Protein 3DJL (pdb70)

Radius of gyration: 23.76 Å; Cα contacts (8 Å, |Δi|>4): 951; chains: 1; bounding box: 80×42×72 Å

InterPro domains:
  IPR006089 Acyl-CoA dehydrogenase, conserved site [PS00072] (183-195)
  IPR006089 Acyl-CoA dehydrogenase, conserved site [PS00073] (398-417)
  IPR006091 Acyl-CoA dehydrogenase/oxidase, middle domain [PF02770] (182-275)
  IPR009075 Acyl-CoA dehydrogenase/oxidase, C-terminal [PF00441] (285-438)
  IPR009100 Acyl-CoA dehydrogenase/oxidase, N-terminal and middle domain superfamily [SSF56645] (60-282)
  IPR034184 Putative acyl-CoA dehydrogenase AidB [cd01154] (21-441)
  IPR036250 Acyl-CoA dehydrogenase-like, C-terminal [SSF47203] (291-442)
  IPR041504 Adaptive response protein AidB, N-terminal [PF18158] (10-167)
  IPR052904 Acyl-CoA dehydrogenase-like protein [PTHR42707] (3-518)

Structure (mmCIF, N/CA/C/O backbone):
data_3DJL
#
_entry.id   3DJL
#
_cell.length_a   84.989
_cell.length_b   101.875
_cell.length_c   137.566
_cell.angle_alpha   90.00
_cell.angle_beta   90.00
_cell.angle_gamma   90.00
#
_symmetry.space_group_name_H-M   'I 2 2 2'
#
loop_
_entity.id
_entity.type
_entity.pdbx_description
1 polymer 'Protein aidB'
2 non-polymer 'CALCIUM ION'
3 non-polymer 'FLAVIN-ADENINE DINUCLEOTIDE'
4 water water
#
loop_
_atom_site.group_PDB
_atom_site.id
_atom_site.type_symbol
_atom_site.label_atom_id
_atom_site.label_alt_id
_atom_site.label_comp_id
_atom_site.label_asym_id
_atom_site.label_entity_id
_atom_site.label_seq_id
_atom_site.pdbx_PDB_ins_code
_atom_site.Cartn_x
_atom_site.Cartn_y
_atom_site.Cartn_z
_atom_site.occupancy
_atom_site.B_iso_or_equiv
_atom_site.auth_seq_id
_atom_site.auth_comp_id
_atom_site.auth_asym_id
_atom_site.auth_atom_id
_atom_site.pdbx_PDB_model_num
ATOM 1 N N . TRP A 1 3 ? -120.161 -3.263 -1.916 1.00 22.03 3 TRP A N 1
ATOM 2 C CA . TRP A 1 3 ? -118.835 -2.737 -1.529 1.00 21.84 3 TRP A CA 1
ATOM 3 C C . TRP A 1 3 ? -117.946 -2.409 -2.750 1.00 21.55 3 TRP A C 1
ATOM 4 O O . TRP A 1 3 ? -116.924 -1.765 -2.593 1.00 23.54 3 TRP A O 1
ATOM 15 N N . GLN A 1 4 ? -118.331 -2.847 -3.942 1.00 20.55 4 GLN A N 1
ATOM 16 C CA . GLN A 1 4 ? -117.485 -2.653 -5.121 1.00 18.97 4 GLN A CA 1
ATOM 17 C C . GLN A 1 4 ? -117.938 -1.452 -5.953 1.00 18.56 4 GLN A C 1
ATOM 18 O O . GLN A 1 4 ? -119.113 -1.148 -5.986 1.00 19.05 4 GLN A O 1
ATOM 20 N N . THR A 1 5 ? -117.013 -0.826 -6.682 1.00 15.80 5 THR A N 1
ATOM 21 C CA . THR A 1 5 ? -117.379 0.307 -7.598 1.00 15.02 5 THR A CA 1
ATOM 22 C C . THR A 1 5 ? -117.461 -0.131 -9.073 1.00 14.88 5 THR A C 1
ATOM 23 O O . THR A 1 5 ? -117.962 0.606 -9.941 1.00 16.23 5 THR A O 1
ATOM 27 N N . HIS A 1 6 ? -116.981 -1.340 -9.350 1.00 13.59 6 HIS A N 1
ATOM 28 C CA . HIS A 1 6 ? -116.840 -1.829 -10.708 1.00 14.37 6 HIS A CA 1
ATOM 29 C C . HIS A 1 6 ? -116.570 -3.338 -10.685 1.00 16.25 6 HIS A C 1
ATOM 30 O O . HIS A 1 6 ? -116.206 -3.909 -9.642 1.00 16.53 6 HIS A O 1
ATOM 37 N N . THR A 1 7 ? -116.722 -3.962 -11.854 1.00 16.57 7 THR A N 1
ATOM 38 C CA . THR A 1 7 ? -116.314 -5.330 -12.105 1.00 17.22 7 THR A CA 1
ATOM 39 C C . THR A 1 7 ? -115.075 -5.323 -12.982 1.00 16.57 7 THR A C 1
ATOM 40 O O . THR A 1 7 ? -114.968 -4.508 -13.913 1.00 16.81 7 THR A O 1
ATOM 44 N N . VAL A 1 8 ? -114.141 -6.214 -12.698 1.00 15.43 8 VAL A N 1
ATOM 45 C CA . VAL A 1 8 ? -112.921 -6.308 -13.524 1.00 14.23 8 VAL A CA 1
ATOM 46 C C . VAL A 1 8 ? -113.194 -7.298 -14.662 1.00 14.31 8 VAL A C 1
ATOM 47 O O . VAL A 1 8 ? -113.667 -8.411 -14.431 1.00 14.44 8 VAL A O 1
ATOM 51 N N . PHE A 1 9 ? -112.930 -6.896 -15.909 1.00 13.19 9 PHE A N 1
ATOM 52 C CA . PHE A 1 9 ? -113.123 -7.787 -17.041 1.00 13.49 9 PHE A CA 1
ATOM 53 C C . PHE A 1 9 ? -112.182 -7.421 -18.178 1.00 13.51 9 PHE A C 1
ATOM 54 O O . PHE A 1 9 ? -111.562 -6.353 -18.146 1.00 13.38 9 PHE A O 1
ATOM 62 N N . ASN A 1 10 ? -112.030 -8.364 -19.117 1.00 13.72 10 ASN A N 1
ATOM 63 C CA . ASN A 1 10 ? -111.164 -8.192 -20.302 1.00 15.13 10 ASN A CA 1
ATOM 64 C C . ASN A 1 10 ? -109.707 -8.000 -19.875 1.00 15.49 10 ASN A C 1
ATOM 65 O O . ASN A 1 10 ? -108.942 -7.319 -20.538 1.00 15.28 10 ASN A O 1
ATOM 70 N N . GLN A 1 11 ? -109.322 -8.647 -18.767 1.00 15.95 11 GLN A N 1
ATOM 71 C CA . GLN A 1 11 ? -107.927 -8.646 -18.330 1.00 16.72 11 GLN A CA 1
ATOM 72 C C . GLN A 1 11 ? -107.351 -10.042 -18.575 1.00 18.22 11 GLN A C 1
ATOM 73 O O . GLN A 1 11 ? -107.747 -10.999 -17.935 1.00 18.79 11 GLN A O 1
ATOM 79 N N . PRO A 1 12 ? -106.434 -10.158 -19.531 1.00 17.92 12 PRO A N 1
ATOM 80 C CA . PRO A 1 12 ? -105.876 -11.472 -19.812 1.00 19.22 12 PRO A CA 1
ATOM 81 C C . PRO A 1 12 ? -105.222 -12.087 -18.586 1.00 20.28 12 PRO A C 1
ATOM 82 O O . PRO A 1 12 ? -104.626 -11.382 -17.740 1.00 19.42 12 PRO A O 1
ATOM 86 N N . ILE A 1 13 ? -105.263 -13.396 -18.530 1.00 22.29 13 ILE A N 1
ATOM 87 C CA . ILE A 1 13 ? -104.406 -14.061 -17.541 1.00 25.42 13 ILE A CA 1
ATOM 88 C C . ILE A 1 13 ? -102.951 -14.094 -18.054 1.00 25.36 13 ILE A C 1
ATOM 89 O O . ILE A 1 13 ? -102.694 -14.354 -19.216 1.00 24.82 13 ILE A O 1
ATOM 94 N N . PRO A 1 14 ? -101.986 -13.779 -17.187 1.00 26.39 14 PRO A N 1
ATOM 95 C CA . PRO A 1 14 ? -100.603 -13.752 -17.645 1.00 26.21 14 PRO A CA 1
ATOM 96 C C . PRO A 1 14 ? -100.092 -15.178 -18.006 1.00 24.02 14 PRO A C 1
ATOM 97 O O . PRO A 1 14 ? -100.558 -16.155 -17.456 1.00 24.23 14 PRO A O 1
ATOM 101 N N . LEU A 1 15 ? -99.194 -15.265 -18.966 1.00 22.94 15 LEU A N 1
ATOM 102 C CA . LEU A 1 15 ? -98.612 -16.558 -19.373 1.00 22.13 15 LEU A CA 1
ATOM 103 C C . LEU A 1 15 ? -97.775 -17.165 -18.249 1.00 21.66 15 LEU A C 1
ATOM 104 O O . LEU A 1 15 ? -96.745 -16.568 -17.795 1.00 21.38 15 LEU A O 1
ATOM 109 N N . ASN A 1 16 ? -98.186 -18.350 -17.810 1.00 21.90 16 ASN A N 1
ATOM 110 C CA . ASN A 1 16 ? -97.306 -19.185 -16.993 1.00 23.13 16 ASN A CA 1
ATOM 111 C C . ASN A 1 16 ? -97.764 -20.645 -17.028 1.00 22.37 16 ASN A C 1
ATOM 112 O O . ASN A 1 16 ? -98.763 -20.967 -17.661 1.00 21.35 16 ASN A O 1
ATOM 117 N N . ASN A 1 17 ? -96.990 -21.509 -16.377 1.00 21.52 17 ASN A N 1
ATOM 118 C CA . ASN A 1 17 ? -97.197 -22.927 -16.425 1.00 21.57 17 ASN A CA 1
ATOM 119 C C . ASN A 1 17 ? -97.333 -23.432 -17.853 1.00 21.57 17 ASN A C 1
ATOM 120 O O . ASN A 1 17 ? -98.223 -24.213 -18.143 1.00 22.15 17 ASN A O 1
ATOM 125 N N . SER A 1 18 ? -96.455 -22.963 -18.740 1.00 20.29 18 SER A N 1
ATOM 126 C CA . SER A 1 18 ? -96.447 -23.393 -20.129 1.00 20.27 18 SER A CA 1
ATOM 127 C C . SER A 1 18 ? -95.137 -24.115 -20.375 1.00 19.18 18 SER A C 1
ATOM 128 O O . SER A 1 18 ? -94.257 -24.115 -19.510 1.00 18.51 18 SER A O 1
ATOM 131 N N . ASN A 1 19 ? -95.008 -24.708 -21.549 1.00 18.18 19 ASN A N 1
ATOM 132 C CA . ASN A 1 19 ? -93.780 -25.401 -21.914 1.00 16.27 19 ASN A CA 1
ATOM 133 C C . ASN A 1 19 ? -92.933 -24.535 -22.822 1.00 15.84 19 ASN A C 1
ATOM 134 O O . ASN A 1 19 ? -93.299 -24.290 -23.987 1.00 16.37 19 ASN A O 1
ATOM 139 N N . LEU A 1 20 ? -91.769 -24.122 -22.326 1.00 15.35 20 LEU A N 1
ATOM 140 C CA . LEU A 1 20 ? -90.943 -23.129 -23.041 1.00 15.03 20 LEU A CA 1
ATOM 141 C C . LEU A 1 20 ? -90.383 -23.696 -24.341 1.00 15.82 20 LEU A C 1
ATOM 142 O O . LEU A 1 20 ? -90.027 -22.932 -25.247 1.00 16.60 20 LEU A O 1
ATOM 147 N N . TYR A 1 21 ? -90.240 -25.023 -24.381 1.00 15.40 21 TYR A N 1
ATOM 148 C CA . TYR A 1 21 ? -89.704 -25.716 -25.567 1.00 15.12 21 TYR A CA 1
ATOM 149 C C . TYR A 1 21 ? -90.801 -26.053 -26.582 1.00 15.83 21 TYR A C 1
ATOM 150 O O . TYR A 1 21 ? -90.718 -25.707 -27.772 1.00 16.28 21 TYR A O 1
ATOM 159 N N . LEU A 1 22 ? -91.806 -26.778 -26.107 1.00 15.42 22 LEU A N 1
ATOM 160 C CA . LEU A 1 22 ? -92.861 -27.271 -26.972 1.00 16.80 22 LEU A CA 1
ATOM 161 C C . LEU A 1 22 ? -93.682 -26.163 -27.613 1.00 17.64 22 LEU A C 1
ATOM 162 O O . LEU A 1 22 ? -94.359 -26.403 -28.608 1.00 20.60 22 LEU A O 1
ATOM 167 N N . SER A 1 23 ? -93.642 -24.957 -27.044 1.00 17.72 23 SER A N 1
ATOM 168 C CA . SER A 1 23 ? -94.433 -23.863 -27.572 1.00 17.93 23 SER A CA 1
ATOM 169 C C . SER A 1 23 ? -93.701 -23.175 -28.739 1.00 18.32 23 SER A C 1
ATOM 170 O O . SER A 1 23 ? -94.265 -22.299 -29.371 1.00 19.37 23 SER A O 1
ATOM 173 N N . ASP A 1 24 ? -92.467 -23.586 -29.041 1.00 17.04 24 ASP A N 1
ATOM 174 C CA . ASP A 1 24 ? -91.601 -22.840 -30.021 1.00 17.85 24 ASP A CA 1
ATOM 175 C C . ASP A 1 24 ? -91.344 -23.745 -31.236 1.00 17.51 24 ASP A C 1
ATOM 176 O O . ASP A 1 24 ? -90.389 -24.514 -31.238 1.00 16.89 24 ASP A O 1
ATOM 181 N N . GLY A 1 25 ? -92.226 -23.696 -32.242 1.00 17.75 25 GLY A N 1
ATOM 182 C CA . GLY A 1 25 ? -92.104 -24.528 -33.437 1.00 18.76 25 GLY A CA 1
ATOM 183 C C . GLY A 1 25 ? -90.729 -24.442 -34.115 1.00 18.57 25 GLY A C 1
ATOM 184 O O . GLY A 1 25 ? -90.130 -25.467 -34.446 1.00 19.82 25 GLY A O 1
ATOM 185 N N . ALA A 1 26 ? -90.226 -23.230 -34.323 1.00 18.01 26 ALA A N 1
ATOM 186 C CA . ALA A 1 26 ? -88.961 -23.055 -35.032 1.00 17.55 26 ALA A CA 1
ATOM 187 C C . ALA A 1 26 ? -87.812 -23.712 -34.276 1.00 17.80 26 ALA A C 1
ATOM 188 O O . ALA A 1 26 ? -86.930 -24.326 -34.895 1.00 17.46 26 ALA A O 1
ATOM 190 N N . LEU A 1 27 ? -87.822 -23.605 -32.940 1.00 16.55 27 LEU A N 1
ATOM 191 C CA . LEU A 1 27 ? -86.759 -24.207 -32.148 1.00 16.40 27 LEU A CA 1
ATOM 192 C C . LEU A 1 27 ? -86.775 -25.735 -32.219 1.00 16.74 27 LEU A C 1
ATOM 193 O O . LEU A 1 27 ? -85.740 -26.363 -32.441 1.00 15.93 27 LEU A O 1
ATOM 198 N N . CYS A 1 28 ? -87.958 -26.325 -32.020 1.00 17.31 28 CYS A N 1
ATOM 199 C CA . CYS A 1 28 ? -88.096 -27.787 -32.114 1.00 18.47 28 CYS A CA 1
ATOM 200 C C . CYS A 1 28 ? -87.596 -28.285 -33.466 1.00 17.63 28 CYS A C 1
ATOM 201 O O . CYS A 1 28 ? -86.873 -29.279 -33.529 1.00 16.45 28 CYS A O 1
ATOM 204 N N . GLU A 1 29 ? -87.972 -27.591 -34.547 1.00 17.09 29 GLU A N 1
ATOM 205 C CA . GLU A 1 29 ? -87.517 -27.987 -35.895 1.00 16.54 29 GLU A CA 1
ATOM 206 C C . GLU A 1 29 ? -86.019 -27.839 -36.051 1.00 15.68 29 GLU A C 1
ATOM 207 O O . GLU A 1 29 ? -85.382 -28.707 -36.626 1.00 16.89 29 GLU A O 1
ATOM 213 N N . ALA A 1 30 ? -85.463 -26.753 -35.503 1.00 16.54 30 ALA A N 1
ATOM 214 C CA . ALA A 1 30 ? -84.021 -26.486 -35.620 1.00 15.73 30 ALA A CA 1
ATOM 215 C C . ALA A 1 30 ? -83.221 -27.546 -34.866 1.00 15.14 30 ALA A C 1
ATOM 216 O O . ALA A 1 30 ? -82.204 -28.000 -35.339 1.00 14.54 30 ALA A O 1
ATOM 218 N N . VAL A 1 31 ? -83.705 -27.967 -33.705 1.00 14.81 31 VAL A N 1
ATOM 219 C CA . VAL A 1 31 ? -82.974 -28.930 -32.879 1.00 15.32 31 VAL A CA 1
ATOM 220 C C . VAL A 1 31 ? -82.838 -30.233 -33.653 1.00 16.19 31 VAL A C 1
ATOM 221 O O . VAL A 1 31 ? -81.777 -30.824 -33.695 1.00 18.83 31 VAL A O 1
ATOM 225 N N . THR A 1 32 ? -83.926 -30.685 -34.262 1.00 16.89 32 THR A N 1
ATOM 226 C CA . THR A 1 32 ? -83.864 -31.917 -35.029 1.00 17.30 32 THR A CA 1
ATOM 227 C C . THR A 1 32 ? -82.973 -31.758 -36.266 1.00 16.49 32 THR A C 1
ATOM 228 O O . THR A 1 32 ? -82.143 -32.591 -36.543 1.00 16.53 32 THR A O 1
ATOM 232 N N . ARG A 1 33 ? -83.139 -30.652 -36.967 1.00 15.41 33 ARG A N 1
ATOM 233 C CA . ARG A 1 33 ? -82.428 -30.416 -38.203 1.00 16.60 33 ARG A CA 1
ATOM 234 C C . ARG A 1 33 ? -80.938 -30.408 -37.983 1.00 16.69 33 ARG A C 1
ATOM 235 O O . ARG A 1 33 ? -80.180 -30.980 -38.782 1.00 16.93 33 ARG A O 1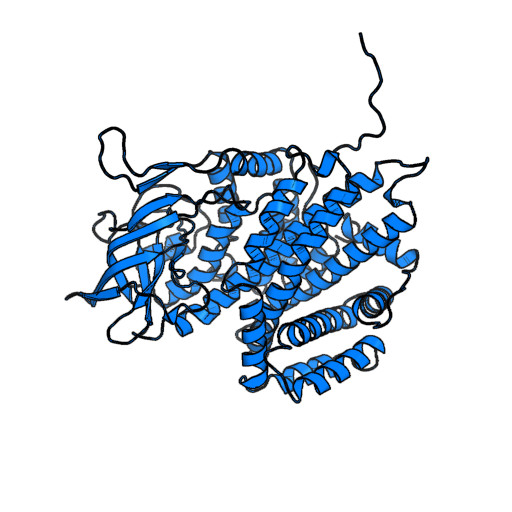
ATOM 243 N N . GLU A 1 34 ? -80.518 -29.822 -36.865 1.00 16.64 34 GLU A N 1
ATOM 244 C CA . GLU A 1 34 ? -79.103 -29.553 -36.688 1.00 17.89 34 GLU A CA 1
ATOM 245 C C . GLU A 1 34 ? -78.367 -30.640 -35.886 1.00 18.00 34 GLU A C 1
ATOM 246 O O . GLU A 1 34 ? -77.227 -30.429 -35.429 1.00 19.86 34 GLU A O 1
ATOM 252 N N . GLY A 1 35 ? -79.010 -31.788 -35.696 1.00 17.77 35 GLY A N 1
ATOM 253 C CA . GLY A 1 35 ? -78.325 -32.935 -35.148 1.00 18.60 35 GLY A CA 1
ATOM 254 C C . GLY A 1 35 ? -78.439 -33.170 -33.655 1.00 17.76 35 GLY A C 1
ATOM 255 O O . GLY A 1 35 ? -77.642 -33.933 -33.111 1.00 18.41 35 GLY A O 1
ATOM 256 N N . ALA A 1 36 ? -79.404 -32.509 -33.002 1.00 15.32 36 ALA A N 1
ATOM 257 C CA . ALA A 1 36 ? -79.621 -32.660 -31.570 1.00 15.32 36 ALA A CA 1
ATOM 258 C C . ALA A 1 36 ? -80.991 -33.242 -31.202 1.00 15.15 36 ALA A C 1
ATOM 259 O O . ALA A 1 36 ? -81.435 -33.119 -30.051 1.00 16.20 36 ALA A O 1
ATOM 261 N N . GLY A 1 37 ? -81.657 -33.896 -32.168 1.00 14.55 37 GLY A N 1
ATOM 262 C CA . GLY A 1 37 ? -82.961 -34.538 -31.903 1.00 15.85 37 GLY A CA 1
ATOM 263 C C . GLY A 1 37 ? -82.971 -35.522 -30.744 1.00 15.92 37 GLY A C 1
ATOM 264 O O . GLY A 1 37 ? -84.016 -35.722 -30.105 1.00 17.21 37 GLY A O 1
ATOM 265 N N . TRP A 1 38 ? -81.812 -36.141 -30.441 1.00 15.35 38 TRP A N 1
ATOM 266 C CA . TRP A 1 38 ? -81.732 -37.075 -29.322 1.00 16.56 38 TRP A CA 1
ATOM 267 C C . TRP A 1 38 ? -82.003 -36.346 -27.995 1.00 17.00 38 TRP A C 1
ATOM 268 O O . TRP A 1 38 ? -82.238 -37.016 -26.970 1.00 18.91 38 TRP A O 1
ATOM 279 N N . ASP A 1 39 ? -81.867 -35.015 -27.990 1.00 14.63 39 ASP A N 1
ATOM 280 C CA . ASP A 1 39 ? -82.102 -34.230 -26.756 1.00 15.50 39 ASP A CA 1
ATOM 281 C C . ASP A 1 39 ? -83.554 -33.744 -26.638 1.00 16.25 39 ASP A C 1
ATOM 282 O O . ASP A 1 39 ? -83.900 -33.075 -25.665 1.00 16.07 39 ASP A O 1
ATOM 287 N N . SER A 1 40 ? -84.417 -34.076 -27.607 1.00 16.73 40 SER A N 1
ATOM 288 C CA . SER A 1 40 ? -85.766 -33.482 -27.593 1.00 17.60 40 SER A CA 1
ATOM 289 C C . SER A 1 40 ? -86.602 -33.853 -26.361 1.00 17.84 40 SER A C 1
ATOM 290 O O . SER A 1 40 ? -87.328 -33.019 -25.864 1.00 18.35 40 SER A O 1
ATOM 294 N N . ASP A 1 41 ? -86.560 -35.099 -25.899 1.00 18.22 41 ASP A N 1
ATOM 295 C CA . ASP A 1 41 ? -87.345 -35.463 -24.694 1.00 18.07 41 ASP A CA 1
ATOM 296 C C . ASP A 1 41 ? -86.896 -34.682 -23.467 1.00 16.75 41 ASP A C 1
ATOM 297 O O . ASP A 1 41 ? -87.738 -34.204 -22.713 1.00 16.42 41 ASP A O 1
ATOM 302 N N . PHE A 1 42 ? -85.578 -34.571 -23.282 1.00 15.70 42 PHE A N 1
ATOM 303 C CA . PHE A 1 42 ? -85.004 -33.809 -22.187 1.00 15.25 42 PHE A CA 1
ATOM 304 C C . PHE A 1 42 ? -85.435 -32.345 -22.313 1.00 15.43 42 PHE A C 1
ATOM 305 O O . PHE A 1 42 ? -85.869 -31.720 -21.333 1.00 15.19 42 PHE A O 1
ATOM 313 N N . LEU A 1 43 ? -85.324 -31.796 -23.522 1.00 15.05 43 LEU A N 1
ATOM 314 C CA . LEU A 1 43 ? -85.713 -30.385 -23.732 1.00 14.45 43 LEU A CA 1
ATOM 315 C C . LEU A 1 43 ? -87.181 -30.106 -23.380 1.00 15.39 43 LEU A C 1
ATOM 316 O O . LEU A 1 43 ? -87.504 -29.083 -22.770 1.00 15.24 43 LEU A O 1
ATOM 321 N N . ALA A 1 44 ? -88.072 -31.022 -23.764 1.00 14.54 44 ALA A N 1
ATOM 322 C CA . ALA A 1 44 ? -89.489 -30.894 -23.408 1.00 15.25 44 ALA A CA 1
ATOM 323 C C . ALA A 1 44 ? -89.651 -30.947 -21.885 1.00 15.82 44 ALA A C 1
ATOM 324 O O . ALA A 1 44 ? -90.503 -30.264 -21.317 1.00 15.82 44 ALA A O 1
ATOM 326 N N . SER A 1 45 ? -88.856 -31.785 -21.225 1.00 16.32 45 SER A N 1
ATOM 327 C CA . SER A 1 45 ? -88.971 -31.937 -19.796 1.00 16.78 45 SER A CA 1
ATOM 328 C C . SER A 1 45 ? -88.552 -30.635 -19.096 1.00 16.70 45 SER A C 1
ATOM 329 O O . SER A 1 45 ? -89.264 -30.133 -18.209 1.00 16.59 45 SER A O 1
ATOM 332 N N . ILE A 1 46 ? -87.384 -30.112 -19.464 1.00 15.78 46 ILE A N 1
ATOM 333 C CA . ILE A 1 46 ? -86.902 -28.910 -18.763 1.00 14.61 46 ILE A CA 1
ATOM 334 C C . ILE A 1 46 ? -87.735 -27.727 -19.238 1.00 15.02 46 ILE A C 1
ATOM 335 O O . ILE A 1 46 ? -87.901 -26.766 -18.488 1.00 15.69 46 ILE A O 1
ATOM 340 N N . GLY A 1 47 ? -88.300 -27.818 -20.449 1.00 14.52 47 GLY A N 1
ATOM 341 C CA . GLY A 1 47 ? -89.163 -26.726 -20.932 1.00 14.82 47 GLY A CA 1
ATOM 342 C C . GLY A 1 47 ? -90.384 -26.591 -20.046 1.00 15.49 47 GLY A C 1
ATOM 343 O O . GLY A 1 47 ? -90.848 -25.488 -19.781 1.00 15.83 47 GLY A O 1
ATOM 344 N N . GLN A 1 48 ? -90.891 -27.734 -19.582 1.00 15.22 48 GLN A N 1
ATOM 345 C CA . GLN A 1 48 ? -92.018 -27.722 -18.647 1.00 16.82 48 GLN A CA 1
ATOM 346 C C . GLN A 1 48 ? -91.597 -27.205 -17.293 1.00 16.69 48 GLN A C 1
ATOM 347 O O . GLN A 1 48 ? -92.262 -26.363 -16.720 1.00 16.14 48 GLN A O 1
ATOM 357 N N . GLN A 1 49 ? -90.485 -27.716 -16.777 1.00 16.68 49 GLN A N 1
ATOM 358 C CA . GLN A 1 49 ? -90.009 -27.307 -15.455 1.00 17.16 49 GLN A CA 1
ATOM 359 C C . GLN A 1 49 ? -89.742 -25.822 -15.424 1.00 16.69 49 GLN A C 1
ATOM 360 O O . GLN A 1 49 ? -90.146 -25.139 -14.463 1.00 16.58 49 GLN A O 1
ATOM 366 N N . LEU A 1 50 ? -89.111 -25.291 -16.472 1.00 15.55 50 LEU A N 1
ATOM 367 C CA . LEU A 1 50 ? -88.684 -23.883 -16.442 1.00 15.07 50 LEU A CA 1
ATOM 368 C C . LEU A 1 50 ? -89.857 -22.904 -16.673 1.00 16.03 50 LEU A C 1
ATOM 369 O O . LEU A 1 50 ? -89.776 -21.715 -16.358 1.00 17.42 50 LEU A O 1
ATOM 374 N N . GLY A 1 51 ? -90.912 -23.407 -17.291 1.00 14.07 51 GLY A N 1
ATOM 375 C CA . GLY A 1 51 ? -92.072 -22.567 -17.577 1.00 15.26 51 GLY A CA 1
ATOM 376 C C . GLY A 1 51 ? -93.095 -22.374 -16.442 1.00 16.16 51 GLY A C 1
ATOM 377 O O . GLY A 1 51 ? -94.100 -21.665 -16.644 1.00 16.72 51 GLY A O 1
ATOM 378 N N . THR A 1 52 ? -92.896 -23.036 -15.289 1.00 15.49 52 THR A N 1
ATOM 379 C CA . THR A 1 52 ? -93.866 -22.991 -14.168 1.00 16.60 52 THR A CA 1
ATOM 380 C C . THR A 1 52 ? -93.869 -21.635 -13.466 1.00 17.27 52 THR A C 1
ATOM 381 O O . THR A 1 52 ? -92.856 -20.927 -13.471 1.00 16.81 52 THR A O 1
ATOM 385 N N . ALA A 1 53 ? -94.989 -21.280 -12.837 1.00 17.91 53 ALA A N 1
ATOM 386 C CA . ALA A 1 53 ? -95.012 -20.058 -12.005 1.00 17.88 53 ALA A CA 1
ATOM 387 C C . ALA A 1 53 ? -93.884 -20.022 -10.983 1.00 18.50 53 ALA A C 1
ATOM 388 O O . ALA A 1 53 ? -93.328 -18.954 -10.727 1.00 19.61 53 ALA A O 1
ATOM 390 N N . GLU A 1 54 ? -93.564 -21.173 -10.377 1.00 19.10 54 GLU A N 1
ATOM 391 C CA . GLU A 1 54 ? -92.497 -21.225 -9.372 1.00 19.85 54 GLU A CA 1
ATOM 392 C C . GLU A 1 54 ? -91.135 -20.865 -9.965 1.00 18.65 54 GLU A C 1
ATOM 393 O O . GLU A 1 54 ? -90.361 -20.110 -9.346 1.00 18.38 54 GLU A O 1
ATOM 399 N N . SER A 1 55 ? -90.833 -21.422 -11.141 1.00 17.44 55 SER A N 1
ATOM 400 C CA . SER A 1 55 ? -89.588 -21.112 -11.834 1.00 17.72 55 SER A CA 1
ATOM 401 C C . SER A 1 55 ? -89.495 -19.618 -12.182 1.00 17.02 55 SER A C 1
ATOM 402 O O . SER A 1 55 ? -88.457 -18.958 -11.976 1.00 18.47 55 SER A O 1
ATOM 405 N N . LEU A 1 56 ? -90.573 -19.065 -12.697 1.00 16.61 56 LEU A N 1
ATOM 406 C CA . LEU A 1 56 ? -90.583 -17.666 -13.081 1.00 16.46 56 LEU A CA 1
ATOM 407 C C . LEU A 1 56 ? -90.406 -16.771 -11.858 1.00 16.83 56 LEU A C 1
ATOM 408 O O . LEU A 1 56 ? -89.752 -15.749 -11.935 1.00 15.85 56 LEU A O 1
ATOM 413 N N . GLU A 1 57 ? -91.012 -17.163 -10.729 1.00 15.67 57 GLU A N 1
ATOM 414 C CA . GLU A 1 57 ? -90.783 -16.473 -9.457 1.00 16.20 57 GLU A CA 1
ATOM 415 C C . GLU A 1 57 ? -89.329 -16.482 -8.987 1.00 15.23 57 GLU A C 1
ATOM 416 O O . GLU A 1 57 ? -88.859 -15.485 -8.412 1.00 16.07 57 GLU A O 1
ATOM 422 N N . LEU A 1 58 ? -88.599 -17.575 -9.188 1.00 14.88 58 LEU A N 1
ATOM 423 C CA . LEU A 1 58 ? -87.150 -17.537 -8.841 1.00 15.68 58 LEU A CA 1
ATOM 424 C C . LEU A 1 58 ? -86.440 -16.418 -9.636 1.00 15.19 58 LEU A C 1
ATOM 425 O O . LEU A 1 58 ? -85.580 -15.686 -9.084 1.00 16.23 58 LEU A O 1
ATOM 430 N N . GLY A 1 59 ? -86.794 -16.287 -10.924 1.00 15.60 59 GLY A N 1
ATOM 431 C CA . GLY A 1 59 ? -86.188 -15.239 -11.766 1.00 15.66 59 GLY A CA 1
ATOM 432 C C . GLY A 1 59 ? -86.503 -13.857 -11.193 1.00 16.22 59 GLY A C 1
ATOM 433 O O . GLY A 1 59 ? -85.622 -12.995 -11.088 1.00 18.25 59 GLY A O 1
ATOM 434 N N . ARG A 1 60 ? -87.755 -13.616 -10.862 1.00 14.66 60 ARG A N 1
ATOM 435 C CA . ARG A 1 60 ? -88.163 -12.339 -10.271 1.00 15.11 60 ARG A CA 1
ATOM 436 C C . ARG A 1 60 ? -87.394 -12.093 -8.985 1.00 14.39 60 ARG A C 1
ATOM 437 O O . ARG A 1 60 ? -86.781 -11.032 -8.830 1.00 15.20 60 ARG A O 1
ATOM 445 N N . LEU A 1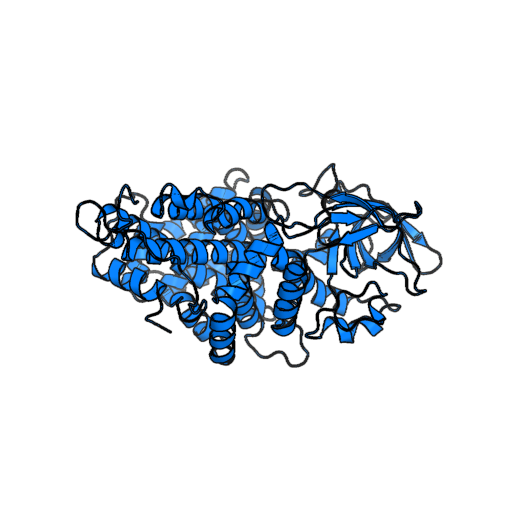 61 ? -87.443 -13.058 -8.067 1.00 13.95 61 LEU A N 1
ATOM 446 C CA . LEU A 1 61 ? -86.788 -12.863 -6.733 1.00 14.27 61 LEU A CA 1
ATOM 447 C C . LEU A 1 61 ? -85.293 -12.573 -6.863 1.00 14.32 61 LEU A C 1
ATOM 448 O O . LEU A 1 61 ? -84.751 -11.752 -6.132 1.00 14.02 61 LEU A O 1
ATOM 453 N N . ALA A 1 62 ? -84.604 -13.277 -7.775 1.00 13.46 62 ALA A N 1
ATOM 454 C CA . ALA A 1 62 ? -83.169 -13.081 -7.885 1.00 14.02 62 ALA A CA 1
ATOM 455 C C . ALA A 1 62 ? -82.838 -11.665 -8.380 1.00 14.60 62 ALA A C 1
ATOM 456 O O . ALA A 1 62 ? -81.773 -11.127 -8.114 1.00 15.27 62 ALA A O 1
ATOM 458 N N . ASN A 1 63 ? -83.759 -11.050 -9.099 1.00 14.19 63 ASN A N 1
ATOM 459 C CA . ASN A 1 63 ? -83.493 -9.699 -9.623 1.00 14.53 63 ASN A CA 1
ATOM 460 C C . ASN A 1 63 ? -83.935 -8.596 -8.678 1.00 15.15 63 ASN A C 1
ATOM 461 O O . ASN A 1 63 ? -83.253 -7.594 -8.555 1.00 14.90 63 ASN A O 1
ATOM 466 N N . VAL A 1 64 ? -85.052 -8.799 -7.977 1.00 13.92 64 VAL A N 1
ATOM 467 C CA . VAL A 1 64 ? -85.526 -7.740 -7.065 1.00 15.85 64 VAL A CA 1
ATOM 468 C C . VAL A 1 64 ? -84.805 -7.733 -5.701 1.00 16.10 64 VAL A C 1
ATOM 469 O O . VAL A 1 64 ? -84.933 -6.772 -4.931 1.00 16.71 64 VAL A O 1
ATOM 473 N N . ASN A 1 65 ? -84.081 -8.817 -5.429 1.00 15.18 65 ASN A N 1
ATOM 474 C CA . ASN A 1 65 ? -83.186 -8.944 -4.276 1.00 16.01 65 ASN A CA 1
ATOM 475 C C . ASN A 1 65 ? -81.750 -9.141 -4.747 1.00 16.40 65 ASN A C 1
ATOM 476 O O . ASN A 1 65 ? -81.232 -10.238 -4.701 1.00 16.69 65 ASN A O 1
ATOM 481 N N . PRO A 1 66 ? -81.137 -8.088 -5.273 1.00 16.11 66 PRO A N 1
ATOM 482 C CA . PRO A 1 66 ? -79.839 -8.263 -5.906 1.00 16.13 66 PRO A CA 1
ATOM 483 C C . PRO A 1 66 ? -78.748 -8.541 -4.879 1.00 14.57 66 PRO A C 1
ATOM 484 O O . PRO A 1 66 ? -78.925 -8.279 -3.691 1.00 14.98 66 PRO A O 1
ATOM 488 N N . PRO A 1 67 ? -77.592 -8.992 -5.352 1.00 14.36 67 PRO A N 1
ATOM 489 C CA . PRO A 1 67 ? -76.561 -9.387 -4.409 1.00 13.72 67 PRO A CA 1
ATOM 490 C C . PRO A 1 67 ? -76.002 -8.197 -3.609 1.00 13.83 67 PRO A C 1
ATOM 491 O O . PRO A 1 67 ? -76.114 -7.037 -4.031 1.00 14.61 67 PRO A O 1
ATOM 495 N N . GLU A 1 68 ? -75.353 -8.516 -2.491 1.00 14.71 68 GLU A N 1
ATOM 496 C CA . GLU A 1 68 ? -74.801 -7.536 -1.579 1.00 15.21 68 GLU A CA 1
ATOM 497 C C . GLU A 1 68 ? -73.339 -7.824 -1.427 1.00 15.48 68 GLU A C 1
ATOM 498 O O . GLU A 1 68 ? -72.950 -8.953 -1.138 1.00 14.71 68 GLU A O 1
ATOM 504 N N . LEU A 1 69 ? -72.522 -6.804 -1.649 1.00 14.79 69 LEU A N 1
ATOM 505 C CA . LEU A 1 69 ? -71.088 -6.948 -1.475 1.00 15.58 69 LEU A CA 1
ATOM 506 C C . LEU A 1 69 ? -70.731 -6.865 0.013 1.00 15.68 69 LEU A C 1
ATOM 507 O O . LEU A 1 69 ? -71.096 -5.898 0.690 1.00 17.04 69 LEU A O 1
ATOM 512 N N . LEU A 1 70 ? -70.020 -7.871 0.491 1.00 14.50 70 LEU A N 1
ATOM 513 C CA . LEU A 1 70 ? -69.448 -7.930 1.825 1.00 15.25 70 LEU A CA 1
ATOM 514 C C . LEU A 1 70 ? -67.932 -7.731 1.791 1.00 15.20 70 LEU A C 1
ATOM 515 O O . LEU A 1 70 ? -67.172 -8.689 1.689 1.00 14.95 70 LEU A O 1
ATOM 520 N N . ARG A 1 71 ? -67.490 -6.480 1.877 1.00 14.65 71 ARG A N 1
ATOM 521 C CA . ARG A 1 71 ? -66.063 -6.222 1.830 1.00 14.38 71 ARG A CA 1
ATOM 522 C C . ARG A 1 71 ? -65.366 -6.603 3.130 1.00 14.08 71 ARG A C 1
ATOM 523 O O . ARG A 1 71 ? -64.280 -7.130 3.075 1.00 15.36 71 ARG A O 1
ATOM 531 N N . TYR A 1 72 ? -66.023 -6.349 4.274 1.00 13.32 72 TYR A N 1
ATOM 532 C CA . TYR A 1 72 ? -65.499 -6.633 5.621 1.00 13.20 72 TYR A CA 1
ATOM 533 C C . TYR A 1 72 ? -66.528 -7.426 6.422 1.00 13.04 72 TYR A C 1
ATOM 534 O O . TYR A 1 72 ? -67.748 -7.356 6.155 1.00 13.17 72 TYR A O 1
ATOM 543 N N . ASP A 1 73 ? -66.034 -8.145 7.414 1.00 13.65 73 ASP A N 1
ATOM 544 C CA . ASP A 1 73 ? -66.930 -8.773 8.379 1.00 15.41 73 ASP A CA 1
ATOM 545 C C . ASP A 1 73 ? -67.229 -7.787 9.536 1.00 14.32 73 ASP A C 1
ATOM 546 O O . ASP A 1 73 ? -66.758 -6.634 9.552 1.00 13.67 73 ASP A O 1
ATOM 551 N N . ALA A 1 74 ? -67.971 -8.253 10.527 1.00 14.78 74 ALA A N 1
ATOM 552 C CA . ALA A 1 74 ? -68.446 -7.370 11.577 1.00 14.37 74 ALA A CA 1
ATOM 553 C C . ALA A 1 74 ? -67.304 -7.001 12.526 1.00 15.29 74 ALA A C 1
ATOM 554 O O . ALA A 1 74 ? -67.470 -6.112 13.381 1.00 15.76 74 ALA A O 1
ATOM 556 N N . GLN A 1 75 ? -66.171 -7.725 12.438 1.00 14.14 75 GLN A N 1
ATOM 557 C CA . GLN A 1 75 ? -65.029 -7.461 13.280 1.00 14.23 75 GLN A CA 1
ATOM 558 C C . GLN A 1 75 ? -64.016 -6.553 12.562 1.00 14.87 75 GLN A C 1
ATOM 559 O O . GLN A 1 75 ? -62.931 -6.267 13.100 1.00 16.54 75 GLN A O 1
ATOM 565 N N . GLY A 1 76 ? -64.353 -6.099 11.350 1.00 14.26 76 GLY A N 1
ATOM 566 C CA . GLY A 1 76 ? -63.483 -5.197 10.612 1.00 14.24 76 GLY A CA 1
ATOM 567 C C . GLY A 1 76 ? -62.356 -5.901 9.844 1.00 14.85 76 GLY A C 1
ATOM 568 O O . GLY A 1 76 ? -61.421 -5.236 9.400 1.00 14.04 76 GLY A O 1
ATOM 569 N N . ARG A 1 77 ? -62.414 -7.231 9.695 1.00 13.59 77 ARG A N 1
ATOM 570 C CA . ARG A 1 77 ? -61.460 -7.919 8.847 1.00 15.21 77 ARG A CA 1
ATOM 571 C C . ARG A 1 77 ? -62.004 -8.039 7.414 1.00 15.36 77 ARG A C 1
ATOM 572 O O . ARG A 1 77 ? -63.207 -8.170 7.173 1.00 15.34 77 ARG A O 1
ATOM 580 N N . ARG A 1 78 ? -61.083 -8.041 6.478 1.00 15.50 78 ARG A N 1
ATOM 581 C CA . ARG A 1 78 ? -61.422 -8.146 5.095 1.00 17.50 78 ARG A CA 1
ATOM 582 C C . ARG A 1 78 ? -62.122 -9.482 4.858 1.00 16.69 78 ARG A C 1
ATOM 583 O O . ARG A 1 78 ? -61.667 -10.518 5.341 1.00 18.08 78 ARG A O 1
ATOM 591 N N . LEU A 1 79 ? -63.202 -9.436 4.093 1.00 17.23 79 LEU A N 1
ATOM 592 C CA . LEU A 1 79 ? -63.959 -10.634 3.747 1.00 17.31 79 LEU A CA 1
ATOM 593 C C . LEU A 1 79 ? -64.023 -10.886 2.236 1.00 16.90 79 LEU A C 1
ATOM 594 O O . LEU A 1 79 ? -63.851 -12.030 1.795 1.00 17.32 79 LEU A O 1
ATOM 599 N N . ASP A 1 80 ? -64.246 -9.833 1.448 1.00 16.36 80 ASP A N 1
ATOM 600 C CA . ASP A 1 80 ? -64.302 -9.930 -0.027 1.00 15.87 80 ASP A CA 1
ATOM 601 C C . ASP A 1 80 ? -65.246 -11.050 -0.491 1.00 15.50 80 ASP A C 1
ATOM 602 O O . ASP A 1 80 ? -64.848 -11.971 -1.197 1.00 16.47 80 ASP A O 1
ATOM 607 N N . ASP A 1 81 ? -66.498 -10.981 -0.077 1.00 14.80 81 ASP A N 1
ATOM 608 C CA . ASP A 1 81 ? -67.439 -12.015 -0.503 1.00 14.84 81 ASP A CA 1
ATOM 609 C C . ASP A 1 81 ? -68.742 -11.325 -0.958 1.00 15.24 81 ASP A C 1
ATOM 610 O O . ASP A 1 81 ? -68.897 -10.098 -0.809 1.00 16.99 81 ASP A O 1
ATOM 615 N N . VAL A 1 82 ? -69.633 -12.103 -1.533 1.00 13.98 82 VAL A N 1
ATOM 616 C CA . VAL A 1 82 ? -70.927 -11.579 -2.031 1.00 14.12 82 VAL A CA 1
ATOM 617 C C . VAL A 1 82 ? -72.016 -12.509 -1.525 1.00 14.87 82 VAL A C 1
ATOM 618 O O . VAL A 1 82 ? -71.834 -13.729 -1.485 1.00 15.18 82 VAL A O 1
ATOM 622 N N . ARG A 1 83 ? -73.133 -11.904 -1.119 1.00 14.83 83 ARG A N 1
ATOM 623 C CA . ARG A 1 83 ? -74.261 -12.607 -0.539 1.00 15.32 83 ARG A CA 1
ATOM 624 C C . ARG A 1 83 ? -75.423 -12.483 -1.506 1.00 15.16 83 ARG A C 1
ATOM 625 O O . ARG A 1 83 ? -75.747 -11.376 -1.920 1.00 15.16 83 ARG A O 1
ATOM 633 N N . PHE A 1 84 ? -76.045 -13.614 -1.842 1.00 14.36 84 PHE A N 1
ATOM 634 C CA . PHE A 1 84 ? -77.144 -13.670 -2.796 1.00 13.09 84 PHE A CA 1
ATOM 635 C C . PHE A 1 84 ? -78.412 -14.143 -2.101 1.00 13.08 84 PHE A C 1
ATOM 636 O O . PHE A 1 84 ? -78.382 -14.848 -1.073 1.00 13.57 84 PHE A O 1
ATOM 644 N N . HIS A 1 85 ? -79.539 -13.760 -2.671 1.00 13.03 85 HIS A N 1
ATOM 645 C CA . HIS A 1 85 ? -80.824 -14.342 -2.310 1.00 13.90 85 HIS A CA 1
ATOM 646 C C . HIS A 1 85 ? -80.823 -15.841 -2.645 1.00 13.59 85 HIS A C 1
ATOM 647 O O . HIS A 1 85 ? -80.198 -16.255 -3.613 1.00 14.68 85 HIS A O 1
ATOM 654 N N . PRO A 1 86 ? -81.534 -16.669 -1.867 1.00 14.09 86 PRO A N 1
ATOM 655 C CA . PRO A 1 86 ? -81.509 -18.107 -2.136 1.00 14.52 86 PRO A CA 1
ATOM 656 C C . PRO A 1 86 ? -81.987 -18.480 -3.523 1.00 14.17 86 PRO A C 1
ATOM 657 O O . PRO A 1 86 ? -81.552 -19.511 -4.068 1.00 15.55 86 PRO A O 1
ATOM 661 N N . ALA A 1 87 ? -82.859 -17.670 -4.108 1.00 14.00 87 ALA A N 1
ATOM 662 C CA . ALA A 1 87 ? -83.316 -17.955 -5.490 1.00 13.77 87 ALA A CA 1
ATOM 663 C C . ALA A 1 87 ? -82.172 -18.052 -6.509 1.00 13.92 87 ALA A C 1
ATOM 664 O O . ALA A 1 87 ? -82.216 -18.881 -7.421 1.00 14.82 87 ALA A O 1
ATOM 666 N N . TRP A 1 88 ? -81.166 -17.198 -6.342 1.00 13.58 88 TRP A N 1
ATOM 667 C CA . TRP A 1 88 ? -79.971 -17.220 -7.188 1.00 13.80 88 TRP A CA 1
ATOM 668 C C . TRP A 1 88 ? -79.313 -18.601 -7.178 1.00 13.61 88 TRP A C 1
ATOM 669 O O . TRP A 1 88 ? -78.999 -19.163 -8.239 1.00 13.61 88 TRP A O 1
ATOM 680 N N . HIS A 1 89 ? -79.079 -19.146 -5.979 1.00 14.02 89 HIS A N 1
ATOM 681 C CA . HIS A 1 89 ? -78.433 -20.430 -5.856 1.00 14.69 89 HIS A CA 1
ATOM 682 C C . HIS A 1 89 ? -79.276 -21.542 -6.454 1.00 14.50 89 HIS A C 1
ATOM 683 O O . HIS A 1 89 ? -78.744 -22.474 -7.076 1.00 14.99 89 HIS A O 1
ATOM 690 N N . LEU A 1 90 ? -80.595 -21.434 -6.296 1.00 14.40 90 LEU A N 1
ATOM 691 C CA . LEU A 1 90 ? -81.489 -22.426 -6.951 1.00 14.46 90 LEU A CA 1
ATOM 692 C C . LEU A 1 90 ? -81.438 -22.361 -8.476 1.00 13.69 90 LEU A C 1
ATOM 693 O O . LEU A 1 90 ? -81.442 -23.415 -9.146 1.00 14.36 90 LEU A O 1
ATOM 698 N N . LEU A 1 91 ? -81.319 -21.163 -9.024 1.00 12.92 91 LEU A N 1
ATOM 699 C CA . LEU A 1 91 ? -81.165 -21.018 -10.483 1.00 14.31 91 LEU A CA 1
ATOM 700 C C . LEU A 1 91 ? -79.850 -21.668 -10.953 1.00 14.53 91 LEU A C 1
ATOM 701 O O . LEU A 1 91 ? -79.844 -22.410 -11.951 1.00 14.55 91 LEU A O 1
ATOM 706 N N . MET A 1 92 ? -78.756 -21.375 -10.238 1.00 14.59 92 MET A N 1
ATOM 707 C CA . MET A 1 92 ? -77.425 -21.915 -10.556 1.00 14.80 92 MET A CA 1
ATOM 708 C C . MET A 1 92 ? -77.427 -23.449 -10.504 1.00 15.47 92 MET A C 1
ATOM 709 O O . MET A 1 92 ? -76.844 -24.131 -11.388 1.00 14.98 92 MET A O 1
ATOM 714 N N . GLN A 1 93 ? -78.062 -24.009 -9.458 1.00 14.91 93 GLN A N 1
ATOM 715 C CA . GLN A 1 93 ? -78.180 -25.452 -9.314 1.00 15.31 93 GLN A CA 1
ATOM 716 C C . GLN A 1 93 ? -78.818 -26.083 -10.535 1.00 15.16 93 GLN A C 1
ATOM 717 O O . GLN A 1 93 ? -78.305 -27.094 -11.033 1.00 15.56 93 GLN A O 1
ATOM 728 N N . ALA A 1 94 ? -79.921 -25.509 -11.041 1.00 14.83 94 ALA A N 1
ATOM 729 C CA . ALA A 1 94 ? -80.616 -26.142 -12.195 1.00 14.89 94 ALA A CA 1
ATOM 730 C C . ALA A 1 94 ? -79.767 -25.980 -13.474 1.00 15.08 94 ALA A C 1
ATOM 731 O O . ALA A 1 94 ? -79.701 -26.893 -14.310 1.00 14.41 94 ALA A O 1
ATOM 733 N N . LEU A 1 95 ? -79.132 -24.819 -13.633 1.00 13.53 95 LEU A N 1
ATOM 734 C CA . LEU A 1 95 ? -78.270 -24.567 -14.793 1.00 13.41 95 LEU A CA 1
ATOM 735 C C . LEU A 1 95 ? -77.160 -25.627 -14.867 1.00 13.57 95 LEU A C 1
ATOM 736 O O . LEU A 1 95 ? -76.895 -26.195 -15.946 1.00 13.01 95 LEU A O 1
ATOM 741 N N . CYS A 1 96 ? -76.517 -25.871 -13.734 1.00 12.74 96 CYS A N 1
ATOM 742 C CA . CYS A 1 96 ? -75.430 -26.852 -13.704 1.00 13.94 96 CYS A CA 1
ATOM 743 C C . CYS A 1 96 ? -75.939 -28.307 -13.852 1.00 13.39 96 CYS A C 1
ATOM 744 O O . CYS A 1 96 ? -75.288 -29.132 -14.516 1.00 13.14 96 CYS A O 1
ATOM 747 N N . THR A 1 97 ? -77.036 -28.638 -13.177 1.00 14.12 97 THR A N 1
ATOM 748 C CA . THR A 1 97 ? -77.682 -29.968 -13.384 1.00 14.30 97 THR A CA 1
ATOM 749 C C . THR A 1 97 ? -77.960 -30.201 -14.875 1.00 14.23 97 THR A C 1
ATOM 750 O O . THR A 1 97 ? -77.707 -31.286 -15.403 1.00 14.95 97 THR A O 1
ATOM 754 N N . ASN A 1 98 ? -78.418 -29.158 -15.553 1.00 13.78 98 ASN A N 1
ATOM 755 C CA . ASN A 1 98 ? -78.683 -29.282 -16.970 1.00 13.32 98 ASN A CA 1
ATOM 756 C C . ASN A 1 98 ? -77.392 -29.099 -17.839 1.00 13.30 98 ASN A C 1
ATOM 757 O O . ASN A 1 98 ? -77.491 -29.043 -19.058 1.00 13.89 98 ASN A O 1
ATOM 762 N N . ARG A 1 99 ? -76.234 -28.964 -17.193 1.00 12.11 99 ARG A N 1
ATOM 763 C CA . ARG A 1 99 ? -74.950 -28.855 -17.907 1.00 12.76 99 ARG A CA 1
ATOM 764 C C . ARG A 1 99 ? -74.875 -27.725 -18.941 1.00 13.02 99 ARG A C 1
ATOM 765 O O . ARG A 1 99 ? -74.179 -27.831 -19.950 1.00 13.91 99 ARG A O 1
ATOM 773 N N . VAL A 1 100 ? -75.559 -26.617 -18.650 1.00 12.94 100 VAL A N 1
ATOM 774 C CA . VAL A 1 100 ? -75.500 -25.490 -19.582 1.00 14.03 100 VAL A CA 1
ATOM 775 C C . VAL A 1 100 ? -74.088 -24.913 -19.566 1.00 13.03 100 VAL A C 1
ATOM 776 O O . VAL A 1 100 ? -73.662 -24.234 -20.513 1.00 13.87 100 VAL A O 1
ATOM 780 N N . HIS A 1 101 ? -73.334 -25.236 -18.514 1.00 13.20 101 HIS A N 1
ATOM 781 C CA . HIS A 1 101 ? -71.974 -24.770 -18.436 1.00 12.93 101 HIS A CA 1
ATOM 782 C C . HIS A 1 101 ? -70.942 -25.687 -19.084 1.00 13.80 101 HIS A C 1
ATOM 783 O O . HIS A 1 101 ? -69.801 -25.256 -19.263 1.00 14.11 101 HIS A O 1
ATOM 790 N N . ASN A 1 102 ? -71.270 -26.936 -19.392 1.00 13.67 102 ASN A N 1
ATOM 791 C CA . ASN A 1 102 ? -70.246 -27.830 -19.906 1.00 13.86 102 ASN A CA 1
ATOM 792 C C . ASN A 1 102 ? -70.678 -29.031 -20.750 1.00 14.95 102 ASN A C 1
ATOM 793 O O . ASN A 1 102 ? -69.871 -29.938 -20.966 1.00 14.76 102 ASN A O 1
ATOM 798 N N . LEU A 1 103 ? -71.930 -29.078 -21.226 1.00 13.91 103 LEU A N 1
ATOM 799 C CA . LEU A 1 103 ? -72.388 -30.282 -21.881 1.00 14.28 103 LEU A CA 1
ATOM 800 C C . LEU A 1 103 ? -71.451 -30.694 -23.031 1.00 15.03 103 LEU A C 1
ATOM 801 O O . LEU A 1 103 ? -71.126 -31.865 -23.188 1.00 15.27 103 LEU A O 1
ATOM 806 N N . ALA A 1 104 ? -71.042 -29.716 -23.828 1.00 14.53 104 ALA A N 1
ATOM 807 C CA . ALA A 1 104 ? -70.217 -29.990 -24.999 1.00 14.81 104 ALA A CA 1
ATOM 808 C C . ALA A 1 104 ? -68.845 -30.530 -24.655 1.00 14.87 104 ALA A C 1
ATOM 809 O O . ALA A 1 104 ? -68.198 -31.127 -25.523 1.00 15.44 104 ALA A O 1
ATOM 811 N N . TRP A 1 105 ? -68.406 -30.326 -23.414 1.00 13.90 105 TRP A N 1
ATOM 812 C CA . TRP A 1 105 ? -67.031 -30.643 -23.013 1.00 14.74 105 TRP A CA 1
ATOM 813 C C . TRP A 1 105 ? -66.905 -31.964 -22.280 1.00 14.73 105 TRP A C 1
ATOM 814 O O . TRP A 1 105 ? -65.814 -32.365 -21.949 1.00 14.48 105 TRP A O 1
ATOM 825 N N . GLU A 1 106 ? -68.018 -32.688 -22.060 1.00 15.70 106 GLU A N 1
ATOM 826 C CA . GLU A 1 106 ? -67.930 -33.953 -21.372 1.00 16.80 106 GLU A CA 1
ATOM 827 C C . GLU A 1 106 ? -67.112 -34.971 -22.190 1.00 17.67 106 GLU A C 1
ATOM 828 O O . GLU A 1 106 ? -67.110 -34.931 -23.409 1.00 16.96 106 GLU A O 1
ATOM 834 N N . GLU A 1 107 ? -66.441 -35.878 -21.498 1.00 18.62 107 GLU A N 1
ATOM 835 C CA . GLU A 1 107 ? -65.815 -37.002 -22.170 1.00 21.11 107 GLU A CA 1
ATOM 836 C C . GLU A 1 107 ? -66.982 -37.785 -22.793 1.00 21.47 107 GLU A C 1
ATOM 837 O O . GLU A 1 107 ? -68.038 -37.982 -22.157 1.00 24.11 107 GLU A O 1
ATOM 843 N N . ASP A 1 108 ? -66.851 -38.180 -24.032 1.00 22.55 108 ASP A N 1
ATOM 844 C CA . ASP A 1 108 ? -67.969 -38.928 -24.669 1.00 22.37 108 ASP A CA 1
ATOM 845 C C . ASP A 1 108 ? -69.210 -38.048 -24.954 1.00 21.76 108 ASP A C 1
ATOM 846 O O . ASP A 1 108 ? -70.302 -38.565 -25.153 1.00 21.31 108 ASP A O 1
ATOM 848 N N . ALA A 1 109 ? -69.047 -36.726 -24.961 1.00 20.75 109 ALA A N 1
ATOM 849 C CA . ALA A 1 109 ? -70.132 -35.838 -25.455 1.00 19.95 109 ALA A CA 1
ATOM 850 C C . ALA A 1 109 ? -70.569 -36.343 -26.843 1.00 20.50 109 ALA A C 1
ATOM 851 O O . ALA A 1 109 ? -69.730 -36.670 -27.689 1.00 19.09 109 ALA A O 1
ATOM 853 N N . ARG A 1 110 ? -71.861 -36.382 -27.108 1.00 20.72 110 ARG A N 1
ATOM 854 C CA . ARG A 1 110 ? -72.252 -36.905 -28.415 1.00 21.43 110 ARG A CA 1
ATOM 855 C C . ARG A 1 110 ? -72.328 -35.847 -29.505 1.00 20.59 110 ARG A C 1
ATOM 856 O O . ARG A 1 110 ? -72.301 -34.628 -29.238 1.00 19.17 110 ARG A O 1
ATOM 864 N N . SER A 1 111 ? -72.337 -36.312 -30.743 1.00 19.83 111 SER A N 1
ATOM 865 C CA . SER A 1 111 ? -72.500 -35.436 -31.871 1.00 19.94 111 SER A CA 1
ATOM 866 C C . SER A 1 111 ? -73.786 -34.593 -31.663 1.00 18.28 111 SER A C 1
ATOM 867 O O . SER A 1 111 ? -74.828 -35.144 -31.338 1.00 17.64 111 SER A O 1
ATOM 870 N N . GLY A 1 112 ? -73.680 -33.282 -31.846 1.00 17.81 112 GLY A N 1
ATOM 871 C CA . GLY A 1 112 ? -74.816 -32.356 -31.669 1.00 16.68 112 GLY A CA 1
ATOM 872 C C . GLY A 1 112 ? -74.836 -31.722 -30.278 1.00 15.73 112 GLY A C 1
ATOM 873 O O . GLY A 1 112 ? -75.725 -30.916 -29.992 1.00 15.55 112 GLY A O 1
ATOM 874 N N . ALA A 1 113 ? -73.865 -32.061 -29.410 1.00 15.49 113 ALA A N 1
ATOM 875 C CA . ALA A 1 113 ? -73.893 -31.535 -28.032 1.00 15.62 113 ALA A CA 1
ATOM 876 C C . ALA A 1 113 ? -73.881 -30.007 -27.952 1.00 15.43 113 ALA A C 1
ATOM 877 O O . ALA A 1 113 ? -74.529 -29.425 -27.067 1.00 15.81 113 ALA A O 1
ATOM 879 N N . PHE A 1 114 ? -73.173 -29.334 -28.865 1.00 15.68 114 PHE A N 1
ATOM 880 C CA . PHE A 1 114 ? -73.127 -27.859 -28.835 1.00 16.35 114 PHE A CA 1
ATOM 881 C C . PHE A 1 114 ? -74.528 -27.310 -29.160 1.00 14.95 114 PHE A C 1
ATOM 882 O O . PHE A 1 114 ? -74.969 -26.331 -28.603 1.00 16.04 114 PHE A O 1
ATOM 890 N N . VAL A 1 115 ? -75.224 -27.967 -30.078 1.00 14.24 115 VAL A N 1
ATOM 891 C CA . VAL A 1 115 ? -76.590 -27.581 -30.462 1.00 14.22 115 VAL A CA 1
ATOM 892 C C . VAL A 1 115 ? -77.584 -27.868 -29.342 1.00 13.29 115 VAL A C 1
ATOM 893 O O . VAL A 1 115 ? -78.433 -27.007 -29.025 1.00 13.43 115 VAL A O 1
ATOM 897 N N . ALA A 1 116 ? -77.474 -29.039 -28.719 1.00 12.94 116 ALA A N 1
ATOM 898 C CA . ALA A 1 116 ? -78.333 -29.392 -27.597 1.00 11.68 116 ALA A CA 1
ATOM 899 C C . ALA A 1 116 ? -78.103 -28.354 -26.467 1.00 13.09 116 ALA A C 1
ATOM 900 O O . ALA A 1 116 ? -79.068 -27.848 -25.882 1.00 13.61 116 ALA A O 1
ATOM 902 N N . ARG A 1 117 ? -76.832 -28.031 -26.202 1.00 12.73 117 ARG A N 1
ATOM 903 C CA . ARG A 1 117 ? -76.507 -27.079 -25.113 1.00 13.47 117 ARG A CA 1
ATOM 904 C C . ARG A 1 117 ? -77.126 -25.691 -25.413 1.00 13.52 117 ARG A C 1
ATOM 905 O O . ARG A 1 117 ? -77.712 -25.032 -24.517 1.00 14.05 117 ARG A O 1
ATOM 913 N N . ALA A 1 118 ? -77.046 -25.267 -26.663 1.00 14.28 118 ALA A N 1
ATOM 914 C CA . ALA A 1 118 ? -77.655 -23.982 -27.094 1.00 13.42 118 ALA A CA 1
ATOM 915 C C . ALA A 1 118 ? -79.174 -24.002 -26.862 1.00 13.59 118 ALA A C 1
ATOM 916 O O . ALA A 1 118 ? -79.735 -23.010 -26.369 1.00 13.42 118 ALA A O 1
ATOM 918 N N . ALA A 1 119 ? -79.842 -25.118 -27.181 1.00 12.92 119 ALA A N 1
ATOM 919 C CA . ALA A 1 119 ? -81.289 -25.176 -26.938 1.00 13.55 119 ALA A CA 1
ATOM 920 C C . ALA A 1 119 ? -81.569 -25.061 -25.420 1.00 13.49 119 ALA A C 1
ATOM 921 O O . ALA A 1 119 ? -82.458 -24.334 -25.001 1.00 14.57 119 ALA A O 1
ATOM 923 N N . ARG A 1 120 ? -80.821 -25.798 -24.608 1.00 12.62 120 ARG A N 1
ATOM 924 C CA . ARG A 1 120 ? -80.978 -25.730 -23.151 1.00 12.22 120 ARG A CA 1
ATOM 925 C C . ARG A 1 120 ? -80.768 -24.282 -22.630 1.00 12.81 120 ARG A C 1
ATOM 926 O O . ARG A 1 120 ? -81.586 -23.774 -21.857 1.00 14.22 120 ARG A O 1
ATOM 934 N N . PHE A 1 121 ? -79.695 -23.643 -23.080 1.00 12.46 121 PHE A N 1
ATOM 935 C CA . PHE A 1 121 ? -79.380 -22.258 -22.729 1.00 12.91 121 PHE A CA 1
ATOM 936 C C . PHE A 1 121 ? -80.572 -21.364 -23.074 1.00 13.98 121 PHE A C 1
ATOM 937 O O . PHE A 1 121 ? -80.971 -20.518 -22.267 1.00 15.35 121 PHE A O 1
ATOM 945 N N . MET A 1 122 ? -81.125 -21.524 -24.269 1.00 14.50 122 MET A N 1
ATOM 946 C CA . MET A 1 122 ? -82.216 -20.663 -24.719 1.00 16.59 122 MET A CA 1
ATOM 947 C C . MET A 1 122 ? -83.471 -20.811 -23.828 1.00 16.59 122 MET A C 1
ATOM 948 O O . MET A 1 122 ? -84.171 -19.839 -23.609 1.00 17.83 122 MET A O 1
ATOM 953 N N . LEU A 1 123 ? -83.739 -22.002 -23.306 1.00 15.02 123 LEU A N 1
ATOM 954 C CA . LEU A 1 123 ? -84.867 -22.202 -22.392 1.00 14.24 123 LEU A CA 1
ATOM 955 C C . LEU A 1 123 ? -84.626 -21.467 -21.057 1.00 14.36 123 LEU A C 1
ATOM 956 O O . LEU A 1 123 ? -85.480 -20.662 -20.610 1.00 15.77 123 LEU A O 1
ATOM 961 N N . HIS A 1 124 ? -83.487 -21.721 -20.444 1.00 14.06 124 HIS A N 1
ATOM 962 C CA . HIS A 1 124 ? -83.120 -20.987 -19.213 1.00 14.39 124 HIS A CA 1
ATOM 963 C C . HIS A 1 124 ? -83.154 -19.457 -19.371 1.00 14.05 124 HIS A C 1
ATOM 964 O O . HIS A 1 124 ? -83.607 -18.727 -18.481 1.00 15.45 124 HIS A O 1
ATOM 971 N N . ALA A 1 125 ? -82.651 -18.962 -20.489 1.00 14.51 125 ALA A N 1
ATOM 972 C CA . ALA A 1 125 ? -82.503 -17.510 -20.711 1.00 14.38 125 ALA A CA 1
ATOM 973 C C . ALA A 1 125 ? -83.870 -16.816 -20.714 1.00 16.04 125 ALA A C 1
ATOM 974 O O . ALA A 1 125 ? -83.975 -15.616 -20.428 1.00 18.68 125 ALA A O 1
ATOM 976 N N . GLN A 1 126 ? -84.925 -17.544 -21.039 1.00 16.03 126 GLN A N 1
ATOM 977 C CA . GLN A 1 126 ? -86.268 -16.934 -21.003 1.00 17.38 126 GLN A CA 1
ATOM 978 C C . GLN A 1 126 ? -86.768 -16.648 -19.568 1.00 19.22 126 GLN A C 1
ATOM 979 O O . GLN A 1 126 ? -87.637 -15.803 -19.363 1.00 21.34 126 GLN A O 1
ATOM 985 N N . VAL A 1 127 ? -86.264 -17.404 -18.605 1.00 18.58 127 VAL A N 1
ATOM 986 C CA . VAL A 1 127 ? -86.707 -17.327 -17.235 1.00 18.61 127 VAL A CA 1
ATOM 987 C C . VAL A 1 127 ? -85.891 -16.257 -16.510 1.00 18.68 127 VAL A C 1
ATOM 988 O O . VAL A 1 127 ? -86.462 -15.479 -15.755 1.00 17.91 127 VAL A O 1
ATOM 992 N N . GLU A 1 128 ? -84.558 -16.243 -16.694 1.00 17.12 128 GLU A N 1
ATOM 993 C CA . GLU A 1 128 ? -83.734 -15.331 -15.922 1.00 17.51 128 GLU A CA 1
ATOM 994 C C . GLU A 1 128 ? -82.416 -15.179 -16.668 1.00 18.25 128 GLU A C 1
ATOM 995 O O . GLU A 1 128 ? -81.799 -16.207 -17.029 1.00 17.50 128 GLU A O 1
ATOM 1001 N N . ALA A 1 129 ? -81.960 -13.938 -16.803 1.00 17.85 129 ALA A N 1
ATOM 1002 C CA . ALA A 1 129 ? -80.758 -13.633 -17.609 1.00 17.92 129 ALA A CA 1
ATOM 1003 C C . ALA A 1 129 ? -79.465 -13.491 -16.865 1.00 17.35 129 ALA A C 1
ATOM 1004 O O . ALA A 1 129 ? -78.412 -13.897 -17.394 1.00 17.02 129 ALA A O 1
ATOM 1006 N N . GLY A 1 130 ? -79.487 -12.884 -15.668 1.00 16.43 130 GLY A N 1
ATOM 1007 C CA . GLY A 1 130 ? -78.230 -12.666 -14.940 1.00 16.46 130 GLY A CA 1
ATOM 1008 C C . GLY A 1 130 ? -77.480 -13.959 -14.641 1.00 17.07 130 GLY A C 1
ATOM 1009 O O . GLY A 1 130 ? -76.231 -13.992 -14.671 1.00 17.52 130 GLY A O 1
ATOM 1010 N N . SER A 1 131 ? -78.231 -15.040 -14.356 1.00 15.62 131 SER A N 1
ATOM 1011 C CA . SER A 1 131 ? -77.589 -16.316 -14.008 1.00 16.18 131 SER A CA 1
ATOM 1012 C C . SER A 1 131 ? -76.901 -16.962 -15.225 1.00 15.91 131 SER A C 1
ATOM 1013 O O . SER A 1 131 ? -76.083 -17.875 -15.055 1.00 16.99 131 SER A O 1
ATOM 1016 N N . LEU A 1 132 ? -77.195 -16.469 -16.430 1.00 15.08 132 LEU A N 1
ATOM 1017 C CA . LEU A 1 132 ? -76.470 -16.973 -17.608 1.00 15.47 132 LEU A CA 1
ATOM 1018 C C . LEU A 1 132 ? -75.032 -16.443 -17.687 1.00 15.04 132 LEU A C 1
ATOM 1019 O O . LEU A 1 132 ? -74.213 -17.072 -18.337 1.00 15.55 132 LEU A O 1
ATOM 1028 N N . CYS A 1 133 ? -74.715 -15.350 -16.994 1.00 14.53 133 CYS A N 1
ATOM 1029 C CA . CYS A 1 133 ? -73.355 -14.779 -17.097 1.00 15.17 133 CYS A CA 1
ATOM 1030 C C . CYS A 1 133 ? -72.268 -15.783 -16.599 1.00 14.28 133 CYS A C 1
ATOM 1031 O O . CYS A 1 133 ? -71.355 -16.122 -17.346 1.00 16.21 133 CYS A O 1
ATOM 1034 N N . PRO A 1 134 ? -72.372 -16.294 -15.371 1.00 13.90 134 PRO A N 1
ATOM 1035 C CA . PRO A 1 134 ? -71.342 -17.265 -14.955 1.00 13.70 134 PRO A CA 1
ATOM 1036 C C . PRO A 1 134 ? -71.344 -18.512 -15.840 1.00 13.49 134 PRO A C 1
ATOM 1037 O O . PRO A 1 134 ? -70.309 -19.118 -16.059 1.00 13.82 134 PRO A O 1
ATOM 1041 N N . ILE A 1 135 ? -72.541 -18.911 -16.294 1.00 13.16 135 ILE A N 1
ATOM 1042 C CA . ILE A 1 135 ? -72.671 -20.084 -17.155 1.00 14.17 135 ILE A CA 1
ATOM 1043 C C . ILE A 1 135 ? -71.942 -19.886 -18.508 1.00 13.98 135 ILE A C 1
ATOM 1044 O O . ILE A 1 135 ? -71.256 -20.779 -18.991 1.00 14.54 135 ILE A O 1
ATOM 1049 N N . THR A 1 136 ? -72.168 -18.749 -19.133 1.00 13.33 136 THR A N 1
ATOM 1050 C CA . THR A 1 136 ? -71.544 -18.381 -20.388 1.00 14.51 136 THR A CA 1
ATOM 1051 C C . THR A 1 136 ? -70.007 -18.333 -20.257 1.00 13.86 136 THR A C 1
ATOM 1052 O O . THR A 1 136 ? -69.290 -18.873 -21.058 1.00 15.42 136 THR A O 1
ATOM 1056 N N . MET A 1 137 ? -69.524 -17.658 -19.235 1.00 13.94 137 MET A N 1
ATOM 1057 C CA . MET A 1 137 ? -68.075 -17.539 -19.068 1.00 12.87 137 MET A CA 1
ATOM 1058 C C . MET A 1 137 ? -67.460 -18.916 -18.762 1.00 13.82 137 MET A C 1
ATOM 1059 O O . MET A 1 137 ? -66.400 -19.229 -19.261 1.00 14.31 137 MET A O 1
ATOM 1064 N N . THR A 1 138 ? -68.154 -19.733 -17.967 1.00 12.65 138 THR A N 1
ATOM 1065 C CA . THR A 1 138 ? -67.605 -21.034 -17.599 1.00 12.84 138 THR A CA 1
ATOM 1066 C C . THR A 1 138 ? -67.604 -21.941 -18.835 1.00 12.87 138 THR A C 1
ATOM 1067 O O . THR A 1 138 ? -66.640 -22.624 -19.088 1.00 14.15 138 THR A O 1
ATOM 1071 N N . PHE A 1 139 ? -68.684 -21.906 -19.608 1.00 13.46 139 PHE A N 1
ATOM 1072 C CA . PHE A 1 139 ? -68.759 -22.747 -20.832 1.00 13.73 139 PHE A CA 1
ATOM 1073 C C . PHE A 1 139 ? -67.647 -22.362 -21.815 1.00 14.56 139 PHE A C 1
ATOM 1074 O O . PHE A 1 139 ? -67.007 -23.229 -22.368 1.00 14.83 139 PHE A O 1
ATOM 1082 N N . ALA A 1 140 ? -67.439 -21.068 -22.008 1.00 15.10 140 ALA A N 1
ATOM 1083 C CA . ALA A 1 140 ? -66.413 -20.577 -22.919 1.00 16.04 140 ALA A CA 1
ATOM 1084 C C . ALA A 1 140 ? -64.984 -20.810 -22.433 1.00 17.18 140 ALA A C 1
ATOM 1085 O O . ALA A 1 140 ? -64.110 -21.123 -23.241 1.00 18.82 140 ALA A O 1
ATOM 1087 N N . ALA A 1 141 ? -64.739 -20.706 -21.127 1.00 16.30 141 ALA A N 1
ATOM 1088 C CA . ALA A 1 141 ? -63.389 -20.800 -20.607 1.00 16.72 141 ALA A CA 1
ATOM 1089 C C . ALA A 1 141 ? -62.945 -22.230 -20.410 1.00 16.69 141 ALA A C 1
ATOM 1090 O O . ALA A 1 141 ? -61.756 -22.511 -20.396 1.00 17.49 141 ALA A O 1
ATOM 1092 N N . THR A 1 142 ? -63.899 -23.141 -20.233 1.00 17.03 142 THR A N 1
ATOM 1093 C CA . THR A 1 142 ? -63.557 -24.509 -19.845 1.00 16.69 142 THR A CA 1
ATOM 1094 C C . THR A 1 142 ? -62.620 -25.253 -20.807 1.00 18.07 142 THR A C 1
ATOM 1095 O O . THR A 1 142 ? -61.648 -25.868 -20.347 1.00 17.33 142 THR A O 1
ATOM 1099 N N . PRO A 1 143 ? -62.905 -25.215 -22.125 1.00 18.89 143 PRO A N 1
ATOM 1100 C CA . PRO A 1 143 ? -61.992 -25.960 -23.016 1.00 19.82 143 PRO A CA 1
ATOM 1101 C C . PRO A 1 143 ? -60.600 -25.363 -22.942 1.00 19.61 143 PRO A C 1
ATOM 1102 O O . PRO A 1 143 ? -59.613 -26.128 -22.937 1.00 20.27 143 PRO A O 1
ATOM 1106 N N . LEU A 1 144 ? -60.496 -24.030 -22.860 1.00 19.55 144 LEU A N 1
ATOM 1107 C CA . LEU A 1 144 ? -59.170 -23.405 -22.774 1.00 20.02 144 LEU A CA 1
ATOM 1108 C C . LEU A 1 144 ? -58.445 -23.816 -21.473 1.00 19.96 144 LEU A C 1
ATOM 1109 O O . LEU A 1 144 ? -57.248 -24.106 -21.462 1.00 19.31 144 LEU A O 1
ATOM 1114 N N . LEU A 1 145 ? -59.181 -23.823 -20.366 1.00 19.99 145 LEU A N 1
ATOM 1115 C CA . LEU A 1 145 ? -58.585 -24.167 -19.087 1.00 20.19 145 LEU A CA 1
ATOM 1116 C C . LEU A 1 145 ? -58.159 -25.623 -19.077 1.00 20.03 145 LEU A C 1
ATOM 1117 O O . LEU A 1 145 ? -57.104 -25.938 -18.586 1.00 21.08 145 LEU A O 1
ATOM 1122 N N . LEU A 1 146 ? -58.972 -26.515 -19.630 1.00 19.28 146 LEU A N 1
ATOM 1123 C CA . LEU A 1 146 ? -58.569 -27.894 -19.716 1.00 19.79 146 LEU A CA 1
ATOM 1124 C C . LEU A 1 146 ? -57.352 -28.088 -20.621 1.00 19.25 146 LEU A C 1
ATOM 1125 O O . LEU A 1 146 ? -56.598 -29.028 -20.425 1.00 19.94 146 LEU A O 1
ATOM 1130 N N . GLN A 1 147 ? -57.179 -27.199 -21.594 1.00 18.13 147 GLN A N 1
ATOM 1131 C CA . GLN A 1 147 ? -56.066 -27.329 -22.527 1.00 19.35 147 GLN A CA 1
ATOM 1132 C C . GLN A 1 147 ? -54.748 -26.869 -21.868 1.00 18.20 147 GLN A C 1
ATOM 1133 O O . GLN A 1 147 ? -53.662 -27.372 -22.171 1.00 15.97 147 GLN A O 1
ATOM 1139 N N . MET A 1 148 ? -54.872 -25.885 -20.979 1.00 17.59 148 MET A N 1
ATOM 1140 C CA . MET A 1 148 ? -53.705 -25.189 -20.448 1.00 19.12 148 MET A CA 1
ATOM 1141 C C . MET A 1 148 ? -53.553 -25.279 -18.967 1.00 18.05 148 MET A C 1
ATOM 1142 O O . MET A 1 148 ? -52.722 -24.593 -18.427 1.00 19.32 148 MET A O 1
ATOM 1147 N N . LEU A 1 149 ? -54.354 -26.116 -18.321 1.00 18.18 149 LEU A N 1
ATOM 1148 C CA . LEU A 1 149 ? -54.501 -26.130 -16.862 1.00 17.58 149 LEU A CA 1
ATOM 1149 C C . LEU A 1 149 ? -53.143 -26.176 -16.161 1.00 16.98 149 LEU A C 1
ATOM 1150 O O . LEU A 1 149 ? -52.354 -27.085 -16.372 1.00 16.79 149 LEU A O 1
ATOM 1155 N N . PRO A 1 150 ? -52.851 -25.183 -15.330 1.00 17.64 150 PRO A N 1
ATOM 1156 C CA . PRO A 1 150 ? -51.518 -25.183 -14.743 1.00 16.49 150 PRO A CA 1
ATOM 1157 C C . PRO A 1 150 ? -51.384 -26.321 -13.726 1.00 16.36 150 PRO A C 1
ATOM 1158 O O . PRO A 1 150 ? -52.346 -26.711 -13.082 1.00 16.78 150 PRO A O 1
ATOM 1162 N N . ALA A 1 151 ? -50.182 -26.828 -13.587 1.00 17.67 151 ALA A N 1
ATOM 1163 C CA . ALA A 1 151 ? -49.922 -28.031 -12.774 1.00 19.09 151 ALA A CA 1
ATOM 1164 C C . ALA A 1 151 ? -50.474 -28.058 -11.352 1.00 19.34 151 ALA A C 1
ATOM 1165 O O . ALA A 1 151 ? -51.025 -29.085 -10.924 1.00 19.47 151 ALA A O 1
ATOM 1167 N N . PRO A 1 152 ? -50.358 -26.929 -10.596 1.00 19.07 152 PRO A N 1
ATOM 1168 C CA . PRO A 1 152 ? -50.901 -27.011 -9.222 1.00 18.58 152 PRO A CA 1
ATOM 1169 C C . PRO A 1 152 ? -52.429 -27.230 -9.148 1.00 18.22 152 PRO A C 1
ATOM 1170 O O . PRO A 1 152 ? -52.955 -27.426 -8.064 1.00 19.02 152 PRO A O 1
ATOM 1174 N N . PHE A 1 153 ? -53.123 -27.177 -10.291 1.00 16.76 153 PHE A N 1
ATOM 1175 C CA . PHE A 1 153 ? -54.586 -27.200 -10.347 1.00 15.79 153 PHE A CA 1
ATOM 1176 C C . PHE A 1 153 ? -55.090 -28.401 -11.137 1.00 16.58 153 PHE A C 1
ATOM 1177 O O . PHE A 1 153 ? -56.231 -28.424 -11.606 1.00 15.62 153 PHE A O 1
ATOM 1185 N N . GLN A 1 154 ? -54.228 -29.396 -11.292 1.00 17.56 154 GLN A N 1
ATOM 1186 C CA . GLN A 1 154 ? -54.617 -30.644 -11.957 1.00 19.73 154 GLN A CA 1
ATOM 1187 C C . GLN A 1 154 ? -55.905 -31.235 -11.374 1.00 19.30 154 GLN A C 1
ATOM 1188 O O . GLN A 1 154 ? -56.695 -31.785 -12.125 1.00 20.40 154 GLN A O 1
ATOM 1194 N N . ASP A 1 155 ? -56.129 -31.105 -10.063 1.00 19.09 155 ASP A N 1
ATOM 1195 C CA . ASP A 1 155 ? -57.347 -31.673 -9.450 1.00 20.02 155 ASP A CA 1
ATOM 1196 C C . ASP A 1 155 ? -58.624 -30.847 -9.760 1.00 18.98 155 ASP A C 1
ATOM 1197 O O . ASP A 1 155 ? -59.719 -31.164 -9.274 1.00 20.50 155 ASP A O 1
ATOM 1202 N N . TRP A 1 156 ? -58.506 -29.824 -10.598 1.00 16.57 156 TRP A N 1
ATOM 1203 C CA . TRP A 1 156 ? -59.726 -29.132 -11.043 1.00 16.29 156 TRP A CA 1
ATOM 1204 C C . TRP A 1 156 ? -60.463 -29.829 -12.183 1.00 16.42 156 TRP A C 1
ATOM 1205 O O . TRP A 1 156 ? -61.561 -29.436 -12.527 1.00 17.64 156 TRP A O 1
ATOM 1216 N N . THR A 1 157 ? -59.846 -30.815 -12.839 1.00 18.51 157 THR A N 1
ATOM 1217 C CA . THR A 1 157 ? -60.468 -31.385 -14.018 1.00 19.44 157 THR A CA 1
ATOM 1218 C C . THR A 1 157 ? -61.802 -32.059 -13.657 1.00 19.35 157 THR A C 1
ATOM 1219 O O . THR A 1 157 ? -62.829 -31.827 -14.306 1.00 20.06 157 THR A O 1
ATOM 1223 N N . THR A 1 158 ? -61.827 -32.851 -12.597 1.00 18.53 158 THR A N 1
ATOM 1224 C CA . THR A 1 158 ? -63.095 -33.484 -12.230 1.00 18.27 158 THR A CA 1
ATOM 1225 C C . THR A 1 158 ? -64.258 -32.510 -11.947 1.00 18.14 158 THR A C 1
ATOM 1226 O O . THR A 1 158 ? -65.297 -32.614 -12.614 1.00 18.18 158 THR A O 1
ATOM 1230 N N . PRO A 1 159 ? -64.087 -31.543 -11.021 1.00 17.56 159 PRO A N 1
ATOM 1231 C CA . PRO A 1 159 ? -65.187 -30.576 -10.826 1.00 16.89 159 PRO A CA 1
ATOM 1232 C C . PRO A 1 159 ? -65.504 -29.736 -12.059 1.00 16.27 159 PRO A C 1
ATOM 1233 O O . PRO A 1 159 ? -66.667 -29.399 -12.242 1.00 16.98 159 PRO A O 1
ATOM 1237 N N . LEU A 1 160 ? -64.527 -29.423 -12.920 1.00 16.17 160 LEU A N 1
ATOM 1238 C CA . LEU A 1 160 ? -64.877 -28.686 -14.173 1.00 16.80 160 LEU A CA 1
ATOM 1239 C C . LEU A 1 160 ? -65.849 -29.463 -15.069 1.00 17.57 160 LEU A C 1
ATOM 1240 O O . LEU A 1 160 ? -66.575 -28.864 -15.896 1.00 18.25 160 LEU A O 1
ATOM 1245 N N . LEU A 1 161 ? -65.890 -30.766 -14.888 1.00 16.37 161 LEU A N 1
ATOM 1246 C CA . LEU A 1 161 ? -66.704 -31.617 -15.748 1.00 16.89 161 LEU A CA 1
ATOM 1247 C C . LEU A 1 161 ? -67.983 -32.146 -15.054 1.00 16.06 161 LEU A C 1
ATOM 1248 O O . LEU A 1 161 ? -68.700 -32.996 -15.600 1.00 17.04 161 LEU A O 1
ATOM 1253 N N . SER A 1 162 ? -68.293 -31.606 -13.888 1.00 15.69 162 SER A N 1
ATOM 1254 C CA . SER A 1 162 ? -69.432 -32.120 -13.116 1.00 16.08 162 SER A CA 1
ATOM 1255 C C . SER A 1 162 ? -70.766 -31.457 -13.488 1.00 15.57 162 SER A C 1
ATOM 1256 O O . SER A 1 162 ? -70.815 -30.481 -14.231 1.00 15.60 162 SER A O 1
ATOM 1259 N N . ASP A 1 163 ? -71.829 -31.966 -12.889 1.00 15.62 163 ASP A N 1
ATOM 1260 C CA . ASP A 1 163 ? -73.137 -31.353 -13.075 1.00 16.11 163 ASP A CA 1
ATOM 1261 C C . ASP A 1 163 ? -73.585 -30.711 -11.755 1.00 15.94 163 ASP A C 1
ATOM 1262 O O . ASP A 1 163 ? -74.786 -30.552 -11.531 1.00 15.80 163 ASP A O 1
ATOM 1267 N N . ARG A 1 164 ? -72.615 -30.339 -10.911 1.00 15.43 164 ARG A N 1
ATOM 1268 C CA . ARG A 1 164 ? -72.878 -29.929 -9.520 1.00 16.74 164 ARG A CA 1
ATOM 1269 C C . ARG A 1 164 ? -72.443 -28.505 -9.236 1.00 17.37 164 ARG A C 1
ATOM 1270 O O . ARG A 1 164 ? -71.264 -28.211 -9.211 1.00 20.07 164 ARG A O 1
ATOM 1274 N N . TYR A 1 165 ? -73.402 -27.615 -9.048 1.00 15.28 165 TYR A N 1
ATOM 1275 C CA . TYR A 1 165 ? -73.097 -26.295 -8.571 1.00 15.25 165 TYR A CA 1
ATOM 1276 C C . TYR A 1 165 ? -72.672 -26.398 -7.119 1.00 15.02 165 TYR A C 1
ATOM 1277 O O . TYR A 1 165 ? -73.297 -27.121 -6.326 1.00 16.15 165 TYR A O 1
ATOM 1286 N N . ASP A 1 166 ? -71.635 -25.657 -6.763 1.00 14.97 166 ASP A N 1
ATOM 1287 C CA . ASP A 1 166 ? -71.111 -25.712 -5.393 1.00 15.88 166 ASP A CA 1
ATOM 1288 C C . ASP A 1 166 ? -70.795 -24.300 -4.934 1.00 16.21 166 ASP A C 1
ATOM 1289 O O . ASP A 1 166 ? -69.864 -23.669 -5.433 1.00 16.29 166 ASP A O 1
ATOM 1294 N N . SER A 1 167 ? -71.611 -23.781 -4.005 1.00 17.80 167 SER A N 1
ATOM 1295 C CA . SER A 1 167 ? -71.441 -22.376 -3.544 1.00 19.71 167 SER A CA 1
ATOM 1296 C C . SER A 1 167 ? -70.485 -22.253 -2.376 1.00 19.83 167 SER A C 1
ATOM 1297 O O . SER A 1 167 ? -70.357 -21.170 -1.817 1.00 20.92 167 SER A O 1
ATOM 1300 N N . HIS A 1 168 ? -69.796 -23.337 -2.003 1.00 20.74 168 HIS A N 1
ATOM 1301 C CA . HIS A 1 168 ? -68.877 -23.271 -0.841 1.00 20.91 168 HIS A CA 1
ATOM 1302 C C . HIS A 1 168 ? -67.684 -22.342 -1.083 1.00 20.74 168 HIS A C 1
ATOM 1303 O O . HIS A 1 168 ? -67.090 -22.319 -2.161 1.00 20.21 168 HIS A O 1
ATOM 1310 N N . LEU A 1 169 ? -67.345 -21.586 -0.045 1.00 20.48 169 LEU A N 1
ATOM 1311 C CA . LEU A 1 169 ? -66.165 -20.725 -0.054 1.00 21.63 169 LEU A CA 1
ATOM 1312 C C . LEU A 1 169 ? -64.934 -21.595 0.285 1.00 21.38 169 LEU A C 1
ATOM 1313 O O . LEU A 1 169 ? -64.461 -21.623 1.426 1.00 21.49 169 LEU A O 1
ATOM 1318 N N . LEU A 1 170 ? -64.432 -22.326 -0.714 1.00 19.28 170 LEU A N 1
ATOM 1319 C CA . LEU A 1 170 ? -63.312 -23.264 -0.558 1.00 19.71 170 LEU A CA 1
ATOM 1320 C C . LEU A 1 170 ? -62.449 -23.179 -1.808 1.00 18.80 170 LEU A C 1
ATOM 1321 O O . LEU A 1 170 ? -62.973 -22.767 -2.845 1.00 18.73 170 LEU A O 1
ATOM 1326 N N . PRO A 1 171 ? -61.169 -23.588 -1.722 1.00 19.21 171 PRO A N 1
ATOM 1327 C CA . PRO A 1 171 ? -60.347 -23.753 -2.929 1.00 19.39 171 PRO A CA 1
ATOM 1328 C C . PRO A 1 171 ? -61.021 -24.704 -3.918 1.00 19.94 171 PRO A C 1
ATOM 1329 O O . PRO A 1 171 ? -61.684 -25.661 -3.510 1.00 19.13 171 PRO A O 1
ATOM 1333 N N . GLY A 1 172 ? -60.912 -24.395 -5.205 1.00 20.67 172 GLY A N 1
ATOM 1334 C CA . GLY A 1 172 ? -61.641 -25.143 -6.240 1.00 21.17 172 GLY A CA 1
ATOM 1335 C C . GLY A 1 172 ? -61.416 -26.639 -6.205 1.00 21.60 172 GLY A C 1
ATOM 1336 O O . GLY A 1 172 ? -62.330 -27.441 -6.445 1.00 21.17 172 GLY A O 1
ATOM 1337 N N . GLY A 1 173 ? -60.193 -27.040 -5.892 1.00 22.57 173 GLY A N 1
ATOM 1338 C CA . GLY A 1 173 ? -59.871 -28.454 -5.843 1.00 22.76 173 GLY A CA 1
ATOM 1339 C C . GLY A 1 173 ? -60.647 -29.223 -4.793 1.00 22.50 173 GLY A C 1
ATOM 1340 O O . GLY A 1 173 ? -60.786 -30.431 -4.885 1.00 24.77 173 GLY A O 1
ATOM 1341 N N . GLN A 1 174 ? -61.182 -28.527 -3.798 1.00 21.75 174 GLN A N 1
ATOM 1342 C CA . GLN A 1 174 ? -62.035 -29.177 -2.807 1.00 20.78 174 GLN A CA 1
ATOM 1343 C C . GLN A 1 174 ? -63.522 -29.138 -3.150 1.00 19.92 174 GLN A C 1
ATOM 1344 O O . GLN A 1 174 ? -64.344 -29.588 -2.349 1.00 20.74 174 GLN A O 1
ATOM 1350 N N . LYS A 1 175 ? -63.896 -28.556 -4.295 1.00 17.31 175 LYS A N 1
ATOM 1351 C CA . LYS A 1 175 ? -65.300 -28.321 -4.573 1.00 16.43 175 LYS A CA 1
ATOM 1352 C C . LYS A 1 175 ? -65.877 -29.362 -5.526 1.00 15.97 175 LYS A C 1
ATOM 1353 O O . LYS A 1 175 ? -65.129 -30.062 -6.199 1.00 14.70 175 LYS A O 1
ATOM 1359 N N . ARG A 1 176 ? -67.202 -29.457 -5.588 1.00 15.45 176 ARG A N 1
ATOM 1360 C CA . ARG A 1 176 ? -67.835 -30.433 -6.476 1.00 16.17 176 ARG A CA 1
ATOM 1361 C C . ARG A 1 176 ? -68.099 -29.912 -7.907 1.00 15.55 176 ARG A C 1
ATOM 1362 O O . ARG A 1 176 ? -68.406 -30.694 -8.809 1.00 15.58 176 ARG A O 1
ATOM 1366 N N . GLY A 1 177 ? -67.995 -28.598 -8.108 1.00 15.01 177 GLY A N 1
ATOM 1367 C CA . GLY A 1 177 ? -68.186 -27.977 -9.436 1.00 13.94 177 GLY A CA 1
ATOM 1368 C C . GLY A 1 177 ? -67.641 -26.557 -9.363 1.00 14.38 177 GLY A C 1
ATOM 1369 O O . GLY A 1 177 ? -67.398 -26.045 -8.261 1.00 14.45 177 GLY A O 1
ATOM 1370 N N . LEU A 1 178 ? -67.386 -25.918 -10.514 1.00 14.54 178 LEU A N 1
ATOM 1371 C CA . LEU A 1 178 ? -66.582 -24.667 -10.490 1.00 12.97 178 LEU A CA 1
ATOM 1372 C C . LEU A 1 178 ? -67.194 -23.665 -11.462 1.00 14.88 178 LEU A C 1
ATOM 1373 O O . LEU A 1 178 ? -67.901 -24.064 -12.389 1.00 15.74 178 LEU A O 1
ATOM 1378 N N . LEU A 1 179 ? -66.941 -22.386 -11.232 1.00 13.82 179 LEU A N 1
ATOM 1379 C CA . LEU A 1 179 ? -67.310 -21.334 -12.186 1.00 13.48 179 LEU A CA 1
ATOM 1380 C C . LEU A 1 179 ? -66.051 -20.543 -12.463 1.00 13.68 179 LEU A C 1
ATOM 1381 O O . LEU A 1 179 ? -65.226 -20.337 -11.557 1.00 14.09 179 LEU A O 1
ATOM 1386 N N . ILE A 1 180 ? -65.908 -20.117 -13.717 1.00 13.45 180 ILE A N 1
ATOM 1387 C CA . ILE A 1 180 ? -64.763 -19.379 -14.177 1.00 12.65 180 ILE A CA 1
ATOM 1388 C C . ILE A 1 180 ? -65.231 -18.043 -14.812 1.00 13.20 180 ILE A C 1
ATOM 1389 O O . ILE A 1 180 ? -66.172 -18.042 -15.610 1.00 14.59 180 ILE A O 1
ATOM 1394 N N . GLY A 1 181 ? -64.568 -16.925 -14.451 1.00 13.98 181 GLY A N 1
ATOM 1395 C CA . GLY A 1 181 ? -64.867 -15.613 -15.011 1.00 14.35 181 GLY A CA 1
ATOM 1396 C C . GLY A 1 181 ? -63.741 -15.054 -15.888 1.00 15.07 181 GLY A C 1
ATOM 1397 O O . GLY A 1 181 ? -62.760 -15.743 -16.159 1.00 14.82 181 GLY A O 1
ATOM 1398 N N . MET A 1 182 ? -63.894 -13.801 -16.324 1.00 15.18 182 MET A N 1
ATOM 1399 C CA . MET A 1 182 ? -62.991 -13.171 -17.286 1.00 17.44 182 MET A CA 1
ATOM 1400 C C . MET A 1 182 ? -62.755 -11.728 -16.857 1.00 17.51 182 MET A C 1
ATOM 1401 O O . MET A 1 182 ? -63.723 -10.964 -16.705 1.00 18.27 182 MET A O 1
ATOM 1406 N N . GLY A 1 183 ? -61.491 -11.365 -16.633 1.00 16.78 183 GLY A N 1
ATOM 1407 C CA . GLY A 1 183 ? -61.145 -9.982 -16.238 1.00 16.86 183 GLY A CA 1
ATOM 1408 C C . GLY A 1 183 ? -60.289 -9.343 -17.335 1.00 16.82 183 GLY A C 1
ATOM 1409 O O . GLY A 1 183 ? -59.086 -9.557 -17.399 1.00 17.96 183 GLY A O 1
ATOM 1410 N N . MET A 1 184 ? -60.939 -8.578 -18.198 1.00 16.73 184 MET A N 1
ATOM 1411 C CA . MET A 1 184 ? -60.266 -7.868 -19.274 1.00 17.27 184 MET A CA 1
ATOM 1412 C C . MET A 1 184 ? -60.346 -6.358 -19.167 1.00 16.16 184 MET A C 1
ATOM 1413 O O . MET A 1 184 ? -59.315 -5.681 -19.219 1.00 16.43 184 MET A O 1
ATOM 1418 N N . THR A 1 185 ? -61.576 -5.851 -19.044 1.00 14.84 185 THR A N 1
ATOM 1419 C CA . THR A 1 185 ? -61.830 -4.414 -19.101 1.00 14.99 185 THR A CA 1
ATOM 1420 C C . THR A 1 185 ? -61.170 -3.632 -17.950 1.00 13.30 185 THR A C 1
ATOM 1421 O O . THR A 1 185 ? -61.249 -4.051 -16.801 1.00 14.59 185 THR A O 1
ATOM 1425 N N . GLU A 1 186 ? -60.515 -2.525 -18.291 1.00 12.89 186 GLU A N 1
ATOM 1426 C CA . GLU A 1 186 ? -59.964 -1.585 -17.339 1.00 13.72 186 GLU A CA 1
ATOM 1427 C C . GLU A 1 186 ? -60.602 -0.223 -17.552 1.00 13.93 186 GLU A C 1
ATOM 1428 O O . GLU A 1 186 ? -61.323 -0.013 -18.520 1.00 14.36 186 GLU A O 1
ATOM 1434 N N . LYS A 1 187 ? -60.385 0.700 -16.611 1.00 12.70 187 LYS A N 1
ATOM 1435 C CA . LYS A 1 187 ? -61.075 1.966 -16.675 1.00 12.91 187 LYS A CA 1
ATOM 1436 C C . LYS A 1 187 ? -60.762 2.699 -17.992 1.00 13.87 187 LYS A C 1
ATOM 1437 O O . LYS A 1 187 ? -61.627 3.422 -18.520 1.00 14.15 187 LYS A O 1
ATOM 1443 N N . GLN A 1 188 ? -59.531 2.526 -18.484 1.00 14.04 188 GLN A N 1
ATOM 1444 C CA . GLN A 1 188 ? -59.083 3.223 -19.722 1.00 14.46 188 GLN A CA 1
ATOM 1445 C C . GLN A 1 188 ? -59.566 2.505 -20.999 1.00 13.90 188 GLN A C 1
ATOM 1446 O O . GLN A 1 188 ? -59.406 3.065 -22.068 1.00 15.60 188 GLN A O 1
ATOM 1452 N N . GLY A 1 189 ? -60.118 1.298 -20.881 1.00 14.45 189 GLY A N 1
ATOM 1453 C CA . GLY A 1 189 ? -60.639 0.597 -22.076 1.00 15.92 189 GLY A CA 1
ATOM 1454 C C . GLY A 1 189 ? -61.002 -0.843 -21.912 1.00 16.03 189 GLY A C 1
ATOM 1455 O O . GLY A 1 189 ? -60.309 -1.602 -21.226 1.00 16.47 189 GLY A O 1
ATOM 1456 N N . GLY A 1 190 ? -62.156 -1.206 -22.504 1.00 16.82 190 GLY A N 1
ATOM 1457 C CA . GLY A 1 190 ? -62.574 -2.587 -22.631 1.00 17.29 190 GLY A CA 1
ATOM 1458 C C . GLY A 1 190 ? -62.449 -3.074 -24.079 1.00 18.81 190 GLY A C 1
ATOM 1459 O O . GLY A 1 190 ? -62.076 -4.221 -24.297 1.00 20.22 190 GLY A O 1
ATOM 1460 N N . SER A 1 191 ? -62.755 -2.231 -25.074 1.00 16.89 191 SER A N 1
ATOM 1461 C CA . SER A 1 191 ? -62.567 -2.653 -26.483 1.00 17.98 191 SER A CA 1
ATOM 1462 C C . SER A 1 191 ? -61.107 -2.854 -26.821 1.00 16.79 191 SER A C 1
ATOM 1463 O O . SER A 1 191 ? -60.729 -3.875 -27.426 1.00 17.27 191 SER A O 1
ATOM 1466 N N . ASP A 1 192 ? -60.280 -1.886 -26.426 1.00 16.19 192 ASP A N 1
ATOM 1467 C CA . ASP A 1 192 ? -58.845 -1.878 -26.726 1.00 16.74 192 ASP A CA 1
ATOM 1468 C C . ASP A 1 192 ? -58.078 -2.437 -25.506 1.00 16.64 192 ASP A C 1
ATOM 1469 O O . ASP A 1 192 ? -57.617 -1.689 -24.653 1.00 17.90 192 ASP A O 1
ATOM 1474 N N . VAL A 1 193 ? -57.974 -3.750 -25.407 1.00 16.65 193 VAL A N 1
ATOM 1475 C CA . VAL A 1 193 ? -57.383 -4.323 -24.176 1.00 17.32 193 VAL A CA 1
ATOM 1476 C C . VAL A 1 193 ? -55.843 -4.147 -24.152 1.00 17.61 193 VAL A C 1
ATOM 1477 O O . VAL A 1 193 ? -55.214 -4.252 -23.092 1.00 16.75 193 VAL A O 1
ATOM 1481 N N . MET A 1 194 ? -55.240 -3.829 -25.296 1.00 17.45 194 MET A N 1
ATOM 1482 C CA . MET A 1 194 ? -53.803 -3.531 -25.262 1.00 18.99 194 MET A CA 1
ATOM 1483 C C . MET A 1 194 ? -53.502 -2.324 -24.387 1.00 18.31 194 MET A C 1
ATOM 1484 O O . MET A 1 194 ? -52.379 -2.179 -23.953 1.00 17.53 194 MET A O 1
ATOM 1489 N N . SER A 1 195 ? -54.503 -1.467 -24.136 1.00 16.75 195 SER A N 1
ATOM 1490 C CA . SER A 1 195 ? -54.299 -0.340 -23.248 1.00 16.92 195 SER A CA 1
ATOM 1491 C C . SER A 1 195 ? -54.276 -0.763 -21.754 1.00 16.69 195 SER A C 1
ATOM 1492 O O . SER A 1 195 ? -54.025 0.099 -20.904 1.00 16.35 195 SER A O 1
ATOM 1495 N N . ASN A 1 196 ? -54.521 -2.046 -21.444 1.00 15.94 196 ASN A N 1
ATOM 1496 C CA . ASN A 1 196 ? -54.450 -2.549 -20.059 1.00 15.14 196 ASN A CA 1
ATOM 1497 C C . ASN A 1 196 ? -53.144 -2.105 -19.372 1.00 16.10 196 ASN A C 1
ATOM 1498 O O . ASN A 1 196 ? -52.059 -2.120 -20.001 1.00 15.44 196 ASN A O 1
ATOM 1503 N N . THR A 1 197 ? -53.232 -1.681 -18.104 1.00 15.02 197 THR A N 1
ATOM 1504 C CA . THR A 1 197 ? -52.020 -1.405 -17.311 1.00 15.42 197 THR A CA 1
ATOM 1505 C C . THR A 1 197 ? -51.775 -2.351 -16.142 1.00 15.14 197 THR A C 1
ATOM 1506 O O . THR A 1 197 ? -50.750 -2.241 -15.460 1.00 17.64 197 THR A O 1
ATOM 1510 N N . THR A 1 198 ? -52.664 -3.318 -15.928 1.00 14.81 198 THR A N 1
ATOM 1511 C CA . THR A 1 198 ? -52.409 -4.337 -14.910 1.00 13.79 198 THR A CA 1
ATOM 1512 C C . THR A 1 198 ? -51.124 -5.036 -15.295 1.00 13.43 198 THR A C 1
ATOM 1513 O O . THR A 1 198 ? -50.938 -5.365 -16.493 1.00 14.25 198 THR A O 1
ATOM 1517 N N . ARG A 1 199 ? -50.233 -5.211 -14.302 1.00 14.62 199 ARG A N 1
ATOM 1518 C CA . ARG A 1 199 ? -48.868 -5.647 -14.565 1.00 16.32 199 ARG A CA 1
ATOM 1519 C C . ARG A 1 199 ? -48.604 -6.946 -13.847 1.00 15.70 199 ARG A C 1
ATOM 1520 O O . ARG A 1 199 ? -48.915 -7.054 -12.659 1.00 16.41 199 ARG A O 1
ATOM 1528 N N . ALA A 1 200 ? -47.943 -7.874 -14.539 1.00 14.63 200 ALA A N 1
ATOM 1529 C CA . ALA A 1 200 ? -47.583 -9.177 -13.996 1.00 14.89 200 ALA A CA 1
ATOM 1530 C C . ALA A 1 200 ? -46.053 -9.361 -14.027 1.00 15.10 200 ALA A C 1
ATOM 1531 O O . ALA A 1 200 ? -45.443 -9.158 -15.080 1.00 15.32 200 ALA A O 1
ATOM 1533 N N . GLU A 1 201 ? -45.463 -9.666 -12.869 1.00 16.23 201 GLU A N 1
ATOM 1534 C CA . GLU A 1 201 ? -44.018 -9.926 -12.723 1.00 17.73 201 GLU A CA 1
ATOM 1535 C C . GLU A 1 201 ? -43.764 -11.394 -12.382 1.00 18.37 201 GLU A C 1
ATOM 1536 O O . GLU A 1 201 ? -44.372 -11.943 -11.455 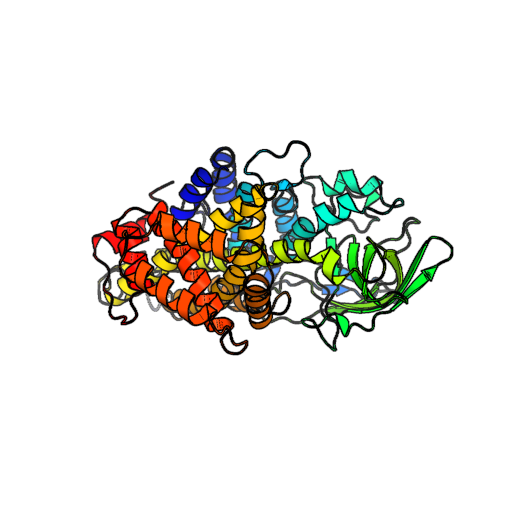1.00 18.58 201 GLU A O 1
ATOM 1538 N N . ARG A 1 202 ? -42.868 -12.016 -13.131 1.00 19.87 202 ARG A N 1
ATOM 1539 C CA . ARG A 1 202 ? -42.559 -13.417 -12.960 1.00 21.00 202 ARG A CA 1
ATOM 1540 C C . ARG A 1 202 ? -41.837 -13.675 -11.630 1.00 20.58 202 ARG A C 1
ATOM 1541 O O . ARG A 1 202 ? -40.906 -12.946 -11.262 1.00 21.16 202 ARG A O 1
ATOM 1546 N N . LEU A 1 203 ? -42.318 -14.677 -10.893 1.00 20.24 203 LEU A N 1
ATOM 1547 C CA . LEU A 1 203 ? -41.686 -15.111 -9.644 1.00 21.42 203 LEU A CA 1
ATOM 1548 C C . LEU A 1 203 ? -40.714 -16.288 -9.867 1.00 22.29 203 LEU A C 1
ATOM 1549 O O . LEU A 1 203 ? -40.748 -16.951 -10.897 1.00 21.31 203 LEU A O 1
ATOM 1554 N N . GLU A 1 204 ? -39.886 -16.555 -8.851 1.00 23.16 204 GLU A N 1
ATOM 1555 C CA . GLU A 1 204 ? -38.896 -17.636 -8.889 1.00 24.26 204 GLU A CA 1
ATOM 1556 C C . GLU A 1 204 ? -39.495 -18.962 -9.324 1.00 24.44 204 GLU A C 1
ATOM 1557 O O . GLU A 1 204 ? -38.921 -19.658 -10.147 1.00 25.54 204 GLU A O 1
ATOM 1559 N N . ASP A 1 205 ? -40.666 -19.289 -8.794 1.00 24.86 205 ASP A N 1
ATOM 1560 C CA . ASP A 1 205 ? -41.347 -20.540 -9.110 1.00 25.81 205 ASP A CA 1
ATOM 1561 C C . ASP A 1 205 ? -42.117 -20.589 -10.445 1.00 25.17 205 ASP A C 1
ATOM 1562 O O . ASP A 1 205 ? -42.770 -21.592 -10.739 1.00 24.78 205 ASP A O 1
ATOM 1567 N N . GLY A 1 206 ? -42.019 -19.542 -11.263 1.00 22.90 206 GLY A N 1
ATOM 1568 C CA . GLY A 1 206 ? -42.687 -19.571 -12.568 1.00 21.91 206 GLY A CA 1
ATOM 1569 C C . GLY A 1 206 ? -44.059 -18.892 -12.546 1.00 20.45 206 GLY A C 1
ATOM 1570 O O . GLY A 1 206 ? -44.516 -18.426 -13.579 1.00 21.41 206 GLY A O 1
ATOM 1571 N N . SER A 1 207 ? -44.697 -18.811 -11.376 1.00 18.10 207 SER A N 1
ATOM 1572 C CA . SER A 1 207 ? -45.955 -18.016 -11.249 1.00 16.87 207 SER A CA 1
ATOM 1573 C C . SER A 1 207 ? -45.662 -16.523 -11.343 1.00 16.82 207 SER A C 1
ATOM 1574 O O . SER A 1 207 ? -44.484 -16.122 -11.387 1.00 16.49 207 SER A O 1
ATOM 1577 N N . TYR A 1 208 ? -46.714 -15.683 -11.384 1.00 15.95 208 TYR A N 1
ATOM 1578 C CA . TYR A 1 208 ? -46.518 -14.234 -11.528 1.00 15.67 208 TYR A CA 1
ATOM 1579 C C . TYR A 1 208 ? -47.307 -13.516 -10.431 1.00 15.84 208 TYR A C 1
ATOM 1580 O O . TYR A 1 208 ? -48.340 -14.030 -9.953 1.00 16.23 208 TYR A O 1
ATOM 1589 N N . ARG A 1 209 ? -46.807 -12.354 -10.048 1.00 14.87 209 ARG A N 1
ATOM 1590 C CA . ARG A 1 209 ? -47.468 -11.450 -9.121 1.00 15.21 209 ARG A CA 1
ATOM 1591 C C . ARG A 1 209 ? -48.117 -10.302 -9.940 1.00 14.17 209 ARG A C 1
ATOM 1592 O O . ARG A 1 209 ? -47.436 -9.669 -10.753 1.00 14.43 209 ARG A O 1
ATOM 1597 N N . LEU A 1 210 ? -49.415 -10.077 -9.750 1.00 13.23 210 LEU A N 1
ATOM 1598 C CA . LEU A 1 210 ? -50.187 -9.047 -10.489 1.00 14.28 210 LEU A CA 1
ATOM 1599 C C . LEU A 1 210 ? -50.542 -7.876 -9.596 1.00 14.17 210 LEU A C 1
ATOM 1600 O O . LEU A 1 210 ? -50.983 -8.066 -8.470 1.00 14.78 210 LEU A O 1
ATOM 1605 N N . VAL A 1 211 ? -50.356 -6.664 -10.124 1.00 14.73 211 VAL A N 1
ATOM 1606 C CA . VAL A 1 211 ? -50.813 -5.427 -9.463 1.00 14.35 211 VAL A CA 1
ATOM 1607 C C . VAL A 1 211 ? -51.581 -4.640 -10.518 1.00 14.79 211 VAL A C 1
ATOM 1608 O O . VAL A 1 211 ? -51.079 -4.444 -11.637 1.00 15.25 211 VAL A O 1
ATOM 1612 N N . GLY A 1 212 ? -52.821 -4.281 -10.210 1.00 13.73 212 GLY A N 1
ATOM 1613 C CA . GLY A 1 212 ? -53.610 -3.475 -11.157 1.00 13.19 212 GLY A CA 1
ATOM 1614 C C . GLY A 1 212 ? -55.075 -3.506 -10.774 1.00 12.61 212 GLY A C 1
ATOM 1615 O O . GLY A 1 212 ? -55.416 -3.585 -9.585 1.00 13.32 212 GLY A O 1
ATOM 1616 N N . HIS A 1 213 ? -55.951 -3.432 -11.765 1.00 12.92 213 HIS A N 1
ATOM 1617 C CA . HIS A 1 213 ? -57.410 -3.349 -11.462 1.00 12.23 213 HIS A CA 1
ATOM 1618 C C . HIS A 1 213 ? -58.162 -3.944 -12.630 1.00 13.81 213 HIS A C 1
ATOM 1619 O O . HIS A 1 213 ? -57.610 -4.073 -13.723 1.00 14.08 213 HIS A O 1
ATOM 1626 N N . LYS A 1 214 ? -59.407 -4.313 -12.387 1.00 12.77 214 LYS A N 1
ATOM 1627 C CA . LYS A 1 214 ? -60.324 -4.540 -13.498 1.00 12.82 214 LYS A CA 1
ATOM 1628 C C . LYS A 1 214 ? -61.589 -3.791 -13.165 1.00 13.57 214 LYS A C 1
ATOM 1629 O O . LYS A 1 214 ? -62.092 -3.852 -12.043 1.00 14.70 214 LYS A O 1
ATOM 1635 N N . TRP A 1 215 ? -62.132 -3.130 -14.165 1.00 13.56 215 TRP A N 1
ATOM 1636 C CA . TRP A 1 215 ? -63.225 -2.147 -13.941 1.00 14.21 215 TRP A CA 1
ATOM 1637 C C . TRP A 1 215 ? -64.625 -2.754 -13.954 1.00 14.57 215 TRP A C 1
ATOM 1638 O O . TRP A 1 215 ? -65.559 -2.178 -13.362 1.00 14.70 215 TRP A O 1
ATOM 1649 N N . PHE A 1 216 ? -64.812 -3.830 -14.722 1.00 15.62 216 PHE A N 1
ATOM 1650 C CA . PHE A 1 216 ? -66.067 -4.611 -14.699 1.00 15.49 216 PHE A CA 1
ATOM 1651 C C . PHE A 1 216 ? -65.631 -6.036 -14.562 1.00 17.29 216 PHE A C 1
ATOM 1652 O O . PHE A 1 216 ? -65.022 -6.578 -15.482 1.00 20.50 216 PHE A O 1
ATOM 1660 N N . PHE A 1 217 ? -65.932 -6.660 -13.435 1.00 14.68 217 PHE A N 1
ATOM 1661 C CA . PHE A 1 217 ? -65.348 -7.964 -13.111 1.00 15.25 217 PHE A CA 1
ATOM 1662 C C . PHE A 1 217 ? -66.536 -8.763 -12.589 1.00 14.30 217 PHE A C 1
ATOM 1663 O O . PHE A 1 217 ? -66.865 -8.755 -11.415 1.00 15.17 217 PHE A O 1
ATOM 1671 N N . SER A 1 218 ? -67.246 -9.401 -13.522 1.00 14.14 218 SER A N 1
ATOM 1672 C CA . SER A 1 218 ? -68.465 -10.100 -13.143 1.00 13.52 218 SER A CA 1
ATOM 1673 C C . SER A 1 218 ? -68.155 -11.388 -12.441 1.00 14.07 218 SER A C 1
ATOM 1674 O O . SER A 1 218 ? -67.104 -11.997 -12.671 1.00 14.02 218 SER A O 1
ATOM 1677 N N . VAL A 1 219 ? -69.135 -11.842 -11.661 1.00 13.21 219 VAL A N 1
ATOM 1678 C CA . VAL A 1 219 ? -69.019 -13.107 -10.935 1.00 12.99 219 VAL A CA 1
ATOM 1679 C C . VAL A 1 219 ? -67.727 -13.144 -10.131 1.00 12.10 219 VAL A C 1
ATOM 1680 O O . VAL A 1 219 ? -66.895 -14.017 -10.289 1.00 13.51 219 VAL A O 1
ATOM 1684 N N . PRO A 1 220 ? -67.576 -12.200 -9.200 1.00 13.20 220 PRO A N 1
ATOM 1685 C CA . PRO A 1 220 ? -66.390 -12.223 -8.345 1.00 14.07 220 PRO A CA 1
ATOM 1686 C C . PRO A 1 220 ? -66.244 -13.476 -7.515 1.00 14.28 220 PRO A C 1
ATOM 1687 O O . PRO A 1 220 ? -65.126 -13.797 -7.110 1.00 17.09 220 PRO A O 1
ATOM 1691 N N . GLN A 1 221 ? -67.347 -14.185 -7.275 1.00 14.26 221 GLN A N 1
ATOM 1692 C CA . GLN A 1 221 ? -67.365 -15.411 -6.533 1.00 14.86 221 GLN A CA 1
ATOM 1693 C C . GLN A 1 221 ? -66.877 -16.632 -7.348 1.00 15.74 221 GLN A C 1
ATOM 1694 O O . GLN A 1 221 ? -66.833 -17.744 -6.820 1.00 15.83 221 GLN A O 1
ATOM 1700 N N . SER A 1 222 ? -66.502 -16.431 -8.612 1.00 14.36 222 SER A N 1
ATOM 1701 C CA . SER A 1 222 ? -65.954 -17.524 -9.431 1.00 14.03 222 SER A CA 1
ATOM 1702 C C . SER A 1 222 ? -64.746 -18.126 -8.742 1.00 13.93 222 SER A C 1
ATOM 1703 O O . SER A 1 222 ? -63.999 -17.423 -8.022 1.00 14.21 222 SER A O 1
ATOM 1706 N N . ASP A 1 223 ? -64.506 -19.387 -9.015 1.00 13.27 223 ASP A N 1
ATOM 1707 C CA . ASP A 1 223 ? -63.349 -20.038 -8.434 1.00 13.40 223 ASP A CA 1
ATOM 1708 C C . ASP A 1 223 ? -62.023 -19.592 -9.068 1.00 13.05 223 ASP A C 1
ATOM 1709 O O . ASP A 1 223 ? -60.977 -19.687 -8.426 1.00 14.01 223 ASP A O 1
ATOM 1714 N N . ALA A 1 224 ? -62.077 -19.081 -10.295 1.00 12.17 224 ALA A N 1
ATOM 1715 C CA . ALA A 1 224 ? -60.918 -18.374 -10.910 1.00 11.67 224 ALA A CA 1
ATOM 1716 C C . ALA A 1 224 ? -61.452 -17.446 -11.948 1.00 13.17 224 ALA A C 1
ATOM 1717 O O . ALA A 1 224 ? -62.602 -17.586 -12.385 1.00 14.25 224 ALA A O 1
ATOM 1719 N N . HIS A 1 225 ? -60.598 -16.506 -12.350 1.00 13.10 225 HIS A N 1
ATOM 1720 C CA . HIS A 1 225 ? -60.858 -15.655 -13.489 1.00 13.79 225 HIS A CA 1
ATOM 1721 C C . HIS A 1 225 ? -59.631 -15.779 -14.389 1.00 14.00 225 HIS A C 1
ATOM 1722 O O . HIS A 1 225 ? -58.505 -15.907 -13.906 1.00 13.35 225 HIS A O 1
ATOM 1729 N N . LEU A 1 226 ? -59.881 -15.730 -15.685 1.00 13.79 226 LEU A N 1
ATOM 1730 C CA . LEU A 1 226 ? -58.823 -15.543 -16.681 1.00 14.23 226 LEU A CA 1
ATOM 1731 C C . LEU A 1 226 ? -58.674 -14.020 -16.849 1.00 14.73 226 LEU A C 1
ATOM 1732 O O . LEU A 1 226 ? -59.641 -13.334 -17.141 1.00 16.64 226 LEU A O 1
ATOM 1737 N N . VAL A 1 227 ? -57.487 -13.501 -16.656 1.00 14.76 227 VAL A N 1
ATOM 1738 C CA . VAL A 1 227 ? -57.247 -12.082 -16.475 1.00 14.90 227 VAL A CA 1
ATOM 1739 C C . VAL A 1 227 ? -56.106 -11.658 -17.404 1.00 15.65 227 VAL A C 1
ATOM 1740 O O . VAL A 1 227 ? -55.034 -12.295 -17.459 1.00 16.05 227 VAL A O 1
ATOM 1744 N N . LEU A 1 228 ? -56.349 -10.618 -18.182 1.00 14.80 228 LEU A N 1
ATOM 1745 C CA . LEU A 1 228 ? -55.303 -10.029 -19.015 1.00 14.58 228 LEU A CA 1
ATOM 1746 C C . LEU A 1 228 ? -54.391 -9.096 -18.215 1.00 14.31 228 LEU A C 1
ATOM 1747 O O . LEU A 1 228 ? -54.845 -8.240 -17.438 1.00 15.13 228 LEU A O 1
ATOM 1752 N N . ALA A 1 229 ? -53.081 -9.264 -18.399 1.00 14.00 229 ALA A N 1
ATOM 1753 C CA . ALA A 1 229 ? -52.106 -8.363 -17.750 1.00 13.45 229 ALA A CA 1
ATOM 1754 C C . ALA A 1 229 ? -50.861 -8.198 -18.605 1.00 15.34 229 ALA A C 1
ATOM 1755 O O . ALA A 1 229 ? -50.523 -9.085 -19.386 1.00 15.13 229 ALA A O 1
ATOM 1757 N N . GLN A 1 230 ? -50.184 -7.067 -18.458 1.00 14.31 230 GLN A N 1
ATOM 1758 C CA . GLN A 1 230 ? -48.960 -6.802 -19.224 1.00 15.93 230 GLN A CA 1
ATOM 1759 C C . GLN A 1 230 ? -47.764 -7.511 -18.585 1.00 16.25 230 GLN A C 1
ATOM 1760 O O . GLN A 1 230 ? -47.590 -7.486 -17.356 1.00 15.69 230 GLN A O 1
ATOM 1766 N N . THR A 1 231 ? -46.907 -8.074 -19.433 1.00 17.33 231 THR A N 1
ATOM 1767 C CA . THR A 1 231 ? -45.596 -8.606 -18.991 1.00 17.37 231 THR A CA 1
ATOM 1768 C C . THR A 1 231 ? -44.499 -8.013 -19.867 1.00 18.86 231 THR A C 1
ATOM 1769 O O . THR A 1 231 ? -44.786 -7.386 -20.907 1.00 18.94 231 THR A O 1
ATOM 1773 N N . ALA A 1 232 ? -43.258 -8.257 -19.464 1.00 20.64 232 ALA A N 1
ATOM 1774 C CA . ALA A 1 232 ? -42.095 -7.897 -20.292 1.00 22.95 232 ALA A CA 1
ATOM 1775 C C . ALA A 1 232 ? -42.315 -8.315 -21.747 1.00 23.26 232 ALA A C 1
ATOM 1776 O O . ALA A 1 232 ? -41.925 -7.608 -22.666 1.00 24.33 232 ALA A O 1
ATOM 1778 N N . GLY A 1 233 ? -42.948 -9.469 -21.958 1.00 22.54 233 GLY A N 1
ATOM 1779 C CA . GLY A 1 233 ? -43.154 -9.988 -23.294 1.00 21.89 233 GLY A CA 1
ATOM 1780 C C . GLY A 1 233 ? -44.455 -9.625 -23.992 1.00 21.79 233 GLY A C 1
ATOM 1781 O O . GLY A 1 233 ? -44.753 -10.186 -25.067 1.00 23.53 233 GLY A O 1
ATOM 1782 N N . GLY A 1 234 ? -45.249 -8.725 -23.399 1.00 20.79 234 GLY A N 1
ATOM 1783 C CA . GLY A 1 234 ? -46.481 -8.216 -24.025 1.00 19.07 234 GLY A CA 1
ATOM 1784 C C . GLY A 1 234 ? -47.716 -8.596 -23.199 1.00 19.25 234 GLY A C 1
ATOM 1785 O O . GLY A 1 234 ? -47.579 -9.139 -22.095 1.00 20.34 234 GLY A O 1
ATOM 1786 N N . LEU A 1 235 ? -48.898 -8.336 -23.742 1.00 17.02 235 LEU A N 1
ATOM 1787 C CA . LEU A 1 235 ? -50.157 -8.619 -23.038 1.00 17.82 235 LEU A CA 1
ATOM 1788 C C . LEU A 1 235 ? -50.421 -10.128 -23.001 1.00 16.46 235 LEU A C 1
ATOM 1789 O O . LEU A 1 235 ? -50.401 -10.804 -24.051 1.00 16.82 235 LEU A O 1
ATOM 1794 N N . SER A 1 236 ? -50.700 -10.630 -21.805 1.00 16.22 236 SER A N 1
ATOM 1795 C CA . SER A 1 236 ? -50.755 -12.067 -21.572 1.00 14.63 236 SER A CA 1
ATOM 1796 C C . SER A 1 236 ? -51.974 -12.445 -20.732 1.00 15.21 236 SER A C 1
ATOM 1797 O O . SER A 1 236 ? -52.559 -11.603 -20.063 1.00 14.31 236 SER A O 1
ATOM 1800 N N . CYS A 1 237 ? -52.350 -13.711 -20.851 1.00 13.76 237 CYS A N 1
ATOM 1801 C CA . CYS A 1 237 ? -53.519 -14.242 -20.150 1.00 15.22 237 CYS A CA 1
ATOM 1802 C C . CYS A 1 237 ? -53.094 -15.026 -18.922 1.00 14.60 237 CYS A C 1
ATOM 1803 O O . CYS A 1 237 ? -52.229 -15.897 -19.025 1.00 14.66 237 CYS A O 1
ATOM 1806 N N . PHE A 1 238 ? -53.700 -14.732 -17.762 1.00 13.62 238 PHE A N 1
ATOM 1807 C CA . PHE A 1 238 ? -53.386 -15.458 -16.517 1.00 13.92 238 PHE A CA 1
ATOM 1808 C C . PHE A 1 238 ? -54.569 -16.172 -15.915 1.00 13.71 238 PHE A C 1
ATOM 1809 O O . PHE A 1 238 ? -55.651 -15.629 -15.864 1.00 14.84 238 PHE A O 1
ATOM 1817 N N . PHE A 1 239 ? -54.338 -17.373 -15.425 1.00 13.06 239 PHE A N 1
ATOM 1818 C CA . PHE A 1 239 ? -55.274 -18.053 -14.507 1.00 12.94 239 PHE A CA 1
ATOM 1819 C C . PHE A 1 239 ? -55.091 -17.469 -13.097 1.00 12.88 239 PHE A C 1
ATOM 1820 O O . PHE A 1 239 ? -54.005 -17.625 -12.495 1.00 13.25 239 PHE A O 1
ATOM 1828 N N . VAL A 1 240 ? -56.138 -16.816 -12.585 1.00 11.72 240 VAL A N 1
ATOM 1829 C CA . VAL A 1 240 ? -56.055 -16.148 -11.272 1.00 13.24 240 VAL A CA 1
ATOM 1830 C C . VAL A 1 240 ? -57.127 -16.814 -10.373 1.00 12.95 240 VAL A C 1
ATOM 1831 O O . VAL A 1 240 ? -58.317 -16.453 -10.446 1.00 13.03 240 VAL A O 1
ATOM 1835 N N . PRO A 1 241 ? -56.695 -17.749 -9.516 1.00 12.67 241 PRO A N 1
ATOM 1836 C CA . PRO A 1 241 ? -57.685 -18.494 -8.740 1.00 13.02 241 PRO A CA 1
ATOM 1837 C C . PRO A 1 241 ? -58.104 -17.687 -7.503 1.00 13.12 241 PRO A C 1
ATOM 1838 O O . PRO A 1 241 ? -57.319 -16.865 -6.991 1.00 13.64 241 PRO A O 1
ATOM 1842 N N . ARG A 1 242 ? -59.286 -17.980 -6.992 1.00 14.01 242 ARG A N 1
ATOM 1843 C CA . ARG A 1 242 ? -59.784 -17.259 -5.823 1.00 14.91 242 ARG A CA 1
ATOM 1844 C C . ARG A 1 242 ? -58.962 -17.609 -4.590 1.00 15.23 242 ARG A C 1
ATOM 1845 O O . ARG A 1 242 ? -58.706 -16.724 -3.724 1.00 14.51 242 ARG A O 1
ATOM 1853 N N . PHE A 1 243 ? -58.535 -18.869 -4.529 1.00 14.63 243 PHE A N 1
ATOM 1854 C CA . PHE A 1 243 ? -57.690 -19.367 -3.417 1.00 16.02 243 PHE A CA 1
ATOM 1855 C C . PHE A 1 243 ? -56.402 -19.888 -4.008 1.00 17.17 243 PHE A C 1
ATOM 1856 O O . PHE A 1 243 ? -56.424 -20.496 -5.089 1.00 16.29 243 PHE A O 1
ATOM 1864 N N . LEU A 1 244 ? -55.276 -19.620 -3.339 1.00 17.01 244 LEU A N 1
ATOM 1865 C CA . LEU A 1 244 ? -53.987 -20.196 -3.754 1.00 18.55 244 LEU A CA 1
ATOM 1866 C C . LEU A 1 244 ? -53.902 -21.706 -3.450 1.00 19.41 244 LEU A C 1
ATOM 1867 O O . LEU A 1 244 ? -54.690 -22.225 -2.656 1.00 19.20 244 LEU A O 1
ATOM 1872 N N . PRO A 1 245 ? -52.940 -22.407 -4.089 1.00 20.45 245 PRO A N 1
ATOM 1873 C CA . PRO A 1 245 ? -52.728 -23.849 -3.861 1.00 22.09 245 PRO A CA 1
ATOM 1874 C C . PRO A 1 245 ? -52.606 -24.169 -2.351 1.00 23.76 245 PRO A C 1
ATOM 1875 O O . PRO A 1 245 ? -53.179 -25.167 -1.891 1.00 24.41 245 PRO A O 1
ATOM 1879 N N . ASP A 1 246 ? -51.954 -23.297 -1.582 1.00 24.01 246 ASP A N 1
ATOM 1880 C CA . ASP A 1 246 ? -51.821 -23.515 -0.124 1.00 24.61 246 ASP A CA 1
ATOM 1881 C C . ASP A 1 246 ? -53.088 -23.265 0.720 1.00 24.48 246 ASP A C 1
ATOM 1882 O O . ASP A 1 246 ? -53.054 -23.410 1.938 1.00 25.01 246 ASP A O 1
ATOM 1887 N N . GLY A 1 247 ? -54.174 -22.824 0.083 1.00 22.69 247 GLY A N 1
ATOM 1888 C CA . GLY A 1 247 ? -55.410 -22.548 0.787 1.00 20.78 247 GLY A CA 1
ATOM 1889 C C . GLY A 1 247 ? -55.663 -21.113 1.223 1.00 20.01 247 GLY A C 1
ATOM 1890 O O . GLY A 1 247 ? -56.732 -20.814 1.648 1.00 20.14 247 GLY A O 1
ATOM 1891 N N . GLN A 1 248 ? -54.686 -20.218 1.091 1.00 19.72 248 GLN A N 1
ATOM 1892 C CA . GLN A 1 248 ? -54.893 -18.811 1.426 1.00 20.40 248 GLN A CA 1
ATOM 1893 C C . GLN A 1 248 ? -55.779 -18.140 0.365 1.00 19.36 248 GLN A C 1
ATOM 1894 O O . GLN A 1 248 ? -55.708 -18.483 -0.809 1.00 19.81 248 GLN A O 1
ATOM 1897 N N . ARG A 1 249 ? -56.570 -17.163 0.757 1.00 17.93 249 ARG A N 1
ATOM 1898 C CA . ARG A 1 249 ? -57.249 -16.338 -0.245 1.00 17.58 249 ARG A CA 1
ATOM 1899 C C . ARG A 1 249 ? -56.227 -15.545 -1.089 1.00 17.25 249 ARG A C 1
ATOM 1900 O O . ARG A 1 249 ? -55.281 -14.965 -0.562 1.00 16.91 249 ARG A O 1
ATOM 1908 N N . ASN A 1 250 ? -56.430 -15.522 -2.403 1.00 15.56 250 ASN A N 1
ATOM 1909 C CA . ASN A 1 250 ? -55.642 -14.681 -3.276 1.00 15.34 250 ASN A CA 1
ATOM 1910 C C . ASN A 1 250 ? -55.995 -13.210 -3.057 1.00 16.51 250 ASN A C 1
ATOM 1911 O O . ASN A 1 250 ? -57.066 -12.888 -2.544 1.00 19.17 250 ASN A O 1
ATOM 1916 N N . ALA A 1 251 ? -55.081 -12.329 -3.421 1.00 17.31 251 ALA A N 1
ATOM 1917 C CA . ALA A 1 251 ? -55.167 -10.898 -3.100 1.00 16.73 251 ALA A CA 1
ATOM 1918 C C . ALA A 1 251 ? -55.964 -10.120 -4.173 1.00 16.76 251 ALA A C 1
ATOM 1919 O O . ALA A 1 251 ? -55.443 -9.199 -4.833 1.00 17.53 251 ALA A O 1
ATOM 1921 N N . ILE A 1 252 ? -57.240 -10.472 -4.303 1.00 16.58 252 ILE A N 1
ATOM 1922 C CA . ILE A 1 252 ? -58.202 -9.764 -5.166 1.00 17.29 252 ILE A CA 1
ATOM 1923 C C . ILE A 1 252 ? -59.154 -8.998 -4.241 1.00 17.33 252 ILE A C 1
ATOM 1924 O O . ILE A 1 252 ? -59.871 -9.607 -3.416 1.00 17.45 252 ILE A O 1
ATOM 1929 N N . ARG A 1 253 ? -59.103 -7.674 -4.311 1.00 15.54 253 ARG A N 1
ATOM 1930 C CA . ARG A 1 253 ? -59.903 -6.825 -3.439 1.00 15.19 253 ARG A CA 1
ATOM 1931 C C . ARG A 1 253 ? -61.130 -6.374 -4.188 1.00 14.65 253 ARG A C 1
ATOM 1932 O O . ARG A 1 253 ? -61.030 -5.757 -5.257 1.00 15.20 253 ARG A O 1
ATOM 1940 N N . LEU A 1 254 ? -62.293 -6.711 -3.649 1.00 13.99 254 LEU A N 1
ATOM 1941 C CA . LEU A 1 254 ? -63.540 -6.283 -4.237 1.00 15.19 254 LEU A CA 1
ATOM 1942 C C . LEU A 1 254 ? -63.838 -4.903 -3.674 1.00 16.67 254 LEU A C 1
ATOM 1943 O O . LEU A 1 254 ? -64.005 -4.743 -2.464 1.00 18.19 254 LEU A O 1
ATOM 1948 N N . GLU A 1 255 ? -63.890 -3.910 -4.548 1.00 15.70 255 GLU A N 1
ATOM 1949 C CA . GLU A 1 255 ? -64.058 -2.513 -4.097 1.00 16.54 255 GLU A CA 1
ATOM 1950 C C . GLU A 1 255 ? -65.493 -1.965 -4.185 1.00 16.35 255 GLU A C 1
ATOM 1951 O O . GLU A 1 255 ? -65.923 -1.213 -3.298 1.00 15.72 255 GLU A O 1
ATOM 1957 N N . ARG A 1 256 ? -66.220 -2.304 -5.250 1.00 15.86 256 ARG A N 1
ATOM 1958 C CA . ARG A 1 256 ? -67.552 -1.726 -5.407 1.00 16.89 256 ARG A CA 1
ATOM 1959 C C . ARG A 1 256 ? -68.382 -2.619 -6.325 1.00 16.38 256 ARG A C 1
ATOM 1960 O O . ARG A 1 256 ? -67.856 -3.166 -7.288 1.00 18.98 256 ARG A O 1
ATOM 1968 N N . LEU A 1 257 ? -69.661 -2.766 -6.022 1.00 16.85 257 LEU A N 1
ATOM 1969 C CA . LEU A 1 257 ? -70.550 -3.539 -6.877 1.00 14.92 257 LEU A CA 1
ATOM 1970 C C . LEU A 1 257 ? -71.246 -2.559 -7.845 1.00 14.77 257 LEU A C 1
ATOM 1971 O O . LEU A 1 257 ? -71.749 -1.537 -7.398 1.00 15.23 257 LEU A O 1
ATOM 1976 N N . LYS A 1 258 ? -71.340 -2.886 -9.123 1.00 14.26 258 LYS A N 1
ATOM 1977 C CA . LYS A 1 258 ? -72.016 -1.989 -10.072 1.00 14.97 258 LYS A CA 1
ATOM 1978 C C . LYS A 1 258 ? -73.514 -1.935 -9.735 1.00 14.84 258 LYS A C 1
ATOM 1979 O O . LYS A 1 258 ? -74.109 -2.971 -9.342 1.00 14.32 258 LYS A O 1
ATOM 1985 N N . ASP A 1 259 ? -74.109 -0.745 -9.883 1.00 16.38 259 ASP A N 1
ATOM 1986 C CA . ASP A 1 259 ? -75.567 -0.534 -9.694 1.00 15.77 259 ASP A CA 1
ATOM 1987 C C . ASP A 1 259 ? -76.124 -0.423 -11.098 1.00 16.33 259 ASP A C 1
ATOM 1988 O O . ASP A 1 259 ? -75.978 0.619 -11.747 1.00 16.52 259 ASP A O 1
ATOM 1993 N N . LYS A 1 260 ? -76.698 -1.516 -11.602 1.00 14.92 260 LYS A N 1
ATOM 1994 C CA . LYS A 1 260 ? -76.924 -1.608 -13.045 1.00 14.40 260 LYS A CA 1
ATOM 1995 C C . LYS A 1 260 ? -78.373 -1.377 -13.480 1.00 14.05 260 LYS A C 1
ATOM 1996 O O . LYS A 1 260 ? -79.327 -1.619 -12.715 1.00 14.08 260 LYS A O 1
ATOM 2002 N N . LEU A 1 261 ? -78.538 -0.979 -14.735 1.00 13.75 261 LEU A N 1
ATOM 2003 C CA . LEU A 1 261 ? -79.838 -0.861 -15.374 1.00 13.24 261 LEU A CA 1
ATOM 2004 C C . LEU A 1 261 ? -80.605 -2.185 -15.342 1.00 13.98 261 LEU A C 1
ATOM 2005 O O . LEU A 1 261 ? -81.757 -2.212 -14.928 1.00 15.03 261 LEU A O 1
ATOM 2010 N N . GLY A 1 262 ? -79.952 -3.240 -15.814 1.00 13.20 262 GLY A N 1
ATOM 2011 C CA . GLY A 1 262 ? -80.486 -4.603 -15.777 1.00 13.43 262 GLY A CA 1
ATOM 2012 C C . GLY A 1 262 ? -79.398 -5.568 -15.351 1.00 12.78 262 GLY A C 1
ATOM 2013 O O . GLY A 1 262 ? -78.387 -5.152 -14.764 1.00 14.41 262 GLY A O 1
ATOM 2014 N N . ASN A 1 263 ? -79.603 -6.853 -15.623 1.00 13.60 263 ASN A N 1
ATOM 2015 C CA . ASN A 1 263 ? -78.596 -7.862 -15.260 1.00 13.83 263 ASN A CA 1
ATOM 2016 C C . ASN A 1 263 ? -78.409 -7.803 -13.722 1.00 13.93 263 ASN A C 1
ATOM 2017 O O . ASN A 1 263 ? -77.396 -8.219 -13.205 1.00 14.77 263 ASN A O 1
ATOM 2022 N N . ARG A 1 264 ? -79.424 -7.349 -12.995 1.00 12.81 264 ARG A N 1
ATOM 2023 C CA . ARG A 1 264 ? -79.250 -7.019 -11.541 1.00 12.53 264 ARG A CA 1
ATOM 2024 C C . ARG A 1 264 ? -79.051 -8.202 -10.620 1.00 13.82 264 ARG A C 1
ATOM 2025 O O . ARG A 1 264 ? -78.491 -8.068 -9.544 1.00 14.65 264 ARG A O 1
ATOM 2033 N N . SER A 1 265 ? -79.479 -9.382 -11.057 1.00 13.34 265 SER A N 1
ATOM 2034 C CA . SER A 1 265 ? -79.273 -10.569 -10.250 1.00 12.96 265 SER A CA 1
ATOM 2035 C C . SER A 1 265 ? -77.791 -10.944 -10.203 1.00 12.99 265 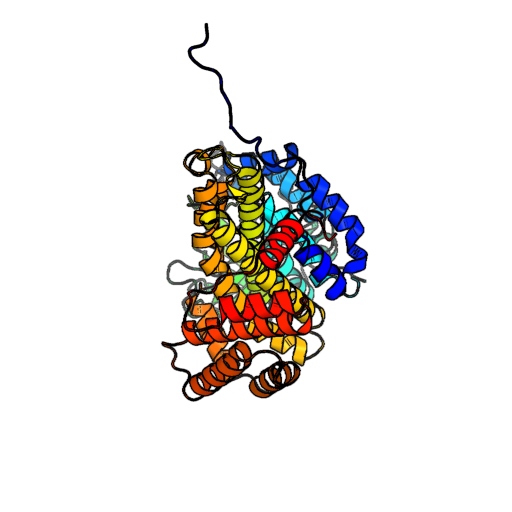SER A C 1
ATOM 2036 O O . SER A 1 265 ? -77.369 -11.650 -9.289 1.00 13.37 265 SER A O 1
ATOM 2039 N N . ASN A 1 266 ? -77.022 -10.498 -11.204 1.00 13.13 266 ASN A N 1
ATOM 2040 C CA . ASN A 1 266 ? -75.629 -10.885 -11.350 1.00 14.24 266 ASN A CA 1
ATOM 2041 C C . ASN A 1 266 ? -74.692 -9.866 -10.703 1.00 15.10 266 ASN A C 1
ATOM 2042 O O . ASN A 1 266 ? -74.838 -8.677 -10.923 1.00 15.42 266 ASN A O 1
ATOM 2047 N N . ALA A 1 267 ? -73.738 -10.320 -9.867 1.00 13.46 267 ALA A N 1
ATOM 2048 C CA . ALA A 1 267 ? -72.803 -9.397 -9.260 1.00 13.77 267 ALA A CA 1
ATOM 2049 C C . ALA A 1 267 ? -71.688 -9.037 -10.242 1.00 13.94 267 ALA A C 1
ATOM 2050 O O . ALA A 1 267 ? -71.022 -9.937 -10.761 1.00 15.31 267 ALA A O 1
ATOM 2052 N N . SER A 1 268 ? -71.492 -7.745 -10.478 1.00 14.86 268 SER A N 1
ATOM 2053 C CA . SER A 1 268 ? -70.357 -7.257 -11.275 1.00 14.25 268 SER A CA 1
ATOM 2054 C C . SER A 1 268 ? -69.605 -6.260 -10.404 1.00 14.53 268 SER A C 1
ATOM 2055 O O . SER A 1 268 ? -70.201 -5.321 -9.863 1.00 14.99 268 SER A O 1
ATOM 2058 N N . CYS A 1 269 ? -68.310 -6.476 -10.256 1.00 14.71 269 CYS A N 1
ATOM 2059 C CA . CYS A 1 269 ? -67.509 -5.701 -9.298 1.00 15.13 269 CYS A CA 1
ATOM 2060 C C . CYS A 1 269 ? -66.429 -4.865 -9.947 1.00 14.85 269 CYS A C 1
ATOM 2061 O O . CYS A 1 269 ? -66.008 -5.170 -11.038 1.00 16.83 269 CYS A O 1
ATOM 2066 N N . GLU A 1 270 ? -65.974 -3.845 -9.230 1.00 12.82 270 GLU A N 1
ATOM 2067 C CA . GLU A 1 270 ? -64.740 -3.166 -9.567 1.00 14.58 270 GLU A CA 1
ATOM 2068 C C . GLU A 1 270 ? -63.706 -3.770 -8.626 1.00 14.19 270 GLU A C 1
ATOM 2069 O O . GLU A 1 270 ? -63.925 -3.764 -7.406 1.00 15.78 270 GLU A O 1
ATOM 2075 N N . VAL A 1 271 ? -62.610 -4.287 -9.159 1.00 13.79 271 VAL A N 1
ATOM 2076 C CA . VAL A 1 271 ? -61.661 -4.993 -8.307 1.00 13.27 271 VAL A CA 1
ATOM 2077 C C . VAL A 1 271 ? -60.226 -4.459 -8.462 1.00 14.42 271 VAL A C 1
ATOM 2078 O O . VAL A 1 271 ? -59.897 -3.802 -9.475 1.00 13.52 271 VAL A O 1
ATOM 2082 N N . GLU A 1 272 ? -59.374 -4.759 -7.479 1.00 14.36 272 GLU A N 1
ATOM 2083 C CA . GLU A 1 272 ? -57.945 -4.375 -7.523 1.00 14.33 272 GLU A CA 1
ATOM 2084 C C . GLU A 1 272 ? -57.131 -5.580 -7.113 1.00 15.87 272 GLU A C 1
ATOM 2085 O O . GLU A 1 272 ? -57.580 -6.403 -6.280 1.00 15.70 272 GLU A O 1
ATOM 2091 N N . PHE A 1 273 ? -55.978 -5.733 -7.770 1.00 14.48 273 PHE A N 1
ATOM 2092 C CA . PHE A 1 273 ? -55.044 -6.828 -7.472 1.00 14.47 273 PHE A CA 1
ATOM 2093 C C . PHE A 1 273 ? -53.885 -6.232 -6.678 1.00 14.93 273 PHE A C 1
ATOM 2094 O O . PHE A 1 273 ? -53.173 -5.307 -7.138 1.00 15.15 273 PHE A O 1
ATOM 2102 N N . GLN A 1 274 ? -53.710 -6.781 -5.478 1.00 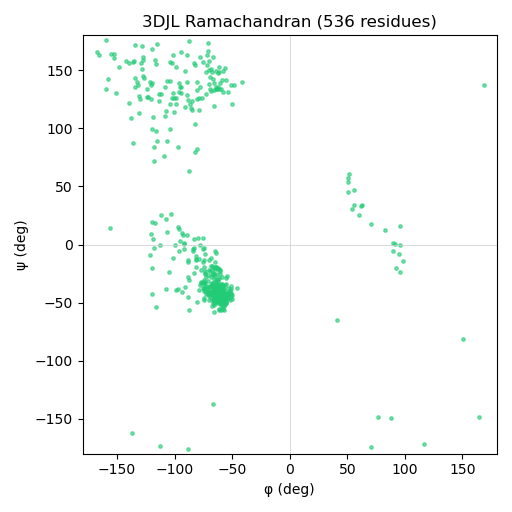15.39 274 GLN A N 1
ATOM 2103 C CA . GLN A 1 274 ? -52.653 -6.378 -4.562 1.00 14.92 274 GLN A CA 1
ATOM 2104 C C . GLN A 1 274 ? -51.601 -7.475 -4.448 1.00 16.08 274 GLN A C 1
ATOM 2105 O O . GLN A 1 274 ? -51.556 -8.181 -3.450 1.00 17.39 274 GLN A O 1
ATOM 2111 N N . ASP A 1 275 ? -50.754 -7.600 -5.466 1.00 15.82 275 ASP A N 1
ATOM 2112 C CA . ASP A 1 275 ? -49.838 -8.747 -5.595 1.00 18.20 275 ASP A CA 1
ATOM 2113 C C . ASP A 1 275 ? -50.605 -10.071 -5.576 1.00 17.03 275 ASP A C 1
ATOM 2114 O O . ASP A 1 275 ? -50.253 -11.022 -4.852 1.00 17.54 275 ASP A O 1
ATOM 2119 N N . ALA A 1 276 ? -51.668 -10.113 -6.361 1.00 15.84 276 ALA A N 1
ATOM 2120 C CA . ALA A 1 276 ? -52.385 -11.386 -6.556 1.00 15.23 276 ALA A CA 1
ATOM 2121 C C . ALA A 1 276 ? -51.452 -12.325 -7.365 1.00 15.92 276 ALA A C 1
ATOM 2122 O O . ALA A 1 276 ? -50.637 -11.837 -8.181 1.00 16.90 276 ALA A O 1
ATOM 2124 N N . ILE A 1 277 ? -51.602 -13.631 -7.148 1.00 14.47 277 ILE A N 1
ATOM 2125 C CA . ILE A 1 277 ? -50.751 -14.619 -7.859 1.00 14.64 277 ILE A CA 1
ATOM 2126 C C . ILE A 1 277 ? -51.553 -15.089 -9.078 1.00 15.15 277 ILE A C 1
ATOM 2127 O O . ILE A 1 277 ? -52.728 -15.476 -8.927 1.00 14.40 277 ILE A O 1
ATOM 2132 N N . GLY A 1 278 ? -50.918 -15.078 -10.255 1.00 13.72 278 GLY A N 1
ATOM 2133 C CA . GLY A 1 278 ? -51.518 -15.699 -11.438 1.00 14.08 278 GLY A CA 1
ATOM 2134 C C . GLY A 1 278 ? -50.564 -16.677 -12.095 1.00 13.97 278 GLY A C 1
ATOM 2135 O O . GLY A 1 278 ? -49.338 -16.627 -11.900 1.00 13.63 278 GLY A O 1
ATOM 2136 N N . TRP A 1 279 ? -51.145 -17.588 -12.868 1.00 13.62 279 TRP A N 1
ATOM 2137 C CA . TRP A 1 279 ? -50.354 -18.589 -13.649 1.00 14.13 279 TRP A CA 1
ATOM 2138 C C . TRP A 1 279 ? -50.537 -18.287 -15.147 1.00 15.03 279 TRP A C 1
ATOM 2139 O O . TRP A 1 279 ? -51.669 -18.278 -15.676 1.00 14.07 279 TRP A O 1
ATOM 2150 N N . LEU A 1 280 ? -49.419 -18.073 -15.829 1.00 15.17 280 LEU A N 1
ATOM 2151 C CA . LEU A 1 280 ? -49.490 -17.653 -17.220 1.00 15.77 280 LEU A CA 1
ATOM 2152 C C . LEU A 1 280 ? -50.112 -18.801 -18.050 1.00 15.10 280 LEU A C 1
ATOM 2153 O O . LEU A 1 280 ? -49.738 -19.949 -17.871 1.00 16.86 280 LEU A O 1
ATOM 2158 N N . LEU A 1 281 ? -51.072 -18.496 -18.903 1.00 16.18 281 LEU A N 1
ATOM 2159 C CA . LEU A 1 281 ? -51.555 -19.504 -19.869 1.00 16.81 281 LEU A CA 1
ATOM 2160 C C . LEU A 1 281 ? -50.909 -19.216 -21.190 1.00 18.00 281 LEU A C 1
ATOM 2161 O O . LEU A 1 281 ? -50.993 -18.105 -21.689 1.00 17.67 281 LEU A O 1
ATOM 2166 N N . GLY A 1 282 ? -50.246 -20.212 -21.780 1.00 18.70 282 GLY A N 1
ATOM 2167 C CA . GLY A 1 282 ? -49.670 -19.963 -23.109 1.00 19.08 282 GLY A CA 1
ATOM 2168 C C . GLY A 1 282 ? -48.427 -19.144 -22.981 1.00 18.51 282 GLY A C 1
ATOM 2169 O O . GLY A 1 282 ? -47.709 -19.237 -21.983 1.00 20.87 282 GLY A O 1
ATOM 2170 N N . LEU A 1 283 ? -48.150 -18.321 -23.992 1.00 19.30 283 LEU A N 1
ATOM 2171 C CA . LEU A 1 283 ? -46.913 -17.573 -24.015 1.00 18.18 283 LEU A CA 1
ATOM 2172 C C . LEU A 1 283 ? -47.135 -16.120 -23.612 1.00 18.21 283 LEU A C 1
ATOM 2173 O O . LEU A 1 283 ? -48.235 -15.562 -23.820 1.00 18.60 283 LEU A O 1
ATOM 2178 N N . GLU A 1 284 ? -46.077 -15.492 -23.124 1.00 17.37 284 GLU A N 1
ATOM 2179 C CA . GLU A 1 284 ? -46.087 -14.058 -22.929 1.00 18.66 284 GLU A CA 1
ATOM 2180 C C . GLU A 1 284 ? -46.389 -13.393 -24.278 1.00 18.45 284 GLU A C 1
ATOM 2181 O O . GLU A 1 284 ? -45.800 -13.739 -25.346 1.00 19.12 284 GLU A O 1
ATOM 2187 N N . GLY A 1 285 ? -47.332 -12.473 -24.233 1.00 18.15 285 GLY A N 1
ATOM 2188 C CA . GLY A 1 285 ? -47.690 -11.657 -25.361 1.00 18.55 285 GLY A CA 1
ATOM 2189 C C . GLY A 1 285 ? -48.771 -12.248 -26.220 1.00 20.37 285 GLY A C 1
ATOM 2190 O O . GLY A 1 285 ? -49.168 -11.617 -27.195 1.00 21.57 285 GLY A O 1
ATOM 2191 N N . GLU A 1 286 ? -49.298 -13.418 -25.870 1.00 20.74 286 GLU A N 1
ATOM 2192 C CA . GLU A 1 286 ? -50.349 -13.987 -26.707 1.00 23.70 286 GLU A CA 1
ATOM 2193 C C . GLU A 1 286 ? -51.729 -13.940 -26.092 1.00 23.37 286 GLU A C 1
ATOM 2194 O O . GLU A 1 286 ? -52.639 -14.679 -26.506 1.00 24.81 286 GLU A O 1
ATOM 2200 N N . GLY A 1 287 ? -51.907 -13.035 -25.136 1.00 22.09 287 GLY A N 1
ATOM 2201 C CA . GLY A 1 287 ? -53.177 -12.953 -24.421 1.00 22.43 287 GLY A CA 1
ATOM 2202 C C . GLY A 1 287 ? -54.358 -12.734 -25.352 1.00 23.07 287 GLY A C 1
ATOM 2203 O O . GLY A 1 287 ? -55.386 -13.433 -25.224 1.00 23.72 287 GLY A O 1
ATOM 2204 N N . ILE A 1 288 ? -54.225 -11.793 -26.292 1.00 22.55 288 ILE A N 1
ATOM 2205 C CA . ILE A 1 288 ? -55.340 -11.491 -27.208 1.00 24.01 288 ILE A CA 1
ATOM 2206 C C . ILE A 1 288 ? -55.679 -12.706 -28.081 1.00 23.93 288 ILE A C 1
ATOM 2207 O O . ILE A 1 288 ? -56.861 -13.091 -28.198 1.00 25.43 288 ILE A O 1
ATOM 2212 N N . ARG A 1 289 ? -54.667 -13.321 -28.673 1.00 25.02 289 ARG A N 1
ATOM 2213 C CA . ARG A 1 289 ? -54.877 -14.485 -29.543 1.00 25.62 289 ARG A CA 1
ATOM 2214 C C . ARG A 1 289 ? -55.466 -15.637 -28.764 1.00 27.47 289 ARG A C 1
ATOM 2215 O O . ARG A 1 289 ? -56.419 -16.301 -29.214 1.00 27.83 289 ARG A O 1
ATOM 2217 N N . LEU A 1 290 ? -54.899 -15.890 -27.591 1.00 28.10 290 LEU A N 1
ATOM 2218 C CA . LEU A 1 290 ? -55.279 -17.058 -26.806 1.00 30.06 290 LEU A CA 1
ATOM 2219 C C . LEU A 1 290 ? -56.780 -17.133 -26.577 1.00 29.75 290 LEU A C 1
ATOM 2220 O O . LEU A 1 290 ? -57.373 -18.209 -26.658 1.00 31.19 290 LEU A O 1
ATOM 2225 N N . ILE A 1 291 ? -57.387 -15.993 -26.307 1.00 29.77 291 ILE A N 1
ATOM 2226 C CA . ILE A 1 291 ? -58.796 -15.936 -25.942 1.00 29.75 291 ILE A CA 1
ATOM 2227 C C . ILE A 1 291 ? -59.785 -15.683 -27.107 1.00 30.63 291 ILE A C 1
ATOM 2228 O O . ILE A 1 291 ? -60.989 -15.398 -26.853 1.00 31.26 291 ILE A O 1
ATOM 2233 N N . LEU A 1 292 ? -59.297 -15.742 -28.356 1.00 30.24 292 LEU A N 1
ATOM 2234 C CA . LEU A 1 292 ? -60.121 -15.412 -29.505 1.00 29.95 292 LEU A CA 1
ATOM 2235 C C . LEU A 1 292 ? -61.293 -16.359 -29.520 1.00 29.28 292 LEU A C 1
ATOM 2236 O O . LEU A 1 292 ? -62.416 -15.910 -29.708 1.00 26.80 292 LEU A O 1
ATOM 2241 N N . LYS A 1 293 ? -61.037 -17.663 -29.335 1.00 28.74 293 LYS A N 1
ATOM 2242 C CA . LYS A 1 293 ? -62.140 -18.641 -29.473 1.00 28.55 293 LYS A CA 1
ATOM 2243 C C . LYS A 1 293 ? -63.053 -18.585 -28.268 1.00 27.32 293 LYS A C 1
ATOM 2244 O O . LYS A 1 293 ? -64.263 -18.821 -28.381 1.00 27.76 293 LYS A O 1
ATOM 2246 N N . MET A 1 294 ? -62.468 -18.281 -27.117 1.00 26.87 294 MET A N 1
ATOM 2247 C CA . MET A 1 294 ? -63.236 -18.039 -25.909 1.00 25.96 294 MET A CA 1
ATOM 2248 C C . MET A 1 294 ? -64.200 -16.919 -26.204 1.00 24.14 294 MET A C 1
ATOM 2249 O O . MET A 1 294 ? -65.377 -17.030 -25.895 1.00 22.54 294 MET A O 1
ATOM 2254 N N . GLY A 1 295 ? -63.700 -15.861 -26.850 1.00 22.30 295 GLY A N 1
ATOM 2255 C CA . GLY A 1 295 ? -64.537 -14.714 -27.204 1.00 22.31 295 GLY A CA 1
ATOM 2256 C C . GLY A 1 295 ? -65.627 -15.094 -28.155 1.00 21.99 295 GLY A C 1
ATOM 2257 O O . GLY A 1 295 ? -66.741 -14.603 -28.056 1.00 23.55 295 GLY A O 1
ATOM 2258 N N . GLY A 1 296 ? -65.309 -15.982 -29.086 1.00 21.42 296 GLY A N 1
ATOM 2259 C CA . GLY A 1 296 ? -66.281 -16.446 -30.055 1.00 20.67 296 GLY A CA 1
ATOM 2260 C C . GLY A 1 296 ? -67.449 -17.099 -29.364 1.00 20.31 296 GLY A C 1
ATOM 2261 O O . GLY A 1 296 ? -68.607 -16.805 -29.691 1.00 20.81 296 GLY A O 1
ATOM 2262 N N . MET A 1 297 ? -67.164 -17.967 -28.395 1.00 17.73 297 MET A N 1
ATOM 2263 C CA . MET A 1 297 ? -68.265 -18.616 -27.698 1.00 17.42 297 MET A CA 1
ATOM 2264 C C . MET A 1 297 ? -69.107 -17.651 -26.882 1.00 16.66 297 MET A C 1
ATOM 2265 O O . MET A 1 297 ? -70.326 -17.801 -26.845 1.00 16.63 297 MET A O 1
ATOM 2270 N N . THR A 1 298 ? -68.492 -16.664 -26.223 1.00 15.11 298 THR A N 1
ATOM 2271 C CA . THR A 1 298 ? -69.298 -15.722 -25.457 1.00 16.31 298 THR A CA 1
ATOM 2272 C C . THR A 1 298 ? -70.142 -14.853 -26.388 1.00 15.23 298 THR A C 1
ATOM 2273 O O . THR A 1 298 ? -71.267 -14.513 -26.037 1.00 16.78 298 THR A O 1
ATOM 2277 N N . ARG A 1 299 ? -69.610 -14.505 -27.562 1.00 15.27 299 ARG A N 1
ATOM 2278 C CA . ARG A 1 299 ? -70.396 -13.699 -28.516 1.00 14.96 299 ARG A CA 1
ATOM 2279 C C . ARG A 1 299 ? -71.601 -14.510 -28.981 1.00 15.58 299 ARG A C 1
ATOM 2280 O O . ARG A 1 299 ? -72.683 -13.962 -29.147 1.00 14.67 299 ARG A O 1
ATOM 2288 N N . PHE A 1 300 ? -71.393 -15.805 -29.215 1.00 14.90 300 PHE A N 1
ATOM 2289 C CA . PHE A 1 300 ? -72.527 -16.670 -29.604 1.00 14.24 300 PHE A CA 1
ATOM 2290 C C . PHE A 1 300 ? -73.652 -16.612 -28.522 1.00 14.91 300 PHE A C 1
ATOM 2291 O O . PHE A 1 300 ? -74.859 -16.445 -28.833 1.00 13.98 300 PHE A O 1
ATOM 2299 N N . ASP A 1 301 ? -73.248 -16.766 -27.264 1.00 13.92 301 ASP A N 1
ATOM 2300 C CA . ASP A 1 301 ? -74.189 -16.755 -26.151 1.00 15.75 301 ASP A CA 1
ATOM 2301 C C . ASP A 1 301 ? -74.901 -15.405 -26.039 1.00 15.84 301 ASP A C 1
ATOM 2302 O O . ASP A 1 301 ? -76.080 -15.372 -25.646 1.00 16.28 301 ASP A O 1
ATOM 2307 N N . CYS A 1 302 ? -74.197 -14.298 -26.351 1.00 15.22 302 CYS A N 1
ATOM 2308 C CA . CYS A 1 302 ? -74.856 -12.977 -26.361 1.00 16.16 302 CYS A CA 1
ATOM 2309 C C . CYS A 1 302 ? -75.981 -12.983 -27.367 1.00 16.04 302 CYS A C 1
ATOM 2310 O O . CYS A 1 302 ? -77.081 -12.551 -27.051 1.00 16.27 302 CYS A O 1
ATOM 2313 N N . ALA A 1 303 ? -75.699 -13.444 -28.590 1.00 14.23 303 ALA A N 1
ATOM 2314 C CA . ALA A 1 303 ? -76.751 -13.499 -29.640 1.00 14.53 303 ALA A CA 1
ATOM 2315 C C . ALA A 1 303 ? -77.915 -14.421 -29.241 1.00 14.13 303 ALA A C 1
ATOM 2316 O O . ALA A 1 303 ? -79.084 -14.049 -29.313 1.00 15.21 303 ALA A O 1
ATOM 2318 N N . LEU A 1 304 ? -77.581 -15.595 -28.738 1.00 14.50 304 LEU A N 1
ATOM 2319 C CA . LEU A 1 304 ? -78.565 -16.552 -28.306 1.00 14.84 304 LEU A CA 1
ATOM 2320 C C . LEU A 1 304 ? -79.403 -16.015 -27.148 1.00 15.37 304 LEU A C 1
ATOM 2321 O O . LEU A 1 304 ? -80.615 -16.242 -27.143 1.00 14.48 304 LEU A O 1
ATOM 2326 N N . GLY A 1 305 ? -78.757 -15.338 -26.180 1.00 13.45 305 GLY A N 1
ATOM 2327 C CA . GLY A 1 305 ? -79.481 -14.736 -25.047 1.00 13.76 305 GLY A CA 1
ATOM 2328 C C . GLY A 1 305 ? -80.481 -13.673 -25.514 1.00 13.22 305 GLY A C 1
ATOM 2329 O O . GLY A 1 305 ? -81.627 -13.673 -25.089 1.00 13.38 305 GLY A O 1
ATOM 2330 N N . SER A 1 306 ? -80.042 -12.758 -26.371 1.00 12.69 306 SER A N 1
ATOM 2331 C CA . SER A 1 306 ? -80.979 -11.720 -26.841 1.00 12.15 306 SER A CA 1
ATOM 2332 C C . SER A 1 306 ? -82.127 -12.377 -27.620 1.00 12.48 306 SER A C 1
ATOM 2333 O O . SER A 1 306 ? -83.277 -11.991 -27.438 1.00 13.24 306 SER A O 1
ATOM 2336 N N . HIS A 1 307 ? -81.819 -13.371 -28.448 1.00 11.51 307 HIS A N 1
ATOM 2337 C CA . HIS A 1 307 ? -82.870 -14.068 -29.165 1.00 13.41 307 HIS A CA 1
ATOM 2338 C C . HIS A 1 307 ? -83.861 -14.697 -28.177 1.00 12.67 307 HIS A C 1
ATOM 2339 O O . HIS A 1 307 ? -85.069 -14.600 -28.365 1.00 13.43 307 HIS A O 1
ATOM 2346 N N . ALA A 1 308 ? -83.341 -15.367 -27.157 1.00 12.00 308 ALA A N 1
ATOM 2347 C CA . ALA A 1 308 ? -84.211 -16.020 -26.165 1.00 13.11 308 ALA A CA 1
ATOM 2348 C C . ALA A 1 308 ? -85.150 -15.017 -25.477 1.00 13.35 308 ALA A C 1
ATOM 2349 O O . ALA A 1 308 ? -86.361 -15.304 -25.306 1.00 13.44 308 ALA A O 1
ATOM 2351 N N . MET A 1 309 ? -84.595 -13.870 -25.061 1.00 12.17 309 MET A N 1
ATOM 2352 C CA . MET A 1 309 ? -85.408 -12.818 -24.435 1.00 12.92 309 MET A CA 1
ATOM 2353 C C . MET A 1 309 ? -86.468 -12.276 -25.405 1.00 13.06 309 MET A C 1
ATOM 2354 O O . MET A 1 309 ? -87.640 -12.079 -25.000 1.00 13.92 309 MET A O 1
ATOM 2359 N N . MET A 1 310 ? -86.097 -12.095 -26.662 1.00 11.89 310 MET A N 1
ATOM 2360 C CA . MET A 1 310 ? -87.074 -11.714 -27.699 1.00 12.33 310 MET A CA 1
ATOM 2361 C C . MET A 1 310 ? -88.207 -12.787 -27.828 1.00 12.31 310 MET A C 1
ATOM 2362 O O . MET A 1 310 ? -89.383 -12.449 -27.880 1.00 13.37 310 MET A O 1
ATOM 2367 N N . ARG A 1 311 ? -87.811 -14.048 -27.861 1.00 11.99 311 ARG A N 1
ATOM 2368 C CA . ARG A 1 311 ? -88.785 -15.157 -27.864 1.00 13.23 311 ARG A CA 1
ATOM 2369 C C . ARG A 1 311 ? -89.742 -15.091 -26.656 1.00 12.38 311 ARG A C 1
ATOM 2370 O O . ARG A 1 311 ? -90.965 -15.196 -26.833 1.00 13.34 311 ARG A O 1
ATOM 2378 N N . ARG A 1 312 ? -89.216 -14.961 -25.452 1.00 12.87 312 ARG A N 1
ATOM 2379 C CA . ARG A 1 312 ? -90.101 -14.815 -24.262 1.00 13.22 312 ARG A CA 1
ATOM 2380 C C . ARG A 1 312 ? -91.040 -13.609 -24.383 1.00 13.15 312 ARG A C 1
ATOM 2381 O O . ARG A 1 312 ? -92.263 -13.731 -24.150 1.00 14.48 312 ARG A O 1
ATOM 2389 N N . ALA A 1 313 ? -90.489 -12.448 -24.731 1.00 12.45 313 ALA A N 1
ATOM 2390 C CA . ALA A 1 313 ? -91.299 -11.223 -24.892 1.00 12.90 313 ALA A CA 1
ATOM 2391 C C . ALA A 1 313 ? -92.422 -11.456 -25.943 1.00 12.63 313 ALA A C 1
ATOM 2392 O O . ALA A 1 313 ? -93.583 -11.080 -25.748 1.00 14.01 313 ALA A O 1
ATOM 2394 N N . PHE A 1 314 ? -92.081 -12.122 -27.040 1.00 12.87 314 PHE A N 1
ATOM 2395 C CA . PHE A 1 314 ? -93.071 -12.400 -28.089 1.00 13.14 314 PHE A CA 1
ATOM 2396 C C . PHE A 1 314 ? -94.164 -13.346 -27.595 1.00 13.04 314 PHE A C 1
ATOM 2397 O O . PHE A 1 314 ? -95.337 -13.117 -27.829 1.00 13.18 314 PHE A O 1
ATOM 2405 N N . SER A 1 315 ? -93.758 -14.398 -26.898 1.00 13.50 315 SER A N 1
ATOM 2406 C CA . SER A 1 315 ? -94.690 -15.385 -26.351 1.00 13.26 315 SER A CA 1
ATOM 2407 C C . SER A 1 315 ? -95.667 -14.664 -25.390 1.00 13.17 315 SER A C 1
ATOM 2408 O O . SER A 1 315 ? -96.866 -14.931 -25.440 1.00 13.20 315 SER A O 1
ATOM 2413 N N . LEU A 1 316 ? -95.154 -13.789 -24.510 1.00 12.73 316 LEU A N 1
ATOM 2414 C CA . LEU A 1 316 ? -96.033 -13.011 -23.612 1.00 12.55 316 LEU A CA 1
ATOM 2415 C C . LEU A 1 316 ? -97.000 -12.141 -24.406 1.00 13.92 316 LEU A C 1
ATOM 2416 O O . LEU A 1 316 ? -98.178 -12.073 -24.069 1.00 14.22 316 LEU A O 1
ATOM 2421 N N . ALA A 1 317 ? -96.502 -11.470 -25.441 1.00 13.51 317 ALA A N 1
ATOM 2422 C CA . ALA A 1 317 ? -97.323 -10.554 -26.224 1.00 13.68 317 ALA A CA 1
ATOM 2423 C C . ALA A 1 317 ? -98.462 -11.309 -26.942 1.00 14.10 317 ALA A C 1
ATOM 2424 O O . ALA A 1 317 ? -99.614 -10.827 -26.980 1.00 14.69 317 ALA A O 1
ATOM 2426 N N . ILE A 1 318 ? -98.144 -12.458 -27.539 1.00 13.36 318 ILE A N 1
ATOM 2427 C CA . ILE A 1 318 ? -99.173 -13.151 -28.306 1.00 15.19 318 ILE A CA 1
ATOM 2428 C C . ILE A 1 318 ? -100.226 -13.787 -27.390 1.00 14.36 318 ILE A C 1
ATOM 2429 O O . ILE A 1 318 ? -101.413 -13.798 -27.719 1.00 15.59 318 ILE A O 1
ATOM 2434 N N . TYR A 1 319 ? -99.800 -14.287 -26.229 1.00 14.41 319 TYR A N 1
ATOM 2435 C CA . TYR A 1 319 ? -100.756 -14.887 -25.283 1.00 13.92 319 TYR A CA 1
ATOM 2436 C C . TYR A 1 319 ? -101.692 -13.797 -24.799 1.00 14.72 319 TYR A C 1
ATOM 2437 O O . TYR A 1 319 ? -102.910 -14.016 -24.661 1.00 15.41 319 TYR A O 1
ATOM 2446 N N . HIS A 1 320 ? -101.128 -12.608 -24.546 1.00 12.74 320 HIS A N 1
ATOM 2447 C CA . HIS A 1 320 ? -101.955 -11.458 -24.136 1.00 13.24 320 HIS A CA 1
ATOM 2448 C C . HIS A 1 320 ? -102.915 -11.040 -25.271 1.00 13.28 320 HIS A C 1
ATOM 2449 O O . HIS A 1 320 ? -104.133 -10.915 -25.056 1.00 13.58 320 HIS A O 1
ATOM 2456 N N . ALA A 1 321 ? -102.386 -10.856 -26.467 1.00 11.93 321 ALA A N 1
ATOM 2457 C CA . ALA A 1 321 ? -103.201 -10.319 -27.601 1.00 12.35 321 ALA A CA 1
ATOM 2458 C C . ALA A 1 321 ? -104.307 -11.300 -28.050 1.00 13.11 321 ALA A C 1
ATOM 2459 O O . ALA A 1 321 ? -105.384 -10.888 -28.546 1.00 13.96 321 ALA A O 1
ATOM 2461 N N . HIS A 1 322 ? -104.092 -12.576 -27.788 1.00 13.56 322 HIS A N 1
ATOM 2462 C CA . HIS A 1 322 ? -105.111 -13.592 -28.091 1.00 15.19 322 HIS A CA 1
ATOM 2463 C C . HIS A 1 322 ? -106.362 -13.396 -27.183 1.00 15.20 322 HIS A C 1
ATOM 2464 O O . HIS A 1 322 ? -107.501 -13.630 -27.605 1.00 15.63 322 HIS A O 1
ATOM 2471 N N . GLN A 1 323 ? -106.126 -12.967 -25.952 1.00 14.35 323 GLN A N 1
ATOM 2472 C CA . GLN A 1 323 ? -107.165 -12.868 -24.924 1.00 15.06 323 GLN A CA 1
ATOM 2473 C C . GLN A 1 323 ? -107.795 -11.480 -24.866 1.00 15.02 323 GLN A C 1
ATOM 2474 O O . GLN A 1 323 ? -108.998 -11.334 -24.690 1.00 15.12 323 GLN A O 1
ATOM 2480 N N . ARG A 1 324 ? -106.968 -10.461 -24.991 1.00 13.68 324 ARG A N 1
ATOM 2481 C CA . ARG A 1 324 ? -107.456 -9.087 -24.856 1.00 13.76 324 ARG A CA 1
ATOM 2482 C C . ARG A 1 324 ? -108.347 -8.708 -26.021 1.00 14.47 324 ARG A C 1
ATOM 2483 O O . ARG A 1 324 ? -107.925 -8.847 -27.168 1.00 16.88 324 ARG A O 1
ATOM 2491 N N . HIS A 1 325 ? -109.495 -8.091 -25.722 1.00 13.68 325 HIS A N 1
ATOM 2492 C CA . HIS A 1 325 ? -110.379 -7.548 -26.765 1.00 14.02 325 HIS A CA 1
ATOM 2493 C C . HIS A 1 325 ? -110.258 -6.035 -26.843 1.00 13.88 325 HIS A C 1
ATOM 2494 O O . HIS A 1 325 ? -110.074 -5.359 -25.811 1.00 14.44 325 HIS A O 1
ATOM 2501 N N . VAL A 1 326 ? -110.273 -5.528 -28.065 1.00 13.67 326 VAL A N 1
ATOM 2502 C CA . VAL A 1 326 ? -110.346 -4.090 -28.297 1.00 13.96 326 VAL A CA 1
ATOM 2503 C C . VAL A 1 326 ? -111.396 -3.816 -29.388 1.00 14.55 326 VAL A C 1
ATOM 2504 O O . VAL A 1 326 ? -111.411 -4.524 -30.409 1.00 14.23 326 VAL A O 1
ATOM 2508 N N . PHE A 1 327 ? -112.257 -2.810 -29.194 1.00 14.10 327 PHE A N 1
ATOM 2509 C CA . PHE A 1 327 ? -113.249 -2.444 -30.221 1.00 15.81 327 PHE A CA 1
ATOM 2510 C C . PHE A 1 327 ? -114.098 -3.653 -30.632 1.00 16.80 327 PHE A C 1
ATOM 2511 O O . PHE A 1 327 ? -114.530 -3.752 -31.780 1.00 17.27 327 PHE A O 1
ATOM 2519 N N . GLY A 1 328 ? -114.315 -4.573 -29.698 1.00 17.93 328 GLY A N 1
ATOM 2520 C CA . GLY A 1 328 ? -115.246 -5.714 -29.906 1.00 18.51 328 GLY A CA 1
ATOM 2521 C C . GLY A 1 328 ? -114.666 -7.001 -30.466 1.00 19.47 328 GLY A C 1
ATOM 2522 O O . GLY A 1 328 ? -115.413 -7.965 -30.698 1.00 20.49 328 GLY A O 1
ATOM 2523 N N . ASN A 1 329 ? -113.357 -7.020 -30.730 1.00 18.38 329 ASN A N 1
ATOM 2524 C CA . ASN A 1 329 ? -112.704 -8.163 -31.317 1.00 17.72 329 ASN A CA 1
ATOM 2525 C C . ASN A 1 329 ? -111.377 -8.451 -30.605 1.00 17.18 329 ASN A C 1
ATOM 2526 O O . ASN A 1 329 ? -110.771 -7.539 -30.000 1.00 15.37 329 ASN A O 1
ATOM 2531 N N . PRO A 1 330 ? -110.897 -9.707 -30.698 1.00 16.36 330 PRO A N 1
ATOM 2532 C CA . PRO A 1 330 ? -109.559 -9.979 -30.088 1.00 15.07 330 PRO A CA 1
ATOM 2533 C C . PRO A 1 330 ? -108.467 -9.119 -30.689 1.00 14.35 330 PRO A C 1
ATOM 2534 O O . PRO A 1 330 ? -108.418 -8.912 -31.918 1.00 14.03 330 PRO A O 1
ATOM 2538 N N . LEU A 1 331 ? -107.549 -8.664 -29.849 1.00 13.59 331 LEU A N 1
ATOM 2539 C CA . LEU A 1 331 ? -106.493 -7.795 -30.347 1.00 12.87 331 LEU A CA 1
ATOM 2540 C C . LEU A 1 331 ? -105.645 -8.485 -31.451 1.00 13.72 331 LEU A C 1
ATOM 2541 O O . LEU A 1 331 ? -105.222 -7.863 -32.420 1.00 14.57 331 LEU A O 1
ATOM 2546 N N . ILE A 1 332 ? -105.421 -9.785 -31.312 1.00 14.43 332 ILE A N 1
ATOM 2547 C CA . ILE A 1 332 ? -104.598 -10.515 -32.285 1.00 14.34 332 ILE A CA 1
ATOM 2548 C C . ILE A 1 332 ? -105.305 -10.609 -33.647 1.00 15.27 332 ILE A C 1
ATOM 2549 O O . ILE A 1 332 ? -104.666 -10.995 -34.644 1.00 16.05 332 ILE A O 1
ATOM 2554 N N . GLN A 1 333 ? -106.602 -10.265 -33.693 1.00 14.70 333 GLN A N 1
ATOM 2555 C CA . GLN A 1 333 ? -107.352 -10.271 -34.965 1.00 15.74 333 GLN A CA 1
ATOM 2556 C C . GLN A 1 333 ? -107.413 -8.896 -35.614 1.00 15.88 333 GLN A C 1
ATOM 2557 O O . GLN A 1 333 ? -107.884 -8.747 -36.755 1.00 15.57 333 GLN A O 1
ATOM 2563 N N . GLN A 1 334 ? -106.906 -7.880 -34.919 1.00 15.28 334 GLN A N 1
ATOM 2564 C CA . GLN A 1 334 ? -106.983 -6.517 -35.484 1.00 14.87 334 GLN A CA 1
ATOM 2565 C C . GLN A 1 334 ? -105.909 -6.429 -36.587 1.00 15.05 334 GLN A C 1
ATOM 2566 O O . GLN A 1 334 ? -104.762 -6.763 -36.318 1.00 15.53 334 GLN A O 1
ATOM 2572 N N . PRO A 1 335 ? -106.297 -6.025 -37.830 1.00 14.86 335 PRO A N 1
ATOM 2573 C CA . PRO A 1 335 ? -105.372 -6.153 -38.971 1.00 14.80 335 PRO A CA 1
ATOM 2574 C C . PRO A 1 335 ? -103.983 -5.556 -38.722 1.00 14.65 335 PRO A C 1
ATOM 2575 O O . PRO A 1 335 ? -102.989 -6.203 -39.071 1.00 13.89 335 PRO A O 1
ATOM 2579 N N . LEU A 1 336 ? -103.883 -4.389 -38.099 1.00 14.28 336 LEU A N 1
ATOM 2580 C CA . LEU A 1 336 ? -102.563 -3.791 -37.931 1.00 13.80 336 LEU A CA 1
ATOM 2581 C C . LEU A 1 336 ? -101.739 -4.543 -36.883 1.00 14.06 336 LEU A C 1
ATOM 2582 O O . LEU A 1 336 ? -100.531 -4.719 -37.026 1.00 15.71 336 LEU A O 1
ATOM 2587 N N . MET A 1 337 ? -102.371 -4.913 -35.781 1.00 14.00 337 MET A N 1
ATOM 2588 C CA . MET A 1 337 ? -101.685 -5.668 -34.740 1.00 14.37 337 MET A CA 1
ATOM 2589 C C . MET A 1 337 ? -101.249 -7.032 -35.297 1.00 14.53 337 MET A C 1
ATOM 2590 O O . MET A 1 337 ? -100.149 -7.502 -35.042 1.00 14.45 337 MET A O 1
ATOM 2595 N N . ARG A 1 338 ? -102.141 -7.720 -36.004 1.00 14.98 338 ARG A N 1
ATOM 2596 C CA . ARG A 1 338 ? -101.791 -9.028 -36.571 1.00 14.14 338 ARG A CA 1
ATOM 2597 C C . ARG A 1 338 ? -100.596 -8.945 -37.537 1.00 14.50 338 ARG A C 1
ATOM 2598 O O . ARG A 1 338 ? -99.721 -9.826 -37.548 1.00 14.13 338 ARG A O 1
ATOM 2606 N N . HIS A 1 339 ? -100.545 -7.868 -38.292 1.00 13.83 339 HIS A N 1
ATOM 2607 C CA . HIS A 1 339 ? -99.405 -7.546 -39.192 1.00 14.55 339 HIS A CA 1
ATOM 2608 C C . HIS A 1 339 ? -98.094 -7.398 -38.431 1.00 14.23 339 HIS A C 1
ATOM 2609 O O . HIS A 1 339 ? -97.050 -8.038 -38.752 1.00 15.15 339 HIS A O 1
ATOM 2616 N N . VAL A 1 340 ? -98.136 -6.594 -37.385 1.00 13.98 340 VAL A N 1
ATOM 2617 C CA . VAL A 1 340 ? -96.950 -6.320 -36.563 1.00 14.55 340 VAL A CA 1
ATOM 2618 C C . VAL A 1 340 ? -96.455 -7.607 -35.902 1.00 14.63 340 VAL A C 1
ATOM 2619 O O . VAL A 1 340 ? -95.271 -7.933 -36.005 1.00 15.52 340 VAL A O 1
ATOM 2623 N N . LEU A 1 341 ? -97.353 -8.342 -35.251 1.00 13.57 341 LEU A N 1
ATOM 2624 C CA . LEU A 1 341 ? -96.958 -9.591 -34.575 1.00 13.48 341 LEU A CA 1
ATOM 2625 C C . LEU A 1 341 ? -96.459 -10.621 -35.584 1.00 13.58 341 LEU A C 1
ATOM 2626 O O . LEU A 1 341 ? -95.513 -11.387 -35.304 1.00 13.83 341 LEU A O 1
ATOM 2631 N N . SER A 1 342 ? -97.094 -10.669 -36.755 1.00 13.30 342 SER A N 1
ATOM 2632 C CA . SER A 1 342 ? -96.615 -11.619 -37.789 1.00 14.24 342 SER A CA 1
ATOM 2633 C C . SER A 1 342 ? -95.190 -11.285 -38.262 1.00 14.87 342 SER A C 1
ATOM 2634 O O . SER A 1 342 ? -94.351 -12.195 -38.426 1.00 15.63 342 SER A O 1
ATOM 2637 N N . ARG A 1 343 ? -94.894 -9.987 -38.466 1.00 15.24 343 ARG A N 1
ATOM 2638 C CA . ARG A 1 343 ? -93.523 -9.568 -38.795 1.00 16.80 343 ARG A CA 1
ATOM 2639 C C . ARG A 1 343 ? -92.513 -9.942 -37.687 1.00 16.81 343 ARG A C 1
ATOM 2640 O O . ARG A 1 343 ? -91.405 -10.396 -37.988 1.00 17.29 343 ARG A O 1
ATOM 2648 N N . MET A 1 344 ? -92.923 -9.783 -36.425 1.00 15.09 344 MET A N 1
ATOM 2649 C CA . MET A 1 344 ? -92.124 -10.176 -35.277 1.00 15.70 344 MET A CA 1
ATOM 2650 C C . MET A 1 344 ? -91.826 -11.661 -35.319 1.00 15.02 344 MET A C 1
ATOM 2651 O O . MET A 1 344 ? -90.684 -12.071 -35.088 1.00 15.25 344 MET A O 1
ATOM 2656 N N . ALA A 1 345 ? -92.847 -12.461 -35.617 1.00 15.31 345 ALA A N 1
ATOM 2657 C CA . ALA A 1 345 ? -92.700 -13.906 -35.624 1.00 15.94 345 ALA A CA 1
ATOM 2658 C C . ALA A 1 345 ? -91.708 -14.300 -36.720 1.00 15.76 345 ALA A C 1
ATOM 2659 O O . ALA A 1 345 ? -90.916 -15.225 -36.563 1.00 16.70 345 ALA A O 1
ATOM 2661 N N . LEU A 1 346 ? -91.817 -13.623 -37.861 1.00 15.74 346 LEU A N 1
ATOM 2662 C CA . LEU A 1 346 ? -90.979 -13.916 -39.023 1.00 15.64 346 LEU A CA 1
ATOM 2663 C C . LEU A 1 346 ? -89.504 -13.610 -38.704 1.00 16.66 346 LEU A C 1
ATOM 2664 O O . LEU A 1 346 ? -88.585 -14.361 -39.104 1.00 15.79 346 LEU A O 1
ATOM 2669 N N . GLN A 1 347 ? -89.278 -12.511 -37.981 1.00 16.22 347 GLN A N 1
ATOM 2670 C CA . GLN A 1 347 ? -87.943 -12.164 -37.519 1.00 16.73 347 GLN A CA 1
ATOM 2671 C C . GLN A 1 347 ? -87.383 -13.264 -36.611 1.00 16.49 347 GLN A C 1
ATOM 2672 O O . GLN A 1 347 ? -86.238 -13.701 -36.791 1.00 17.09 347 GLN A O 1
ATOM 2678 N N . LEU A 1 348 ? -88.193 -13.772 -35.678 1.00 15.20 348 LEU A N 1
ATOM 2679 C CA . LEU A 1 348 ? -87.705 -14.859 -34.823 1.00 13.63 348 LEU A CA 1
ATOM 2680 C C . LEU A 1 348 ? -87.438 -16.168 -35.596 1.00 15.08 348 LEU A C 1
ATOM 2681 O O . LEU A 1 348 ? -86.528 -16.914 -35.231 1.00 16.15 348 LEU A O 1
ATOM 2686 N N . GLU A 1 349 ? -88.258 -16.486 -36.603 1.00 14.89 349 GLU A N 1
ATOM 2687 C CA . GLU A 1 349 ? -88.021 -17.673 -37.439 1.00 15.54 349 GLU A CA 1
ATOM 2688 C C . GLU A 1 349 ? -86.642 -17.596 -38.083 1.00 15.68 349 GLU A C 1
ATOM 2689 O O . GLU A 1 349 ? -85.878 -18.560 -38.044 1.00 16.89 349 GLU A O 1
ATOM 2695 N N . GLY A 1 350 ? -86.310 -16.445 -38.654 1.00 15.18 350 GLY A N 1
ATOM 2696 C CA . GLY A 1 350 ? -85.026 -16.303 -39.313 1.00 15.54 350 GLY A CA 1
ATOM 2697 C C . GLY A 1 350 ? -83.875 -16.395 -38.308 1.00 15.75 350 GLY A C 1
ATOM 2698 O O . GLY A 1 350 ? -82.830 -17.071 -38.556 1.00 15.57 350 GLY A O 1
ATOM 2699 N N . GLN A 1 351 ? -84.043 -15.706 -37.172 1.00 14.30 351 GLN A N 1
ATOM 2700 C CA . GLN A 1 351 ? -83.020 -15.745 -36.138 1.00 13.65 351 GLN A CA 1
ATOM 2701 C C . GLN A 1 351 ? -82.764 -17.175 -35.624 1.00 14.81 351 GLN A C 1
ATOM 2702 O O . GLN A 1 351 ? -81.603 -17.569 -35.415 1.00 15.05 351 GLN A O 1
ATOM 2708 N N . THR A 1 352 ? -83.830 -17.951 -35.428 1.00 14.40 352 THR A N 1
ATOM 2709 C CA . THR A 1 352 ? -83.688 -19.290 -34.932 1.00 15.34 352 THR A CA 1
ATOM 2710 C C . THR A 1 352 ? -82.937 -20.138 -35.943 1.00 15.22 352 THR A C 1
ATOM 2711 O O . THR A 1 352 ? -82.066 -20.897 -35.570 1.00 16.37 352 THR A O 1
ATOM 2715 N N . ALA A 1 353 ? -83.289 -20.004 -37.216 1.00 15.03 353 ALA A N 1
ATOM 2716 C CA . ALA A 1 353 ? -82.645 -20.798 -38.280 1.00 15.59 353 ALA A CA 1
ATOM 2717 C C . ALA A 1 353 ? -81.156 -20.455 -38.340 1.00 14.58 353 ALA A C 1
ATOM 2718 O O . ALA A 1 353 ? -80.304 -21.346 -38.425 1.00 15.56 353 ALA A O 1
ATOM 2720 N N . LEU A 1 354 ? -80.844 -19.174 -38.300 1.00 13.42 354 LEU A N 1
ATOM 2721 C CA . LEU A 1 354 ? -79.447 -18.756 -38.375 1.00 14.53 354 LEU A CA 1
ATOM 2722 C C . LEU A 1 354 ? -78.632 -19.215 -37.149 1.00 13.43 354 LEU A C 1
ATOM 2723 O O . LEU A 1 354 ? -77.576 -19.793 -37.309 1.00 15.49 354 LEU A O 1
ATOM 2728 N N . LEU A 1 355 ? -79.144 -18.994 -35.948 1.00 14.15 355 LEU A N 1
ATOM 2729 C CA . LEU A 1 355 ? -78.403 -19.309 -34.718 1.00 13.63 355 LEU A CA 1
ATOM 2730 C C . LEU A 1 355 ? -78.119 -20.801 -34.594 1.00 13.41 355 LEU A C 1
ATOM 2731 O O . LEU A 1 355 ? -77.050 -21.207 -34.179 1.00 14.72 355 LEU A O 1
ATOM 2736 N N . PHE A 1 356 ? -79.103 -21.626 -34.951 1.00 13.77 356 PHE A N 1
ATOM 2737 C CA . PHE A 1 356 ? -78.898 -23.053 -34.855 1.00 14.97 356 PHE A CA 1
ATOM 2738 C C . PHE A 1 356 ? -78.007 -23.621 -35.928 1.00 14.85 356 PHE A C 1
ATOM 2739 O O . PHE A 1 356 ? -77.297 -24.583 -35.676 1.00 15.90 356 PHE A O 1
ATOM 2747 N N . ARG A 1 357 ? -78.011 -23.020 -37.109 1.00 15.19 357 ARG A N 1
ATOM 2748 C CA . ARG A 1 357 ? -77.004 -23.390 -38.127 1.00 15.55 357 ARG A CA 1
ATOM 2749 C C . ARG A 1 357 ? -75.610 -23.008 -37.623 1.00 15.82 357 ARG A C 1
ATOM 2750 O O . ARG A 1 357 ? -74.624 -23.729 -37.811 1.00 14.40 357 ARG A O 1
ATOM 2758 N N . LEU A 1 358 ? -75.547 -21.857 -36.966 1.00 14.48 358 LEU A N 1
ATOM 2759 C CA . LEU A 1 358 ? -74.302 -21.400 -36.381 1.00 15.27 358 LEU A CA 1
ATOM 2760 C C . LEU A 1 358 ? -73.836 -22.308 -35.238 1.00 15.34 358 LEU A C 1
ATOM 2761 O O . LEU A 1 358 ? -72.634 -22.617 -35.120 1.00 15.15 358 LEU A O 1
ATOM 2766 N N . ALA A 1 359 ? -74.776 -22.754 -34.408 1.00 14.94 359 ALA A N 1
ATOM 2767 C CA . ALA A 1 359 ? -74.470 -23.746 -33.389 1.00 15.55 359 ALA A CA 1
ATOM 2768 C C . ALA A 1 359 ? -73.937 -25.016 -33.991 1.00 16.64 359 ALA A C 1
ATOM 2769 O O . ALA A 1 359 ? -73.031 -25.676 -33.396 1.00 16.45 359 ALA A O 1
ATOM 2771 N N . ARG A 1 360 ? -74.484 -25.430 -35.158 1.00 15.49 360 ARG A N 1
ATOM 2772 C CA . ARG A 1 360 ? -73.967 -26.653 -35.777 1.00 15.67 360 ARG A CA 1
ATOM 2773 C C . ARG A 1 360 ? -72.544 -26.436 -36.282 1.00 14.58 360 ARG A C 1
ATOM 2774 O O . ARG A 1 360 ? -71.698 -27.369 -36.250 1.00 15.34 360 ARG A O 1
ATOM 2782 N N . ALA A 1 361 ? -72.282 -25.231 -36.774 1.00 15.38 361 ALA A N 1
ATOM 2783 C CA . ALA A 1 361 ? -70.932 -24.862 -37.258 1.00 15.20 361 ALA A CA 1
ATOM 2784 C C . ALA A 1 361 ? -69.909 -24.974 -36.107 1.00 16.45 361 ALA A C 1
ATOM 2785 O O . ALA A 1 361 ? -68.844 -25.602 -36.253 1.00 17.47 361 ALA A O 1
ATOM 2787 N N . TRP A 1 362 ? -70.265 -24.400 -34.949 1.00 16.65 362 TRP A N 1
ATOM 2788 C CA . TRP A 1 362 ? -69.426 -24.514 -33.759 1.00 16.71 362 TRP A CA 1
ATOM 2789 C C . TRP A 1 362 ? -69.288 -25.979 -33.330 1.00 18.14 362 TRP A C 1
ATOM 2790 O O . TRP A 1 362 ? -68.203 -26.405 -32.916 1.00 18.56 362 TRP A O 1
ATOM 2801 N N . ASP A 1 363 ? -70.358 -26.763 -33.478 1.00 18.29 363 ASP A N 1
ATOM 2802 C CA . ASP A 1 363 ? -70.297 -28.177 -33.125 1.00 20.17 363 ASP A CA 1
ATOM 2803 C C . ASP A 1 363 ? -69.323 -28.955 -34.000 1.00 21.17 363 ASP A C 1
ATOM 2804 O O . ASP A 1 363 ? -68.601 -29.848 -33.518 1.00 22.44 363 ASP A O 1
ATOM 2809 N N . ARG A 1 364 ? -69.296 -28.611 -35.282 1.00 21.15 364 ARG A N 1
ATOM 2810 C CA . ARG A 1 364 ? -68.508 -29.357 -36.265 1.00 21.84 364 ARG A CA 1
ATOM 2811 C C . ARG A 1 364 ? -67.217 -28.635 -36.657 1.00 22.08 364 ARG A C 1
ATOM 2812 O O . ARG A 1 364 ? -66.725 -28.842 -37.750 1.00 22.28 364 ARG A O 1
ATOM 2817 N N . ARG A 1 365 ? -66.693 -27.802 -35.768 1.00 22.26 365 ARG A N 1
ATOM 2818 C CA . ARG A 1 365 ? -65.537 -26.933 -36.041 1.00 23.67 365 ARG A CA 1
ATOM 2819 C C . ARG A 1 365 ? -64.211 -27.698 -36.321 1.00 24.05 365 ARG A C 1
ATOM 2820 O O . ARG A 1 365 ? -63.196 -27.079 -36.619 1.00 24.17 365 ARG A O 1
ATOM 2823 N N . ALA A 1 366 ? -64.204 -29.024 -36.189 1.00 23.23 366 ALA A N 1
ATOM 2824 C CA . ALA A 1 366 ? -63.057 -29.803 -36.700 1.00 22.43 366 ALA A CA 1
ATOM 2825 C C . ALA A 1 366 ? -62.995 -29.673 -38.227 1.00 22.43 366 ALA A C 1
ATOM 2826 O O . ALA A 1 366 ? -61.948 -29.887 -38.827 1.00 21.87 366 ALA A O 1
ATOM 2828 N N . ASP A 1 367 ? -64.133 -29.318 -38.843 1.00 21.69 367 ASP A N 1
ATOM 2829 C CA . ASP A 1 367 ? -64.241 -29.104 -40.291 1.00 21.61 367 ASP A CA 1
ATOM 2830 C C . ASP A 1 367 ? -63.845 -27.643 -40.542 1.00 21.63 367 ASP A C 1
ATOM 2831 O O . ASP A 1 367 ? -64.452 -26.710 -39.983 1.00 21.10 367 ASP A O 1
ATOM 2836 N N . ALA A 1 368 ? -62.809 -27.430 -41.343 1.00 20.65 368 ALA A N 1
ATOM 2837 C CA . ALA A 1 368 ? -62.300 -26.059 -41.590 1.00 20.37 368 ALA A CA 1
ATOM 2838 C C . ALA A 1 368 ? -63.343 -25.079 -42.128 1.00 19.90 368 ALA A C 1
ATOM 2839 O O . ALA A 1 368 ? -63.301 -23.906 -41.773 1.00 19.90 368 ALA A O 1
ATOM 2841 N N . LYS A 1 369 ? -64.271 -25.562 -42.955 1.00 18.32 369 LYS A N 1
ATOM 2842 C CA . LYS A 1 369 ? -65.295 -24.685 -43.531 1.00 19.20 369 LYS A CA 1
ATOM 2843 C C . LYS A 1 369 ? -66.358 -24.331 -42.483 1.00 19.01 369 LYS A C 1
ATOM 2844 O O . LYS A 1 369 ? -66.879 -23.214 -42.489 1.00 18.71 369 LYS A O 1
ATOM 2847 N N . GLU A 1 370 ? -66.699 -25.291 -41.620 1.00 18.35 370 GLU A N 1
ATOM 2848 C CA . GLU A 1 370 ? -67.621 -25.022 -40.522 1.00 17.88 370 GLU A CA 1
ATOM 2849 C C . GLU A 1 370 ? -66.975 -24.029 -39.576 1.00 16.78 370 GLU A C 1
ATOM 2850 O O . GLU A 1 370 ? -67.626 -23.086 -39.131 1.00 17.28 370 GLU A O 1
ATOM 2856 N N . ALA A 1 371 ? -65.704 -24.239 -39.262 1.00 16.58 371 ALA A N 1
ATOM 2857 C CA . ALA A 1 371 ? -64.990 -23.317 -38.384 1.00 17.74 371 ALA A CA 1
ATOM 2858 C C . ALA A 1 371 ? -65.027 -21.891 -38.949 1.00 17.22 371 ALA A C 1
ATOM 2859 O O . ALA A 1 371 ? -65.169 -20.919 -38.191 1.00 18.91 371 ALA A O 1
ATOM 2861 N N . LEU A 1 372 ? -64.841 -21.770 -40.258 1.00 17.32 372 LEU A N 1
ATOM 2862 C CA . LEU A 1 372 ? -64.806 -20.449 -40.900 1.00 18.17 372 LEU A CA 1
ATOM 2863 C C . LEU A 1 372 ? -66.180 -19.804 -40.870 1.00 18.34 372 LEU A C 1
ATOM 2864 O O . LEU A 1 372 ? -66.288 -18.633 -40.612 1.00 19.42 372 LEU A O 1
ATOM 2869 N N . TRP A 1 373 ? -67.225 -20.587 -41.120 1.00 17.67 373 TRP A N 1
ATOM 2870 C CA . TRP A 1 373 ? -68.581 -20.068 -41.071 1.00 19.68 373 TRP A CA 1
ATOM 2871 C C . TRP A 1 373 ? -68.836 -19.509 -39.690 1.00 17.90 373 TRP A C 1
ATOM 2872 O O . TRP A 1 373 ? -69.317 -18.406 -39.554 1.00 18.82 373 TRP A O 1
ATOM 2883 N N . ALA A 1 374 ? -68.467 -20.252 -38.659 1.00 18.21 374 ALA A N 1
ATOM 2884 C CA . ALA A 1 374 ? -68.639 -19.764 -37.278 1.00 17.50 374 ALA A CA 1
ATOM 2885 C C . ALA A 1 374 ? -67.808 -18.504 -36.984 1.00 18.02 374 ALA A C 1
ATOM 2886 O O . ALA A 1 374 ? -68.292 -17.578 -36.300 1.00 18.86 374 ALA A O 1
ATOM 2888 N N . ARG A 1 375 ? -66.562 -18.482 -37.442 1.00 16.68 375 ARG A N 1
ATOM 2889 C CA . ARG A 1 375 ? -65.688 -17.303 -37.267 1.00 17.89 375 ARG A CA 1
ATOM 2890 C C . ARG A 1 375 ? -66.298 -16.015 -37.843 1.00 17.33 375 ARG A C 1
ATOM 2891 O O . ARG A 1 375 ? -66.209 -14.962 -37.248 1.00 18.42 375 ARG A O 1
ATOM 2904 N N . LEU A 1 376 ? -66.906 -16.128 -39.011 1.00 17.96 376 LEU A N 1
ATOM 2905 C CA . LEU A 1 376 ? -67.524 -14.998 -39.709 1.00 17.41 376 LEU A CA 1
ATOM 2906 C C . LEU A 1 376 ? -68.909 -14.613 -39.201 1.00 16.93 376 LEU A C 1
ATOM 2907 O O . LEU A 1 376 ? -69.176 -13.442 -38.915 1.00 16.97 376 LEU A O 1
ATOM 2912 N N . PHE A 1 377 ? -69.800 -15.599 -39.063 1.00 16.31 377 PHE A N 1
ATOM 2913 C CA . PHE A 1 377 ? -71.196 -15.282 -38.689 1.00 14.90 377 PHE A CA 1
ATOM 2914 C C . PHE A 1 377 ? -71.468 -15.048 -37.211 1.00 14.63 377 PHE A C 1
ATOM 2915 O O . PHE A 1 377 ? -72.451 -14.407 -36.881 1.00 13.57 377 PHE A O 1
ATOM 2923 N N . THR A 1 378 ? -70.594 -15.506 -36.311 1.00 14.37 378 THR A N 1
ATOM 2924 C CA . THR A 1 378 ? -70.797 -15.236 -34.913 1.00 14.90 378 THR A CA 1
ATOM 2925 C C . THR A 1 378 ? -70.818 -13.733 -34.599 1.00 13.76 378 THR A C 1
ATOM 2926 O O . THR A 1 378 ? -71.788 -13.274 -33.998 1.00 13.96 378 THR A O 1
ATOM 2930 N N . PRO A 1 379 ? -69.760 -12.964 -34.960 1.00 14.81 379 PRO A N 1
ATOM 2931 C CA . PRO A 1 379 ? -69.853 -11.503 -34.624 1.00 13.81 379 PRO A CA 1
ATOM 2932 C C . PRO A 1 379 ? -71.013 -10.826 -35.377 1.00 14.14 379 PRO A C 1
ATOM 2933 O O . PRO A 1 379 ? -71.637 -9.874 -34.868 1.00 13.65 379 PRO A O 1
ATOM 2937 N N . ALA A 1 380 ? -71.337 -11.330 -36.577 1.00 13.85 380 ALA A N 1
ATOM 2938 C CA . ALA A 1 380 ? -72.422 -10.712 -37.362 1.00 14.78 380 ALA A CA 1
ATOM 2939 C C . ALA A 1 380 ? -73.735 -10.899 -36.641 1.00 14.62 380 ALA A C 1
ATOM 2940 O O . ALA A 1 380 ? -74.522 -9.951 -36.504 1.00 14.34 380 ALA A O 1
ATOM 2942 N N . ALA A 1 381 ? -73.950 -12.116 -36.158 1.00 14.26 381 ALA A N 1
ATOM 2943 C CA . ALA A 1 381 ? -75.144 -12.444 -35.386 1.00 14.95 381 ALA A CA 1
ATOM 2944 C C . ALA A 1 381 ? -75.221 -11.636 -34.085 1.00 14.80 381 ALA A C 1
ATOM 2945 O O . ALA A 1 381 ? -76.278 -11.079 -33.777 1.00 15.16 381 ALA A O 1
ATOM 2947 N N . LYS A 1 382 ? -74.115 -11.541 -33.340 1.00 14.39 382 LYS A N 1
ATOM 2948 C CA . LYS A 1 382 ? -74.122 -10.733 -32.113 1.00 14.89 382 LYS A CA 1
ATOM 2949 C C . LYS A 1 382 ? -74.506 -9.294 -32.438 1.00 15.33 382 LYS A C 1
ATOM 2950 O O . LYS A 1 382 ? -75.378 -8.712 -31.773 1.00 16.31 382 LYS A O 1
ATOM 2956 N N . PHE A 1 383 ? -73.904 -8.707 -33.470 1.00 14.15 383 PHE A N 1
ATOM 2957 C CA . PHE A 1 383 ? -74.274 -7.348 -33.797 1.00 14.84 383 PHE A CA 1
ATOM 2958 C C . PHE A 1 383 ? -75.779 -7.172 -34.074 1.00 14.23 383 PHE A C 1
ATOM 2959 O O . PHE A 1 383 ? -76.429 -6.342 -33.443 1.00 13.58 383 PHE A O 1
ATOM 2967 N N . VAL A 1 384 ? -76.310 -7.929 -35.014 1.00 13.21 384 VAL A N 1
ATOM 2968 C CA . VAL A 1 384 ? -77.636 -7.608 -35.524 1.00 13.97 384 VAL A CA 1
ATOM 2969 C C . VAL A 1 384 ? -78.668 -8.017 -34.468 1.00 14.48 384 VAL A C 1
ATOM 2970 O O . VAL A 1 384 ? -79.585 -7.252 -34.146 1.00 15.13 384 VAL A O 1
ATOM 2974 N N . ILE A 1 385 ? -78.528 -9.236 -33.956 1.00 13.70 385 ILE A N 1
ATOM 2975 C CA . ILE A 1 385 ? -79.539 -9.741 -33.028 1.00 14.36 385 ILE A CA 1
ATOM 2976 C C . ILE A 1 385 ? -79.562 -8.935 -31.733 1.00 13.96 385 ILE A C 1
ATOM 2977 O O . ILE A 1 385 ? -80.614 -8.536 -31.280 1.00 14.39 385 ILE A O 1
ATOM 2982 N N . CYS A 1 386 ? -78.396 -8.624 -31.192 1.00 14.12 386 CYS A N 1
ATOM 2983 C CA . CYS A 1 386 ? -78.354 -7.887 -29.933 1.00 15.28 386 CYS A CA 1
ATOM 2984 C C . CYS A 1 386 ? -78.871 -6.456 -30.106 1.00 15.92 386 CYS A C 1
ATOM 2985 O O . CYS A 1 386 ? -79.469 -5.894 -29.218 1.00 16.17 386 CYS A O 1
ATOM 2988 N N . LYS A 1 387 ? -78.642 -5.870 -31.282 1.00 16.45 387 LYS A N 1
ATOM 2989 C CA . LYS A 1 387 ? -79.141 -4.528 -31.556 1.00 16.43 387 LYS A CA 1
ATOM 2990 C C . LYS A 1 387 ? -80.663 -4.607 -31.697 1.00 16.22 387 LYS A C 1
ATOM 2991 O O . LYS A 1 387 ? -81.372 -3.738 -31.187 1.00 18.20 387 LYS A O 1
ATOM 3001 N N . ARG A 1 388 ? -81.185 -5.622 -32.388 1.00 14.41 388 ARG A N 1
ATOM 3002 C CA . ARG A 1 388 ? -82.647 -5.778 -32.568 1.00 14.87 388 ARG A CA 1
ATOM 3003 C C . ARG A 1 388 ? -83.425 -5.950 -31.254 1.00 14.57 388 ARG A C 1
ATOM 3004 O O . ARG A 1 388 ? -84.639 -5.721 -31.208 1.00 14.85 388 ARG A O 1
ATOM 3012 N N . GLY A 1 389 ? -82.756 -6.442 -30.222 1.00 14.87 389 GLY A N 1
ATOM 3013 C CA . GLY A 1 389 ? -83.418 -6.852 -28.983 1.00 15.66 389 GLY A CA 1
ATOM 3014 C C . GLY A 1 389 ? -84.203 -5.692 -28.368 1.00 16.29 389 GLY A C 1
ATOM 3015 O O . GLY A 1 389 ? -85.319 -5.890 -27.895 1.00 17.43 389 GLY A O 1
ATOM 3016 N N . MET A 1 390 ? -83.609 -4.500 -28.369 1.00 15.54 390 MET A N 1
ATOM 3017 C CA . MET A 1 390 ? -84.190 -3.372 -27.658 1.00 16.18 390 MET A CA 1
ATOM 3018 C C . MET A 1 390 ? -85.526 -2.981 -28.319 1.00 15.61 390 MET A C 1
ATOM 3019 O O . MET A 1 390 ? -86.557 -2.974 -27.660 1.00 17.01 390 MET A O 1
ATOM 3024 N N . PRO A 1 391 ? -85.534 -2.644 -29.616 1.00 16.36 391 PRO A N 1
ATOM 3025 C CA . PRO A 1 391 ? -86.853 -2.266 -30.176 1.00 16.38 391 PRO A CA 1
ATOM 3026 C C . PRO A 1 391 ? -87.883 -3.418 -30.220 1.00 16.29 391 PRO A C 1
ATOM 3027 O O . PRO A 1 391 ? -89.097 -3.190 -30.090 1.00 16.32 391 PRO A O 1
ATOM 3031 N N . PHE A 1 392 ? -87.383 -4.635 -30.354 1.00 14.44 392 PHE A N 1
ATOM 3032 C CA . PHE A 1 392 ? -88.279 -5.791 -30.411 1.00 13.83 392 PHE A CA 1
ATOM 3033 C C . PHE A 1 392 ? -89.008 -5.958 -29.064 1.00 13.79 392 PHE A C 1
ATOM 3034 O O . PHE A 1 392 ? -90.218 -6.098 -29.027 1.00 13.65 392 PHE A O 1
ATOM 3042 N N . VAL A 1 393 ? -88.268 -5.923 -27.942 1.00 14.03 393 VAL A N 1
ATOM 3043 C CA . VAL A 1 393 ? -88.885 -6.078 -26.641 1.00 13.98 393 VAL A CA 1
ATOM 3044 C C . VAL A 1 393 ? -89.818 -4.877 -26.290 1.00 14.30 393 VAL A C 1
ATOM 3045 O O . VAL A 1 393 ? -90.888 -5.053 -25.715 1.00 15.03 393 VAL A O 1
ATOM 3049 N N . ALA A 1 394 ? -89.428 -3.673 -26.693 1.00 14.71 394 ALA A N 1
ATOM 3050 C CA . ALA A 1 394 ? -90.279 -2.495 -26.508 1.00 14.49 394 ALA A CA 1
ATOM 3051 C C . ALA A 1 394 ? -91.599 -2.674 -27.238 1.00 14.03 394 ALA A C 1
ATOM 3052 O O . ALA A 1 394 ? -92.620 -2.192 -26.785 1.00 15.30 394 ALA A O 1
ATOM 3054 N N . GLU A 1 395 ? -91.556 -3.258 -28.434 1.00 14.14 395 GLU A N 1
ATOM 3055 C CA . GLU A 1 395 ? -92.775 -3.475 -29.168 1.00 14.52 395 GLU A CA 1
ATOM 3056 C C . GLU A 1 395 ? -93.661 -4.469 -28.417 1.00 14.01 395 GLU A C 1
ATOM 3057 O O . GLU A 1 395 ? -94.868 -4.260 -28.273 1.00 14.39 395 GLU A O 1
ATOM 3063 N N . ALA A 1 396 ? -93.085 -5.567 -27.971 1.00 13.77 396 ALA A N 1
ATOM 3064 C CA . ALA A 1 396 ? -93.878 -6.521 -27.144 1.00 14.15 396 ALA A CA 1
ATOM 3065 C C . ALA A 1 396 ? -94.564 -5.811 -25.936 1.00 14.56 396 ALA A C 1
ATOM 3066 O O . ALA A 1 396 ? -95.719 -6.072 -25.599 1.00 15.05 396 ALA A O 1
ATOM 3068 N N . MET A 1 397 ? -93.820 -4.930 -25.263 1.00 13.92 397 MET A N 1
ATOM 3069 C CA . MET A 1 397 ? -94.327 -4.215 -24.105 1.00 14.28 397 MET A CA 1
ATOM 3070 C C . MET A 1 397 ? -95.553 -3.382 -24.549 1.00 14.67 397 MET A C 1
ATOM 3071 O O . MET A 1 397 ? -96.552 -3.329 -23.871 1.00 14.87 397 MET A O 1
ATOM 3076 N N . GLU A 1 398 ? -95.451 -2.756 -25.713 1.00 13.98 398 GLU A N 1
ATOM 3077 C CA . GLU A 1 398 ? -96.510 -1.912 -26.229 1.00 14.97 398 GLU A CA 1
ATOM 3078 C C . GLU A 1 398 ? -97.775 -2.725 -26.617 1.00 14.54 398 GLU A C 1
ATOM 3079 O O . GLU A 1 398 ? -98.888 -2.211 -26.559 1.00 12.99 398 GLU A O 1
ATOM 3085 N N . VAL A 1 399 ? -97.585 -3.984 -26.991 1.00 13.18 399 VAL A N 1
ATOM 3086 C CA . VAL A 1 399 ? -98.715 -4.899 -27.194 1.00 11.55 399 VAL A CA 1
ATOM 3087 C C . VAL A 1 399 ? -99.546 -5.029 -25.884 1.00 12.84 399 VAL A C 1
ATOM 3088 O O . VAL A 1 399 ? -100.763 -5.009 -25.915 1.00 13.46 399 VAL A O 1
ATOM 3092 N N . LEU A 1 400 ? -98.859 -5.177 -24.761 1.00 13.13 400 LEU A N 1
ATOM 3093 C CA . LEU A 1 400 ? -99.506 -5.304 -23.490 1.00 14.27 400 LEU A CA 1
ATOM 3094 C C . LEU A 1 400 ? -100.120 -3.969 -23.070 1.00 14.95 400 LEU A C 1
ATOM 3095 O O . LEU A 1 400 ? -101.144 -3.974 -22.419 1.00 14.78 400 LEU A O 1
ATOM 3100 N N . GLY A 1 401 ? -99.498 -2.854 -23.466 1.00 14.80 401 GLY A N 1
ATOM 3101 C CA . GLY A 1 401 ? -99.970 -1.522 -23.092 1.00 15.71 401 GLY A CA 1
ATOM 3102 C C . GLY A 1 401 ? -99.379 -1.091 -21.762 1.00 14.78 401 GLY A C 1
ATOM 3103 O O . GLY A 1 401 ? -98.246 -1.462 -21.404 1.00 15.57 401 GLY A O 1
ATOM 3104 N N . GLY A 1 402 ? -100.128 -0.287 -21.032 1.00 15.01 402 GLY A N 1
ATOM 3105 C CA . GLY A 1 402 ? -99.605 0.272 -19.786 1.00 14.09 402 GLY A CA 1
ATOM 3106 C C . GLY A 1 402 ? -99.198 -0.792 -18.803 1.00 15.02 402 GLY A C 1
ATOM 3107 O O . GLY A 1 402 ? -98.219 -0.615 -18.090 1.00 14.63 402 GLY A O 1
ATOM 3108 N N . ILE A 1 403 ? -99.930 -1.914 -18.748 1.00 13.46 403 ILE A N 1
ATOM 3109 C CA . ILE A 1 403 ? -99.498 -2.973 -17.798 1.00 13.91 403 ILE A CA 1
ATOM 3110 C C . ILE A 1 403 ? -98.101 -3.552 -18.132 1.00 13.95 403 ILE A C 1
ATOM 3111 O O . ILE A 1 403 ? -97.430 -4.057 -17.237 1.00 14.93 403 ILE A O 1
ATOM 3116 N N . GLY A 1 404 ? -97.649 -3.400 -19.370 1.00 13.58 404 GLY A N 1
ATOM 3117 C CA . GLY A 1 404 ? -96.311 -3.926 -19.757 1.00 13.21 404 GLY A CA 1
ATOM 3118 C C . GLY A 1 404 ? -95.189 -3.000 -19.278 1.00 13.66 404 GLY A C 1
ATOM 3119 O O . GLY A 1 404 ? -94.032 -3.376 -19.282 1.00 14.71 404 GLY A O 1
ATOM 3120 N N . TYR A 1 405 ? -95.547 -1.792 -18.853 1.00 12.44 405 TYR A N 1
ATOM 3121 C CA . TYR A 1 405 ? -94.575 -0.807 -18.343 1.00 13.30 405 TYR A CA 1
ATOM 3122 C C . TYR A 1 405 ? -94.402 -0.928 -16.793 1.00 14.11 405 TYR A C 1
ATOM 3123 O O . TYR A 1 405 ? -93.605 -0.209 -16.191 1.00 16.11 405 TYR A O 1
ATOM 3132 N N . CYS A 1 406 ? -95.179 -1.801 -16.144 1.00 14.05 406 CYS A N 1
ATOM 3133 C CA . CYS A 1 406 ? -95.131 -1.945 -14.687 1.00 15.25 406 CYS A CA 1
ATOM 3134 C C . CYS A 1 406 ? -94.190 -3.115 -14.301 1.00 15.05 406 CYS A C 1
ATOM 3135 O O . CYS A 1 406 ? -94.187 -4.147 -14.958 1.00 14.53 406 CYS A O 1
ATOM 3138 N N . GLU A 1 407 ? -93.399 -2.909 -13.255 1.00 15.76 407 GLU A N 1
ATOM 3139 C CA . GLU A 1 407 ? -92.362 -3.899 -12.889 1.00 16.97 407 GLU A CA 1
ATOM 3140 C C . GLU A 1 407 ? -92.944 -5.271 -12.431 1.00 17.59 407 GLU A C 1
ATOM 3141 O O . GLU A 1 407 ? -92.200 -6.288 -12.345 1.00 17.85 407 GLU A O 1
ATOM 3147 N N . GLU A 1 408 ? -94.249 -5.302 -12.130 1.00 17.35 408 GLU A N 1
ATOM 3148 C CA . GLU A 1 408 ? -94.919 -6.591 -11.895 1.00 18.80 408 GLU A CA 1
ATOM 3149 C C . GLU A 1 408 ? -94.862 -7.495 -13.133 1.00 19.44 408 GLU A C 1
ATOM 3150 O O . GLU A 1 408 ? -94.851 -8.726 -12.993 1.00 21.60 408 GLU A O 1
ATOM 3156 N N . SER A 1 409 ? -94.799 -6.897 -14.340 1.00 16.99 409 SER A N 1
ATOM 3157 C CA . SER A 1 409 ? -94.765 -7.673 -15.584 1.00 16.27 409 SER A CA 1
ATOM 3158 C C . SER A 1 409 ? -93.316 -8.133 -15.832 1.00 14.93 409 SER A C 1
ATOM 3159 O O . SER A 1 409 ? -92.391 -7.470 -15.369 1.00 15.97 409 SER A O 1
ATOM 3162 N N . GLU A 1 410 ? -93.119 -9.230 -16.564 1.00 13.90 410 GLU A N 1
ATOM 3163 C CA . GLU A 1 410 ? -91.742 -9.638 -16.962 1.00 15.39 410 GLU A CA 1
ATOM 3164 C C . GLU A 1 410 ? -91.117 -8.643 -17.946 1.00 13.61 410 GLU A C 1
ATOM 3165 O O . GLU A 1 410 ? -89.898 -8.626 -18.128 1.00 15.62 410 GLU A O 1
ATOM 3171 N N . LEU A 1 411 ? -91.957 -7.878 -18.642 1.00 13.36 411 LEU A N 1
ATOM 3172 C CA . LEU A 1 411 ? -91.462 -7.071 -19.767 1.00 14.55 411 LEU A CA 1
ATOM 3173 C C . LEU A 1 411 ? -90.429 -6.021 -19.403 1.00 13.38 411 LEU A C 1
ATOM 3174 O O . LEU A 1 411 ? -89.445 -5.918 -20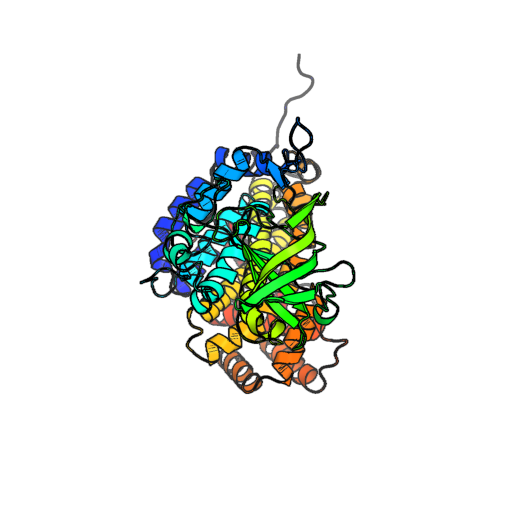.095 1.00 15.35 411 LEU A O 1
ATOM 3179 N N . PRO A 1 412 ? -90.625 -5.264 -18.302 1.00 12.89 412 PRO A N 1
ATOM 3180 C CA . PRO A 1 412 ? -89.594 -4.290 -17.961 1.00 12.41 412 PRO A CA 1
ATOM 3181 C C . PRO A 1 412 ? -88.219 -4.951 -17.726 1.00 13.42 412 PRO A C 1
ATOM 3182 O O . PRO A 1 412 ? -87.184 -4.403 -18.181 1.00 13.38 412 PRO A O 1
ATOM 3186 N N . ARG A 1 413 ? -88.201 -6.052 -16.971 1.00 12.23 413 ARG A N 1
ATOM 3187 C CA . ARG A 1 413 ? -86.898 -6.725 -16.715 1.00 13.33 413 ARG A CA 1
ATOM 3188 C C . ARG A 1 413 ? -86.217 -7.160 -18.039 1.00 13.83 413 ARG A C 1
ATOM 3189 O O . ARG A 1 413 ? -85.028 -6.928 -18.197 1.00 14.68 413 ARG A O 1
ATOM 3197 N N . LEU A 1 414 ? -86.991 -7.722 -18.979 1.00 12.23 414 LEU A N 1
ATOM 3198 C CA . LEU A 1 414 ? -86.464 -8.092 -20.314 1.00 13.99 414 LEU A CA 1
ATOM 3199 C C . LEU A 1 414 ? -85.899 -6.857 -21.017 1.00 13.63 414 LEU A C 1
ATOM 3200 O O . LEU A 1 414 ? -84.806 -6.843 -21.474 1.00 14.92 414 LEU A O 1
ATOM 3205 N N . TYR A 1 415 ? -86.680 -5.791 -21.040 1.00 13.44 415 TYR A N 1
ATOM 3206 C CA . TYR A 1 415 ? -86.269 -4.549 -21.669 1.00 13.73 415 TYR A CA 1
ATOM 3207 C C . TYR A 1 415 ? -84.992 -3.984 -21.060 1.00 13.69 415 TYR A C 1
ATOM 3208 O O . TYR A 1 415 ? -84.102 -3.496 -21.805 1.00 13.44 415 TYR A O 1
ATOM 3217 N N . ARG A 1 416 ? -84.881 -4.047 -19.731 1.00 13.15 416 ARG A N 1
ATOM 3218 C CA . ARG A 1 416 ? -83.706 -3.477 -19.076 1.00 12.46 416 ARG A CA 1
ATOM 3219 C C . ARG A 1 416 ? -82.466 -4.373 -19.309 1.00 13.16 416 ARG A C 1
ATOM 3220 O O . ARG A 1 416 ? -81.332 -3.884 -19.218 1.00 14.73 416 ARG A O 1
ATOM 3228 N N . GLU A 1 417 ? -82.692 -5.664 -19.578 1.00 12.95 417 GLU A N 1
ATOM 3229 C CA . GLU A 1 417 ? -81.567 -6.584 -19.875 1.00 13.64 417 GLU A CA 1
ATOM 3230 C C . GLU A 1 417 ? -80.975 -6.390 -21.267 1.00 14.28 417 GLU A C 1
ATOM 3231 O O . GLU A 1 417 ? -79.759 -6.567 -21.444 1.00 17.05 417 GLU A O 1
ATOM 3237 N N . MET A 1 418 ? -81.795 -6.019 -22.250 1.00 13.88 418 MET A N 1
ATOM 3238 C CA . MET A 1 418 ? -81.397 -6.126 -23.661 1.00 14.53 418 MET A CA 1
ATOM 3239 C C . MET A 1 418 ? -80.047 -5.425 -24.001 1.00 15.58 418 MET A C 1
ATOM 3240 O O . MET A 1 418 ? -79.205 -6.018 -24.731 1.00 15.94 418 MET A O 1
ATOM 3245 N N . PRO A 1 419 ? -79.794 -4.204 -23.447 1.00 15.45 419 PRO A N 1
ATOM 3246 C CA . PRO A 1 419 ? -78.540 -3.536 -23.871 1.00 16.66 419 PRO A CA 1
ATOM 3247 C C . PRO A 1 419 ? -77.250 -4.225 -23.457 1.00 17.27 419 PRO A C 1
ATOM 3248 O O . PRO A 1 419 ? -76.204 -3.989 -24.075 1.00 18.50 419 PRO A O 1
ATOM 3252 N N . VAL A 1 420 ? -77.280 -5.005 -22.380 1.00 17.60 420 VAL A N 1
ATOM 3253 C CA . VAL A 1 420 ? -76.052 -5.593 -21.873 1.00 19.38 420 VAL A CA 1
ATOM 3254 C C . VAL A 1 420 ? -75.426 -6.481 -22.941 1.00 18.84 420 VAL A C 1
ATOM 3255 O O . VAL A 1 420 ? -74.208 -6.496 -23.131 1.00 18.69 420 VAL A O 1
ATOM 3259 N N . ASN A 1 421 ? -76.265 -7.214 -23.680 1.00 17.60 421 ASN A N 1
ATOM 3260 C CA . ASN A 1 421 ? -75.729 -8.174 -24.614 1.00 17.48 421 ASN A CA 1
ATOM 3261 C C . ASN A 1 421 ? -75.143 -7.394 -25.779 1.00 17.14 421 ASN A C 1
ATOM 3262 O O . ASN A 1 421 ? -74.220 -7.885 -26.451 1.00 19.29 421 ASN A O 1
ATOM 3270 N N . SER A 1 422 ? -75.677 -6.206 -26.054 1.00 16.04 422 SER A N 1
ATOM 3271 C CA . SER A 1 422 ? -75.151 -5.384 -27.151 1.00 17.73 422 SER A CA 1
ATOM 3272 C C . SER A 1 422 ? -73.782 -4.718 -26.774 1.00 17.94 422 SER A C 1
ATOM 3273 O O . SER A 1 422 ? -72.927 -4.492 -27.615 1.00 18.62 422 SER A O 1
ATOM 3276 N N . ILE A 1 423 ? -73.616 -4.386 -25.496 1.00 17.07 423 ILE A N 1
ATOM 3277 C CA . ILE A 1 423 ? -72.411 -3.731 -24.982 1.00 17.73 423 ILE A CA 1
ATOM 3278 C C . ILE A 1 423 ? -71.250 -4.699 -24.783 1.00 19.49 423 ILE A C 1
ATOM 3279 O O . ILE A 1 423 ? -70.070 -4.330 -25.022 1.00 17.73 423 ILE A O 1
ATOM 3284 N N . TRP A 1 424 ? -71.563 -5.908 -24.292 1.00 20.85 424 TRP A N 1
ATOM 3285 C CA . TRP A 1 424 ? -70.550 -6.970 -24.072 1.00 23.47 424 TRP A CA 1
ATOM 3286 C C . TRP A 1 424 ? -69.476 -7.140 -25.156 1.00 23.63 424 TRP A C 1
ATOM 3287 O O . TRP A 1 424 ? -69.718 -7.016 -26.358 1.00 22.05 424 TRP A O 1
ATOM 3308 N N . GLU A 1 425 ? -68.250 -7.387 -24.685 1.00 24.83 425 GLU A N 1
ATOM 3309 C CA . GLU A 1 425 ? -67.091 -7.695 -25.512 1.00 25.38 425 GLU A CA 1
ATOM 3310 C C . GLU A 1 425 ? -66.806 -6.752 -26.664 1.00 23.85 425 GLU A C 1
ATOM 3311 O O . GLU A 1 425 ? -66.608 -7.199 -27.788 1.00 23.69 425 GLU A O 1
ATOM 3317 N N . GLY A 1 426 ? -66.705 -5.466 -26.363 1.00 22.03 426 GLY A N 1
ATOM 3318 C CA . GLY A 1 426 ? -66.303 -4.445 -27.337 1.00 19.37 426 GLY A CA 1
ATOM 3319 C C . GLY A 1 426 ? -67.485 -3.865 -28.075 1.00 18.99 426 GLY A C 1
ATOM 3320 O O . GLY A 1 426 ? -67.325 -2.952 -28.870 1.00 18.94 426 GLY A O 1
ATOM 3321 N N . SER A 1 427 ? -68.670 -4.418 -27.849 1.00 17.96 427 SER A N 1
ATOM 3322 C CA . SER A 1 427 ? -69.914 -3.827 -28.367 1.00 17.17 427 SER A CA 1
ATOM 3323 C C . SER A 1 427 ? -70.072 -3.942 -29.886 1.00 16.51 427 SER A C 1
ATOM 3324 O O . SER A 1 427 ? -69.262 -4.579 -30.568 1.00 17.59 427 SER A O 1
ATOM 3327 N N . GLY A 1 428 ? -71.122 -3.325 -30.423 1.00 16.05 428 GLY A N 1
ATOM 3328 C CA . GLY A 1 428 ? -71.522 -3.558 -31.799 1.00 16.08 428 GLY A CA 1
ATOM 3329 C C . GLY A 1 428 ? -70.465 -3.185 -32.847 1.00 15.42 428 GLY A C 1
ATOM 3330 O O . GLY A 1 428 ? -70.231 -3.903 -33.796 1.00 15.97 428 GLY A O 1
ATOM 3331 N N . ASN A 1 429 ? -69.819 -2.048 -32.670 1.00 14.99 429 ASN A N 1
ATOM 3332 C CA . ASN A 1 429 ? -68.818 -1.615 -33.659 1.00 14.80 429 ASN A CA 1
ATOM 3333 C C . ASN A 1 429 ? -67.643 -2.575 -33.741 1.00 15.16 429 ASN A C 1
ATOM 3334 O O . ASN A 1 429 ? -67.143 -2.861 -34.849 1.00 15.41 429 ASN A O 1
ATOM 3339 N N . ILE A 1 430 ? -67.213 -3.093 -32.594 1.00 14.83 430 ILE A N 1
ATOM 3340 C CA . ILE A 1 430 ? -66.121 -4.051 -32.634 1.00 14.82 430 ILE A CA 1
ATOM 3341 C C . ILE A 1 430 ? -66.541 -5.347 -33.392 1.00 15.17 430 ILE A C 1
ATOM 3342 O O . ILE A 1 430 ? -65.728 -5.919 -34.126 1.00 15.98 430 ILE A O 1
ATOM 3347 N N . MET A 1 431 ? -67.787 -5.800 -33.218 1.00 13.67 431 MET A N 1
ATOM 3348 C CA . MET A 1 431 ? -68.284 -6.959 -33.992 1.00 13.67 431 MET A CA 1
ATOM 3349 C C . MET A 1 431 ? -68.159 -6.691 -35.479 1.00 14.71 431 MET A C 1
ATOM 3350 O O . MET A 1 431 ? -67.669 -7.541 -36.235 1.00 14.82 431 MET A O 1
ATOM 3355 N N . CYS A 1 432 ? -68.571 -5.491 -35.916 1.00 14.09 432 CYS A N 1
ATOM 3356 C CA . CYS A 1 432 ? -68.516 -5.171 -37.343 1.00 14.81 432 CYS A CA 1
ATOM 3357 C C . CYS A 1 432 ? -67.099 -5.037 -37.890 1.00 15.15 432 CYS A C 1
ATOM 3358 O O . CYS A 1 432 ? -66.806 -5.495 -38.996 1.00 15.32 432 CYS A O 1
ATOM 3361 N N . LEU A 1 433 ? -66.209 -4.409 -37.124 1.00 16.24 433 LEU A N 1
ATOM 3362 C CA . LEU A 1 433 ? -64.818 -4.337 -37.542 1.00 16.19 433 LEU A CA 1
ATOM 3363 C C . LEU A 1 433 ? -64.183 -5.729 -37.624 1.00 16.41 433 LEU A C 1
ATOM 3364 O O . LEU A 1 433 ? -63.319 -5.984 -38.468 1.00 16.55 433 LEU A O 1
ATOM 3369 N N . ASP A 1 434 ? -64.647 -6.645 -36.767 1.00 16.64 434 ASP A N 1
ATOM 3370 C CA . ASP A 1 434 ? -64.154 -8.022 -36.801 1.00 16.73 434 ASP A CA 1
ATOM 3371 C C . ASP A 1 434 ? -64.666 -8.741 -38.043 1.00 17.10 434 ASP A C 1
ATOM 3372 O O . ASP A 1 434 ? -63.914 -9.442 -38.712 1.00 16.71 434 ASP A O 1
ATOM 3377 N N . VAL A 1 435 ? -65.930 -8.527 -38.394 1.00 17.13 435 VAL A N 1
ATOM 3378 C CA . VAL A 1 435 ? -66.448 -9.070 -39.640 1.00 17.21 435 VAL A CA 1
ATOM 3379 C C . VAL A 1 435 ? -65.617 -8.581 -40.835 1.00 17.80 435 VAL A C 1
ATOM 3380 O O . VAL A 1 435 ? -65.199 -9.360 -41.702 1.00 17.80 435 VAL A O 1
ATOM 3384 N N . LEU A 1 436 ? -65.350 -7.279 -40.879 1.00 17.56 436 LEU A N 1
ATOM 3385 C CA . LEU A 1 436 ? -64.533 -6.724 -41.988 1.00 18.07 436 LEU A CA 1
ATOM 3386 C C . LEU A 1 436 ? -63.122 -7.321 -42.046 1.00 17.74 436 LEU A C 1
ATOM 3387 O O . LEU A 1 436 ? -62.583 -7.617 -43.160 1.00 19.46 436 LEU A O 1
ATOM 3392 N N . ARG A 1 437 ? -62.528 -7.508 -40.880 1.00 18.40 437 ARG A N 1
ATOM 3393 C CA . ARG A 1 437 ? -61.194 -8.148 -40.749 1.00 20.08 437 ARG A CA 1
ATOM 3394 C C . ARG A 1 437 ? -61.213 -9.563 -41.341 1.00 20.61 437 ARG A C 1
ATOM 3395 O O . ARG A 1 437 ? -60.303 -9.968 -42.083 1.00 22.42 437 ARG A O 1
ATOM 3403 N N . VAL A 1 438 ? -62.258 -10.316 -41.016 1.00 20.43 438 VAL A N 1
ATOM 3404 C CA . VAL A 1 438 ? -62.380 -11.690 -41.533 1.00 20.12 438 VAL A CA 1
ATOM 3405 C C . VAL A 1 438 ? -62.557 -11.676 -43.044 1.00 21.15 438 VAL A C 1
ATOM 3406 O O . VAL A 1 438 ? -61.858 -12.383 -43.754 1.00 21.59 438 VAL A O 1
ATOM 3410 N N . LEU A 1 439 ? -63.438 -10.820 -43.550 1.00 21.52 439 LEU A N 1
ATOM 3411 C CA . LEU A 1 439 ? -63.676 -10.772 -44.969 1.00 23.74 439 LEU A CA 1
ATOM 3412 C C . LEU A 1 439 ? -62.401 -10.387 -45.731 1.00 25.94 439 LEU A C 1
ATOM 3413 O O . LEU A 1 439 ? -62.141 -10.911 -46.800 1.00 26.17 439 LEU A O 1
ATOM 3418 N N . ASN A 1 440 ? -61.618 -9.485 -45.151 1.00 28.13 440 ASN A N 1
ATOM 3419 C CA . ASN A 1 440 ? -60.382 -8.999 -45.768 1.00 30.74 440 ASN A CA 1
ATOM 3420 C C . ASN A 1 440 ? -59.250 -10.017 -45.705 1.00 31.38 440 ASN A C 1
ATOM 3421 O O . ASN A 1 440 ? -58.547 -10.222 -46.684 1.00 32.86 440 ASN A O 1
ATOM 3426 N N . LYS A 1 441 ? -59.051 -10.625 -44.543 1.00 32.46 441 LYS A N 1
ATOM 3427 C CA . LYS A 1 441 ? -57.800 -11.315 -44.233 1.00 33.17 441 LYS A CA 1
ATOM 3428 C C . LYS A 1 441 ? -57.892 -12.821 -44.284 1.00 32.64 441 LYS A C 1
ATOM 3429 O O . LYS A 1 441 ? -56.878 -13.492 -44.477 1.00 32.69 441 LYS A O 1
ATOM 3432 N N . GLN A 1 442 ? -59.096 -13.357 -44.120 1.00 32.20 442 GLN A N 1
ATOM 3433 C CA . GLN A 1 442 ? -59.246 -14.784 -43.962 1.00 32.32 442 GLN A CA 1
ATOM 3434 C C . GLN A 1 442 ? -59.315 -15.521 -45.296 1.00 31.54 442 GLN A C 1
ATOM 3435 O O . GLN A 1 442 ? -60.230 -15.338 -46.102 1.00 30.84 442 GLN A O 1
ATOM 3441 N N . ALA A 1 443 ? -58.315 -16.360 -45.515 1.00 31.10 443 ALA A N 1
ATOM 3442 C CA . ALA A 1 443 ? -58.261 -17.165 -46.725 1.00 30.72 443 ALA A CA 1
ATOM 3443 C C . ALA A 1 443 ? -59.479 -18.075 -46.779 1.00 29.99 443 ALA A C 1
ATOM 3444 O O . ALA A 1 443 ? -59.873 -18.696 -45.751 1.00 29.59 443 ALA A O 1
ATOM 3446 N N . GLY A 1 444 ? -60.095 -18.109 -47.959 1.00 28.35 444 GLY A N 1
ATOM 3447 C CA . GLY A 1 444 ? -61.214 -19.020 -48.201 1.00 28.15 444 GLY A CA 1
ATOM 3448 C C . GLY A 1 444 ? -62.610 -18.428 -48.067 1.00 27.40 444 GLY A C 1
ATOM 3449 O O . GLY A 1 444 ? -63.593 -19.050 -48.467 1.00 27.22 444 GLY A O 1
ATOM 3450 N N . VAL A 1 445 ? -62.707 -17.246 -47.472 1.00 27.49 445 VAL A N 1
ATOM 3451 C CA . VAL A 1 445 ? -64.022 -16.648 -47.154 1.00 27.50 445 VAL A CA 1
ATOM 3452 C C . VAL A 1 445 ? -64.926 -16.395 -48.349 1.00 28.62 445 VAL A C 1
ATOM 3453 O O . VAL A 1 445 ? -66.100 -16.792 -48.350 1.00 28.46 445 VAL A O 1
ATOM 3457 N N . TYR A 1 446 ? -64.386 -15.746 -49.379 1.00 29.88 446 TYR A N 1
ATOM 3458 C CA . TYR A 1 446 ? -65.193 -15.402 -50.547 1.00 32.64 446 TYR A CA 1
ATOM 3459 C C . TYR A 1 446 ? -65.697 -16.659 -51.252 1.00 32.58 446 TYR A C 1
ATOM 3460 O O . TYR A 1 446 ? -66.861 -16.713 -51.674 1.00 32.88 446 TYR A O 1
ATOM 3469 N N . ASP A 1 447 ? -64.857 -17.693 -51.321 1.00 32.44 447 ASP A N 1
ATOM 3470 C CA . ASP A 1 447 ? -65.307 -18.984 -51.835 1.00 31.68 447 ASP A CA 1
ATOM 3471 C C . ASP A 1 447 ? -66.427 -19.624 -51.012 1.00 31.19 447 ASP A C 1
ATOM 3472 O O . ASP A 1 447 ? -67.384 -20.161 -51.570 1.00 31.37 447 ASP A O 1
ATOM 3474 N N . LEU A 1 448 ? -66.293 -19.600 -49.691 1.00 29.67 448 LEU A N 1
ATOM 3475 C CA . LEU A 1 448 ? -67.313 -20.136 -48.803 1.00 29.15 448 LEU A CA 1
ATOM 3476 C C . LEU A 1 448 ? -68.668 -19.458 -49.009 1.00 27.64 448 LEU A C 1
ATOM 3477 O O . LEU A 1 448 ? -69.703 -20.118 -49.051 1.00 27.89 448 LEU A O 1
ATOM 3482 N N . LEU A 1 449 ? -68.651 -18.143 -49.126 1.00 26.97 449 LEU A N 1
ATOM 3483 C CA . LEU A 1 449 ? -69.852 -17.366 -49.373 1.00 27.52 449 LEU A CA 1
ATOM 3484 C C . LEU A 1 449 ? -70.449 -17.685 -50.755 1.00 29.11 449 LEU A C 1
ATOM 3485 O O . LEU A 1 449 ? -71.634 -18.015 -50.875 1.00 29.37 449 LEU A O 1
ATOM 3490 N N . SER A 1 450 ? -69.628 -17.609 -51.800 1.00 30.60 450 SER A N 1
ATOM 3491 C CA . SER A 1 450 ? -70.110 -17.935 -53.160 1.00 32.10 450 SER A CA 1
ATOM 3492 C C . SER A 1 450 ? -70.833 -19.274 -53.216 1.00 32.14 450 SER A C 1
ATOM 3493 O O . SER A 1 450 ? -71.928 -19.364 -53.775 1.00 32.85 450 SER A O 1
ATOM 3496 N N . GLU A 1 451 ? -70.233 -20.299 -52.619 1.00 32.20 451 GLU A N 1
ATOM 3497 C CA . GLU A 1 451 ? -70.797 -21.636 -52.640 1.00 32.54 451 GLU A CA 1
ATOM 3498 C C . GLU A 1 451 ? -72.176 -21.621 -51.992 1.00 33.13 451 GLU A C 1
ATOM 3499 O O . GLU A 1 451 ? -73.159 -22.066 -52.603 1.00 33.07 451 GLU A O 1
ATOM 3501 N N . ALA A 1 452 ? -72.246 -21.066 -50.774 1.00 32.50 452 ALA A N 1
ATOM 3502 C CA . ALA A 1 452 ? -73.501 -20.927 -50.057 1.00 33.01 452 ALA A CA 1
ATOM 3503 C C . ALA A 1 452 ? -74.548 -20.206 -50.906 1.00 33.49 452 ALA A C 1
ATOM 3504 O O . ALA A 1 452 ? -75.708 -20.615 -50.938 1.00 34.16 452 ALA A O 1
ATOM 3506 N N . PHE A 1 453 ? -74.145 -19.153 -51.609 1.00 33.63 453 PHE A N 1
ATOM 3507 C CA . PHE A 1 453 ? -75.125 -18.381 -52.355 1.00 34.49 453 PHE A CA 1
ATOM 3508 C C . PHE A 1 453 ? -75.544 -19.058 -53.656 1.00 34.57 453 PHE A C 1
ATOM 3509 O O . PHE A 1 453 ? -76.703 -18.984 -54.044 1.00 35.87 453 PHE A O 1
ATOM 3517 N N . VAL A 1 454 ? -74.622 -19.754 -54.308 1.00 33.72 454 VAL A N 1
ATOM 3518 C CA . VAL A 1 454 ? -74.954 -20.442 -55.560 1.00 33.33 454 VAL A CA 1
ATOM 3519 C C . VAL A 1 454 ? -75.942 -21.572 -55.294 1.00 31.16 454 VAL A C 1
ATOM 3520 O O . VAL A 1 454 ? -76.807 -21.826 -56.098 1.00 31.30 454 VAL A O 1
ATOM 3524 N N . GLU A 1 455 ? -75.824 -22.199 -54.131 1.00 29.89 455 GLU A N 1
ATOM 3525 C CA . GLU A 1 455 ? -76.681 -23.296 -53.707 1.00 28.84 455 GLU A CA 1
ATOM 3526 C C . GLU A 1 455 ? -78.176 -22.947 -53.743 1.00 27.85 455 GLU A C 1
ATOM 3527 O O . GLU A 1 455 ? -79.025 -23.838 -53.898 1.00 28.08 455 GLU A O 1
ATOM 3530 N N . VAL A 1 456 ? -78.489 -21.664 -53.555 1.00 26.17 456 VAL A N 1
ATOM 3531 C CA . VAL A 1 456 ? -79.888 -21.176 -53.493 1.00 24.36 456 VAL A CA 1
ATOM 3532 C C . VAL A 1 456 ? -80.190 -20.174 -54.614 1.00 23.97 456 VAL A C 1
ATOM 3533 O O . VAL A 1 456 ? -81.288 -19.624 -54.690 1.00 23.38 456 VAL A O 1
ATOM 3537 N N . LYS A 1 457 ? -79.226 -19.971 -55.512 1.00 24.36 457 LYS A N 1
ATOM 3538 C CA . LYS A 1 457 ? -79.380 -18.998 -56.601 1.00 25.10 457 LYS A CA 1
ATOM 3539 C C . LYS A 1 457 ? -80.573 -19.362 -57.500 1.00 24.78 457 LYS A C 1
ATOM 3540 O O . LYS A 1 457 ? -80.773 -20.524 -57.787 1.00 24.54 457 LYS A O 1
ATOM 3546 N N . GLY A 1 458 ? -81.355 -18.372 -57.927 1.00 24.60 458 GLY A N 1
ATOM 3547 C CA . GLY A 1 458 ? -82.552 -18.614 -58.722 1.00 24.08 458 GLY A CA 1
ATOM 3548 C C . GLY A 1 458 ? -83.860 -18.775 -57.943 1.00 24.91 458 GLY A C 1
ATOM 3549 O O . GLY A 1 458 ? -84.958 -18.591 -58.522 1.00 25.77 458 GLY A O 1
ATOM 3550 N N . GLN A 1 459 ? -83.777 -19.088 -56.643 1.00 23.72 459 GLN A N 1
ATOM 3551 C CA . GLN A 1 459 ? -84.986 -19.320 -55.821 1.00 23.14 459 GLN A CA 1
ATOM 3552 C C . GLN A 1 459 ? -85.766 -18.055 -55.471 1.00 22.67 459 GLN A C 1
ATOM 3553 O O . GLN A 1 459 ? -86.983 -18.088 -55.321 1.00 22.20 459 GLN A O 1
ATOM 3559 N N . ASP A 1 460 ? -85.081 -16.927 -55.312 1.00 21.27 460 ASP A N 1
ATOM 3560 C CA . ASP A 1 460 ? -85.771 -15.706 -54.939 1.00 21.24 460 ASP A CA 1
ATOM 3561 C C . ASP A 1 460 ? -85.017 -14.511 -55.499 1.00 21.72 460 ASP A C 1
ATOM 3562 O O . ASP A 1 460 ? -83.803 -14.373 -55.291 1.00 21.06 460 ASP A O 1
ATOM 3567 N N . ARG A 1 461 ? -85.770 -13.638 -56.151 1.00 21.45 461 ARG A N 1
ATOM 3568 C CA . ARG A 1 461 ? -85.248 -12.461 -56.835 1.00 22.48 461 ARG A CA 1
ATOM 3569 C C . ARG A 1 461 ? -84.646 -11.411 -55.879 1.00 21.84 461 ARG A C 1
ATOM 3570 O O . ARG A 1 461 ? -83.643 -10.769 -56.202 1.00 22.63 461 ARG A O 1
ATOM 3573 N N . TYR A 1 462 ? -85.236 -11.279 -54.698 1.00 21.97 462 TYR A N 1
ATOM 3574 C CA . TYR A 1 462 ? -84.780 -10.337 -53.707 1.00 21.99 462 TYR A CA 1
ATOM 3575 C C . TYR A 1 462 ? -83.483 -10.836 -53.082 1.00 21.20 462 TYR A C 1
ATOM 3576 O O . TYR A 1 462 ? -82.554 -10.059 -52.841 1.00 21.29 462 TYR A O 1
ATOM 3585 N N . PHE A 1 463 ? -83.413 -12.135 -52.844 1.00 20.31 463 PHE A N 1
ATOM 3586 C CA . PHE A 1 463 ? -82.210 -12.723 -52.314 1.00 19.53 463 PHE A CA 1
ATOM 3587 C C . PHE A 1 463 ? -81.072 -12.515 -53.326 1.00 20.19 463 PHE A C 1
ATOM 3588 O O . PHE A 1 463 ? -79.985 -12.037 -52.956 1.00 19.62 463 PHE A O 1
ATOM 3596 N N . ASP A 1 464 ? -81.336 -12.822 -54.595 1.00 20.16 464 ASP A N 1
ATOM 3597 C CA . ASP A 1 464 ? -80.251 -12.750 -55.589 1.00 20.85 464 ASP A CA 1
ATOM 3598 C C . ASP A 1 464 ? -79.793 -11.300 -55.794 1.00 20.63 464 ASP A C 1
ATOM 3599 O O . ASP A 1 464 ? -78.621 -11.059 -55.993 1.00 22.47 464 ASP A O 1
ATOM 3604 N N . ARG A 1 465 ? -80.717 -10.352 -55.716 1.00 20.44 465 ARG A N 1
ATOM 3605 C CA . ARG A 1 465 ? -80.385 -8.934 -55.808 1.00 21.90 465 ARG A CA 1
ATOM 3606 C C . ARG A 1 465 ? -79.533 -8.521 -54.598 1.00 21.38 465 ARG A C 1
ATOM 3607 O O . ARG A 1 465 ? -78.570 -7.773 -54.747 1.00 21.56 465 ARG A O 1
ATOM 3611 N N . ALA A 1 466 ? -79.853 -9.050 -53.411 1.00 20.29 466 ALA A N 1
ATOM 3612 C CA . ALA A 1 466 ? -79.070 -8.699 -52.214 1.00 19.90 466 ALA A CA 1
ATOM 3613 C C . ALA A 1 466 ? -77.637 -9.256 -52.285 1.00 19.83 466 ALA A C 1
ATOM 3614 O O . ALA A 1 466 ? -76.722 -8.623 -51.782 1.00 20.24 466 ALA A O 1
ATOM 3616 N N . VAL A 1 467 ? -77.460 -10.435 -52.893 1.00 19.27 467 VAL A N 1
ATOM 3617 C CA . VAL A 1 467 ? -76.154 -11.036 -53.059 1.00 20.62 467 VAL A CA 1
ATOM 3618 C C . VAL A 1 467 ? -75.295 -10.088 -53.915 1.00 21.97 467 VAL A C 1
ATOM 3619 O O . VAL A 1 467 ? -74.163 -9.778 -53.542 1.00 22.03 467 VAL A O 1
ATOM 3623 N N . ARG A 1 468 ? -75.866 -9.606 -55.025 1.00 22.35 468 ARG A N 1
ATOM 3624 C CA . ARG A 1 468 ? -75.151 -8.690 -55.935 1.00 23.72 468 ARG A CA 1
ATOM 3625 C C . ARG A 1 468 ? -74.793 -7.385 -55.229 1.00 24.18 468 ARG A C 1
ATOM 3626 O O . ARG A 1 468 ? -73.693 -6.897 -55.387 1.00 25.36 468 ARG A O 1
ATOM 3634 N N . ARG A 1 469 ? -75.703 -6.848 -54.418 1.00 24.60 469 ARG A N 1
ATOM 3635 C CA . ARG A 1 469 ? -75.429 -5.644 -53.640 1.00 25.45 469 ARG A CA 1
ATOM 3636 C C . ARG A 1 469 ? -74.237 -5.857 -52.676 1.00 24.91 469 ARG A C 1
ATOM 3637 O O . ARG A 1 469 ? -73.320 -5.052 -52.643 1.00 24.68 469 ARG A O 1
ATOM 3640 N N . LEU A 1 470 ? -74.242 -6.953 -51.924 1.00 23.85 470 LEU A N 1
ATOM 3641 C CA . LEU A 1 470 ? -73.106 -7.286 -51.037 1.00 23.92 470 LEU A CA 1
ATOM 3642 C C . LEU A 1 470 ? -71.787 -7.414 -51.835 1.00 24.40 470 LEU A C 1
ATOM 3643 O O . LEU A 1 470 ? -70.756 -6.873 -51.436 1.00 23.33 470 LEU A O 1
ATOM 3648 N N . GLN A 1 471 ? -71.827 -8.140 -52.949 1.00 24.50 471 GLN A N 1
ATOM 3649 C CA . GLN A 1 471 ? -70.645 -8.290 -53.799 1.00 26.09 471 GLN A CA 1
ATOM 3650 C C . GLN A 1 471 ? -70.047 -6.933 -54.203 1.00 26.85 471 GLN A C 1
ATOM 3651 O O . GLN A 1 471 ? -68.837 -6.723 -54.110 1.00 26.52 471 GLN A O 1
ATOM 3657 N N . GLN A 1 472 ? -70.906 -6.009 -54.627 1.00 28.32 472 GLN A N 1
ATOM 3658 C CA . GLN A 1 472 ? -70.480 -4.660 -54.962 1.00 29.33 472 GLN A CA 1
ATOM 3659 C C . GLN A 1 472 ? -69.856 -3.998 -53.726 1.00 29.78 472 GLN A C 1
ATOM 3660 O O . GLN A 1 472 ? -68.740 -3.454 -53.781 1.00 29.39 472 GLN A O 1
ATOM 3663 N N . GLN A 1 473 ? -70.571 -4.051 -52.606 1.00 29.15 473 GLN A N 1
ATOM 3664 C CA . GLN A 1 473 ? -70.090 -3.409 -51.404 1.00 30.04 473 GLN A CA 1
ATOM 3665 C C . GLN A 1 473 ? -68.719 -3.930 -50.980 1.00 29.53 473 GLN A C 1
ATOM 3666 O O . GLN A 1 473 ? -67.894 -3.161 -50.513 1.00 30.52 473 GLN A O 1
ATOM 3670 N N . LEU A 1 474 ? -68.465 -5.220 -51.165 1.00 29.49 474 LEU A N 1
ATOM 3671 C CA . LEU A 1 474 ? -67.199 -5.811 -50.755 1.00 31.04 474 LEU A CA 1
ATOM 3672 C C . LEU A 1 474 ? -66.025 -5.428 -51.656 1.00 33.03 474 LEU A C 1
ATOM 3673 O O . LEU A 1 474 ? -64.867 -5.723 -51.328 1.00 33.51 474 LEU A O 1
ATOM 3678 N N . ARG A 1 475 ? -66.322 -4.762 -52.768 1.00 34.32 475 ARG A N 1
ATOM 3679 C CA . ARG A 1 475 ? -65.262 -4.263 -53.636 1.00 37.25 475 ARG A CA 1
ATOM 3680 C C . ARG A 1 475 ? -64.417 -3.260 -52.854 1.00 37.54 475 ARG A C 1
ATOM 3681 O O . ARG A 1 475 ? -63.211 -3.456 -52.719 1.00 39.54 475 ARG A O 1
ATOM 3689 N N . LYS A 1 476 ? -65.046 -2.217 -52.316 1.00 38.03 476 LYS A N 1
ATOM 3690 C CA . LYS A 1 476 ? -64.361 -1.256 -51.431 1.00 37.89 476 LYS A CA 1
ATOM 3691 C C . LYS A 1 476 ? -64.958 -1.244 -50.033 1.00 36.46 476 LYS A C 1
ATOM 3692 O O . LYS A 1 476 ? -65.831 -0.409 -49.750 1.00 37.72 476 LYS A O 1
ATOM 3695 N N . PRO A 1 477 ? -64.529 -2.181 -49.154 1.00 34.68 477 PRO A N 1
ATOM 3696 C CA . PRO A 1 477 ? -65.196 -2.287 -47.845 1.00 33.12 477 PRO A CA 1
ATOM 3697 C C . PRO A 1 477 ? -64.731 -1.253 -46.822 1.00 32.53 477 PRO A C 1
ATOM 3698 O O . PRO A 1 477 ? -63.899 -1.561 -45.942 1.00 33.06 477 PRO A O 1
ATOM 3702 N N . ALA A 1 478 ? -65.290 -0.050 -46.906 1.00 29.93 478 ALA A N 1
ATOM 3703 C CA . ALA A 1 478 ? -64.857 1.016 -46.025 1.00 28.51 478 ALA A CA 1
ATOM 3704 C C . ALA A 1 478 ? -65.296 0.694 -44.612 1.00 26.77 478 ALA A C 1
ATOM 3705 O O . ALA A 1 478 ? -66.391 0.162 -44.381 1.00 26.92 478 ALA A O 1
ATOM 3707 N N . GLU A 1 479 ? -64.436 1.076 -43.691 1.00 25.11 479 GLU A N 1
ATOM 3708 C CA . GLU A 1 479 ? -64.632 0.866 -42.291 1.00 23.87 479 GLU A CA 1
ATOM 3709 C C . GLU A 1 479 ? -65.916 1.574 -41.841 1.00 21.18 479 GLU A C 1
ATOM 3710 O O . GLU A 1 479 ? -66.654 1.070 -40.995 1.00 20.86 479 GLU A O 1
ATOM 3716 N N . GLU A 1 480 ? -66.222 2.716 -42.455 1.00 19.74 480 GLU A N 1
ATOM 3717 C CA . GLU A 1 480 ? -67.446 3.438 -42.083 1.00 19.87 480 GLU A CA 1
ATOM 3718 C C . GLU A 1 480 ? -68.727 2.696 -42.490 1.00 18.58 480 GLU A C 1
ATOM 3719 O O . GLU A 1 480 ? -69.798 2.992 -41.971 1.00 18.99 480 GLU A O 1
ATOM 3725 N N . LEU A 1 481 ? -68.606 1.758 -43.420 1.00 18.28 481 LEU A N 1
ATOM 3726 C CA . LEU A 1 481 ? -69.776 0.925 -43.843 1.00 19.45 481 LEU A CA 1
ATOM 3727 C C . LEU A 1 481 ? -69.814 -0.435 -43.134 1.00 18.89 481 LEU A C 1
ATOM 3728 O O . LEU A 1 481 ? -70.537 -1.353 -43.561 1.00 18.85 481 LEU A O 1
ATOM 3733 N N . GLY A 1 482 ? -69.043 -0.568 -42.060 1.00 18.03 482 GLY A N 1
ATOM 3734 C CA . GLY A 1 482 ? -68.942 -1.839 -41.351 1.00 16.17 482 GLY A CA 1
ATOM 3735 C C . GLY A 1 482 ? -70.295 -2.331 -40.894 1.00 17.07 482 GLY A C 1
ATOM 3736 O O . GLY A 1 482 ? -70.560 -3.547 -40.939 1.00 16.76 482 GLY A O 1
ATOM 3737 N N . ARG A 1 483 ? -71.165 -1.432 -40.434 1.00 15.46 483 ARG A N 1
ATOM 3738 C CA . ARG A 1 483 ? -72.472 -1.924 -39.978 1.00 15.68 483 ARG A CA 1
ATOM 3739 C C . ARG A 1 483 ? -73.361 -2.313 -41.155 1.00 17.02 483 ARG A C 1
ATOM 3740 O O . ARG A 1 483 ? -74.133 -3.260 -41.044 1.00 16.94 483 ARG A O 1
ATOM 3748 N N . GLU A 1 484 ? -73.289 -1.555 -42.250 1.00 17.15 484 GLU A N 1
ATOM 3749 C CA . GLU A 1 484 ? -74.108 -1.863 -43.460 1.00 18.82 484 GLU A CA 1
ATOM 3750 C C . GLU A 1 484 ? -73.710 -3.220 -44.010 1.00 17.83 484 GLU A C 1
ATOM 3751 O O . GLU A 1 484 ? -74.560 -4.048 -44.319 1.00 18.46 484 GLU A O 1
ATOM 3754 N N . ILE A 1 485 ? -72.411 -3.464 -44.075 1.00 16.24 485 ILE A N 1
ATOM 3755 C CA . ILE A 1 485 ? -71.906 -4.727 -44.598 1.00 15.81 485 ILE A CA 1
ATOM 3756 C C . ILE A 1 485 ? -72.261 -5.909 -43.672 1.00 16.36 485 ILE A C 1
ATOM 3757 O O . ILE A 1 485 ? -72.705 -6.965 -44.135 1.00 15.99 485 ILE A O 1
ATOM 3762 N N . THR A 1 486 ? -72.111 -5.707 -42.363 1.00 15.71 486 THR A N 1
ATOM 3763 C CA . THR A 1 486 ? -72.402 -6.772 -41.395 1.00 15.48 486 THR A CA 1
ATOM 3764 C C . THR A 1 486 ? -73.879 -7.125 -41.433 1.00 15.80 486 THR A C 1
ATOM 3765 O O . THR A 1 486 ? -74.241 -8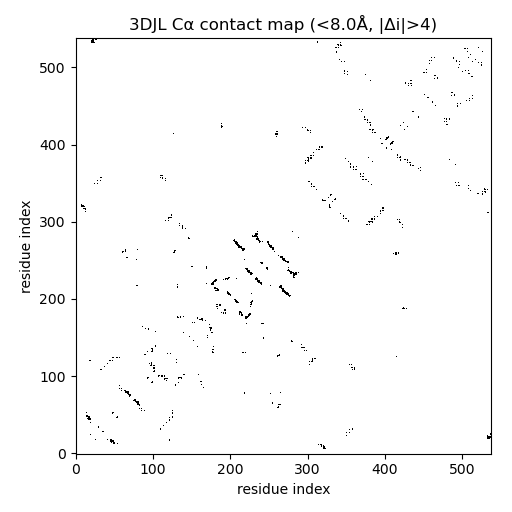.305 -41.416 1.00 16.72 486 THR A O 1
ATOM 3769 N N . HIS A 1 487 ? -74.726 -6.116 -41.486 1.00 15.00 487 HIS A N 1
ATOM 3770 C CA . HIS A 1 487 ? -76.155 -6.344 -41.531 1.00 17.41 487 HIS A CA 1
ATOM 3771 C C . HIS A 1 487 ? -76.559 -7.093 -42.828 1.00 17.15 487 HIS A C 1
ATOM 3772 O O . HIS A 1 487 ? -77.300 -8.066 -42.757 1.00 17.45 487 HIS A O 1
ATOM 3779 N N . GLN A 1 488 ? -76.073 -6.630 -43.984 1.00 16.61 488 GLN A N 1
ATOM 3780 C CA . GLN A 1 488 ? -76.280 -7.343 -45.268 1.00 17.02 488 GLN A CA 1
ATOM 3781 C C . GLN A 1 488 ? -75.792 -8.792 -45.206 1.00 17.24 488 GLN A C 1
ATOM 3782 O O . GLN A 1 488 ? -76.494 -9.704 -45.654 1.00 16.87 488 GLN A O 1
ATOM 3792 N N . LEU A 1 489 ? -74.616 -9.028 -44.632 1.00 16.94 489 LEU A N 1
ATOM 3793 C CA . LEU A 1 489 ? -74.093 -10.382 -44.565 1.00 16.72 489 LEU A CA 1
ATOM 3794 C C . LEU A 1 489 ? -74.991 -11.256 -43.686 1.00 16.33 489 LEU A C 1
ATOM 3795 O O . LEU A 1 489 ? -75.321 -12.408 -44.056 1.00 16.23 489 LEU A O 1
ATOM 3800 N N . PHE A 1 490 ? -75.406 -10.707 -42.548 1.00 15.03 490 PHE A N 1
ATOM 3801 C CA . PHE A 1 490 ? -76.259 -11.435 -41.620 1.00 15.60 490 PHE A CA 1
ATOM 3802 C C . PHE A 1 490 ? -77.547 -11.882 -42.327 1.00 16.27 490 PHE A C 1
ATOM 3803 O O . PHE A 1 490 ? -77.970 -13.037 -42.225 1.00 16.34 490 PHE A O 1
ATOM 3811 N N . LEU A 1 491 ? -78.174 -10.942 -43.027 1.00 16.43 491 LEU A N 1
ATOM 3812 C CA . LEU A 1 491 ? -79.441 -11.222 -43.716 1.00 17.39 491 LEU A CA 1
ATOM 3813 C C . LEU A 1 491 ? -79.248 -12.274 -44.788 1.00 18.16 491 LEU A C 1
ATOM 3814 O O . LEU A 1 491 ? -80.145 -13.079 -45.024 1.00 18.44 491 LEU A O 1
ATOM 3819 N N . LEU A 1 492 ? -78.094 -12.273 -45.456 1.00 18.21 492 LEU A N 1
ATOM 3820 C CA . LEU A 1 492 ? -77.873 -13.280 -46.496 1.00 18.25 492 LEU A CA 1
ATOM 3821 C C . LEU A 1 492 ? -77.687 -14.655 -45.869 1.00 19.16 492 LEU A C 1
ATOM 3822 O O . LEU A 1 492 ? -78.213 -15.646 -46.398 1.00 17.48 492 LEU A O 1
ATOM 3827 N N . GLY A 1 493 ? -76.985 -14.710 -44.736 1.00 18.12 493 GLY A N 1
ATOM 3828 C CA . GLY A 1 493 ? -76.919 -15.939 -43.952 1.00 17.25 493 GLY A CA 1
ATOM 3829 C C . GLY A 1 493 ? -78.287 -16.498 -43.565 1.00 18.42 493 GLY A C 1
ATOM 3830 O O . GLY A 1 493 ? -78.545 -17.698 -43.753 1.00 17.92 493 GLY A O 1
ATOM 3831 N N . CYS A 1 494 ? -79.142 -15.634 -43.005 1.00 18.65 494 CYS A N 1
ATOM 3832 C CA . CYS A 1 494 ? -80.491 -16.014 -42.590 1.00 18.66 494 CYS A CA 1
ATOM 3833 C C . CYS A 1 494 ? -81.277 -16.452 -43.805 1.00 18.94 494 CYS A C 1
ATOM 3834 O O . CYS A 1 494 ? -81.882 -17.533 -43.800 1.00 18.40 494 CYS A O 1
ATOM 3837 N N . GLY A 1 495 ? -81.237 -15.635 -44.871 1.00 16.49 495 GLY A N 1
ATOM 3838 C CA . GLY A 1 495 ? -82.004 -15.941 -46.059 1.00 17.65 495 GLY A CA 1
ATOM 3839 C C . GLY A 1 495 ? -81.653 -17.256 -46.693 1.00 17.96 495 GLY A C 1
ATOM 3840 O O . GLY A 1 495 ? -82.558 -17.969 -47.165 1.00 17.43 495 GLY A O 1
ATOM 3841 N N . ALA A 1 496 ? -80.363 -17.620 -46.670 1.00 17.89 496 ALA A N 1
ATOM 3842 C CA . ALA A 1 496 ? -79.924 -18.870 -47.296 1.00 17.91 496 ALA A CA 1
ATOM 3843 C C . ALA A 1 496 ? -80.480 -20.030 -46.491 1.00 17.92 496 ALA A C 1
ATOM 3844 O O . ALA A 1 496 ? -80.924 -21.009 -47.068 1.00 18.49 496 ALA A O 1
ATOM 3846 N N . GLN A 1 497 ? -80.466 -19.920 -45.160 1.00 17.35 497 GLN A N 1
ATOM 3847 C CA . GLN A 1 497 ? -81.078 -20.961 -44.342 1.00 17.01 497 GLN A CA 1
ATOM 3848 C C . GLN A 1 497 ? -82.585 -21.065 -44.591 1.00 16.11 497 GLN A C 1
ATOM 3849 O O . GLN A 1 497 ? -83.170 -22.171 -44.617 1.00 15.93 497 GLN A O 1
ATOM 3855 N N . MET A 1 498 ? -83.245 -19.916 -44.695 1.00 15.79 498 MET A N 1
ATOM 3856 C CA . MET A 1 498 ? -84.700 -19.966 -44.945 1.00 15.95 498 MET A CA 1
ATOM 3857 C C . MET A 1 498 ? -84.992 -20.606 -46.295 1.00 15.94 498 MET A C 1
ATOM 3858 O O . MET A 1 498 ? -85.899 -21.441 -46.410 1.00 16.44 498 MET A O 1
ATOM 3863 N N . LEU A 1 499 ? -84.266 -20.193 -47.338 1.00 15.07 499 LEU A N 1
ATOM 3864 C CA . LEU A 1 499 ? -84.539 -20.722 -48.663 1.00 15.92 499 LEU A CA 1
ATOM 3865 C C . LEU A 1 499 ? -84.273 -22.217 -48.689 1.00 16.87 499 LEU A C 1
ATOM 3866 O O . LEU A 1 499 ? -84.996 -23.006 -49.349 1.00 15.87 499 LEU A O 1
ATOM 3871 N N . LYS A 1 500 ? -83.246 -22.643 -47.963 1.00 17.00 500 LYS A N 1
ATOM 3872 C CA . LYS A 1 500 ? -82.922 -24.081 -48.028 1.00 19.37 500 LYS A CA 1
ATOM 3873 C C . LYS A 1 500 ? -83.924 -24.907 -47.237 1.00 19.21 500 LYS A C 1
ATOM 3874 O O . LYS A 1 500 ? -84.315 -25.969 -47.670 1.00 21.40 500 LYS A O 1
ATOM 3880 N N . TYR A 1 501 ? -84.350 -24.426 -46.083 1.00 19.16 501 TYR A N 1
ATOM 3881 C CA . TYR A 1 501 ? -85.064 -25.283 -45.147 1.00 20.83 501 TYR A CA 1
ATOM 3882 C C . TYR A 1 501 ? -86.494 -24.890 -44.757 1.00 20.51 501 TYR A C 1
ATOM 3883 O O . TYR A 1 501 ? -87.227 -25.748 -44.240 1.00 20.64 501 TYR A O 1
ATOM 3892 N N . ALA A 1 502 ? -86.890 -23.621 -44.930 1.00 18.59 502 ALA A N 1
ATOM 3893 C CA . ALA A 1 502 ? -88.269 -23.226 -44.623 1.00 17.67 502 ALA A CA 1
ATOM 3894 C C . ALA A 1 502 ? -89.225 -23.646 -45.742 1.00 16.56 502 ALA A C 1
ATOM 3895 O O . ALA A 1 502 ? -88.788 -23.927 -46.850 1.00 16.58 502 ALA A O 1
ATOM 3897 N N . SER A 1 503 ? -90.523 -23.713 -45.466 1.00 17.34 503 SER A N 1
ATOM 3898 C CA . SER A 1 503 ? -91.487 -23.992 -46.547 1.00 18.12 503 SER A CA 1
ATOM 3899 C C . SER A 1 503 ? -91.389 -22.851 -47.579 1.00 16.59 503 SER A C 1
ATOM 3900 O O . SER A 1 503 ? -91.061 -21.703 -47.218 1.00 16.73 503 SER A O 1
ATOM 3903 N N . PRO A 1 504 ? -91.624 -23.145 -48.863 1.00 15.58 504 PRO A N 1
ATOM 3904 C CA . PRO A 1 504 ? -91.464 -22.077 -49.876 1.00 15.39 504 PRO A CA 1
ATOM 3905 C C . PRO A 1 504 ? -92.250 -20.788 -49.611 1.00 15.55 504 PRO A C 1
ATOM 3906 O O . PRO A 1 504 ? -91.681 -19.688 -49.742 1.00 15.12 504 PRO A O 1
ATOM 3910 N N . PRO A 1 505 ? -93.536 -20.882 -49.173 1.00 15.85 505 PRO A N 1
ATOM 3911 C CA . PRO A 1 505 ? -94.245 -19.614 -48.888 1.00 15.33 505 PRO A CA 1
ATOM 3912 C C . PRO A 1 505 ? -93.607 -18.847 -47.731 1.00 15.76 505 PRO A C 1
ATOM 3913 O O . PRO A 1 505 ? -93.590 -17.608 -47.757 1.00 15.88 505 PRO A O 1
ATOM 3917 N N . MET A 1 506 ? -93.060 -19.568 -46.742 1.00 15.17 506 MET A N 1
ATOM 3918 C CA . MET A 1 506 ? -92.399 -18.922 -45.636 1.00 16.05 506 MET A CA 1
ATOM 3919 C C . MET A 1 506 ? -91.100 -18.254 -46.098 1.00 15.17 506 MET A C 1
ATOM 3920 O O . MET A 1 506 ? -90.834 -17.122 -45.710 1.00 15.25 506 MET A O 1
ATOM 3925 N N . ALA A 1 507 ? -90.291 -18.962 -46.898 1.00 15.00 507 ALA A N 1
ATOM 3926 C CA . ALA A 1 507 ? -89.033 -18.386 -47.363 1.00 15.00 507 ALA A CA 1
ATOM 3927 C C . ALA A 1 507 ? -89.330 -17.169 -48.229 1.00 14.78 507 ALA A C 1
ATOM 3928 O O . ALA A 1 507 ? -88.629 -16.169 -48.129 1.00 16.65 507 ALA A O 1
ATOM 3930 N N . GLN A 1 508 ? -90.394 -17.247 -49.033 1.00 15.29 508 GLN A N 1
ATOM 3931 C CA . GLN A 1 508 ? -90.809 -16.158 -49.913 1.00 17.05 508 GLN A CA 1
ATOM 3932 C C . GLN A 1 508 ? -91.174 -14.930 -49.087 1.00 15.94 508 GLN A C 1
ATOM 3933 O O . GLN A 1 508 ? -90.709 -13.812 -49.377 1.00 17.42 508 GLN A O 1
ATOM 3939 N N . ALA A 1 509 ? -92.004 -15.147 -48.057 1.00 16.57 509 ALA A N 1
ATOM 3940 C CA . ALA A 1 509 ? -92.410 -14.090 -47.102 1.00 16.57 509 ALA A CA 1
ATOM 3941 C C . ALA A 1 509 ? -91.192 -13.477 -46.426 1.00 16.77 509 ALA A C 1
ATOM 3942 O O . ALA A 1 509 ? -91.086 -12.244 -46.360 1.00 17.36 509 ALA A O 1
ATOM 3944 N N . TRP A 1 510 ? -90.289 -14.325 -45.923 1.00 15.74 510 TRP A N 1
ATOM 3945 C CA . TRP A 1 510 ? -89.059 -13.829 -45.280 1.00 16.03 510 TRP A CA 1
ATOM 3946 C C . TRP A 1 510 ? -88.271 -12.940 -46.245 1.00 16.68 510 TRP A C 1
ATOM 3947 O O . TRP A 1 510 ? -87.903 -11.800 -45.889 1.00 17.84 510 TRP A O 1
ATOM 3958 N N . CYS A 1 511 ? -88.010 -13.437 -47.452 1.00 17.16 511 CYS A N 1
ATOM 3959 C CA . CYS A 1 511 ? -87.182 -12.699 -48.411 1.00 18.27 511 CYS A CA 1
ATOM 3960 C C . CYS A 1 511 ? -87.816 -11.365 -48.787 1.00 19.06 511 CYS A C 1
ATOM 3961 O O . CYS A 1 511 ? -87.112 -10.338 -48.837 1.00 19.85 511 CYS A O 1
ATOM 3964 N N . GLN A 1 512 ? -89.122 -11.346 -48.999 1.00 20.40 512 GLN A N 1
ATOM 3965 C CA . GLN A 1 512 ? -89.760 -10.101 -49.416 1.00 22.81 512 GLN A CA 1
ATOM 3966 C C . GLN A 1 512 ? -89.757 -9.084 -48.290 1.00 22.63 512 GLN A C 1
ATOM 3967 O O . GLN A 1 512 ? -89.445 -7.902 -48.516 1.00 24.23 512 GLN A O 1
ATOM 3973 N N . VAL A 1 513 ? -90.060 -9.526 -47.077 1.00 21.97 513 VAL A N 1
ATOM 3974 C CA . VAL A 1 513 ? -90.135 -8.623 -45.938 1.00 22.55 513 VAL A CA 1
ATOM 3975 C C . VAL A 1 513 ? -88.745 -8.070 -45.592 1.00 22.95 513 VAL A C 1
ATOM 3976 O O . VAL A 1 513 ? -88.615 -6.884 -45.275 1.00 23.24 513 VAL A O 1
ATOM 3980 N N . MET A 1 514 ? -87.730 -8.937 -45.630 1.00 22.39 514 MET A N 1
ATOM 3981 C CA . MET A 1 514 ? -86.395 -8.591 -45.168 1.00 24.04 514 MET A CA 1
ATOM 3982 C C . MET A 1 514 ? -85.516 -7.980 -46.232 1.00 25.36 514 MET A C 1
ATOM 3983 O O . MET A 1 514 ? -84.581 -7.232 -45.911 1.00 26.89 514 MET A O 1
ATOM 3988 N N . LEU A 1 515 ? -85.767 -8.330 -47.480 1.00 25.90 515 LEU A N 1
ATOM 3989 C CA . LEU A 1 515 ? -84.856 -7.958 -48.565 1.00 27.76 515 LEU A CA 1
ATOM 3990 C C . LEU A 1 515 ? -85.473 -7.124 -49.699 1.00 30.07 515 LEU A C 1
ATOM 3991 O O . LEU A 1 515 ? -84.740 -6.675 -50.573 1.00 30.52 515 LEU A O 1
ATOM 3996 N N . ASP A 1 516 ? -86.797 -6.950 -49.727 1.00 33.51 516 ASP A N 1
ATOM 3997 C CA . ASP A 1 516 ? -87.433 -6.172 -50.804 1.00 37.16 516 ASP A CA 1
ATOM 3998 C C . ASP A 1 516 ? -87.314 -4.719 -50.431 1.00 40.02 516 ASP A C 1
ATOM 3999 O O . ASP A 1 516 ? -88.062 -4.226 -49.586 1.00 39.97 516 ASP A O 1
ATOM 4004 N N . THR A 1 517 ? -86.379 -4.058 -51.110 1.00 44.20 517 THR A N 1
ATOM 4005 C CA . THR A 1 517 ? -85.857 -2.738 -50.738 1.00 48.28 517 THR A CA 1
ATOM 4006 C C . THR A 1 517 ? -86.922 -1.646 -50.587 1.00 50.07 517 THR A C 1
ATOM 4007 O O . THR A 1 517 ? -86.782 -0.759 -49.735 1.00 51.05 517 THR A O 1
ATOM 4011 N N . ARG A 1 518 ? -87.980 -1.707 -51.394 1.00 52.00 518 ARG A N 1
ATOM 4012 C CA . ARG A 1 518 ? -89.193 -0.971 -51.050 1.00 53.85 518 ARG A CA 1
ATOM 4013 C C . ARG A 1 518 ? -90.014 -1.848 -50.111 1.00 54.49 518 ARG A C 1
ATOM 4014 O O . ARG A 1 518 ? -90.352 -2.992 -50.454 1.00 55.64 518 ARG A O 1
ATOM 4018 N N . GLY A 1 519 ? -90.320 -1.316 -48.927 1.00 54.78 519 GLY A N 1
ATOM 4019 C CA . GLY A 1 519 ? -91.216 -1.989 -47.985 1.00 54.20 519 GLY A CA 1
ATOM 4020 C C . GLY A 1 519 ? -92.634 -2.070 -48.532 1.00 53.75 519 GLY A C 1
ATOM 4021 O O . GLY A 1 519 ? -92.841 -2.362 -49.722 1.00 54.08 519 GLY A O 1
ATOM 4022 N N . GLY A 1 520 ? -93.612 -1.808 -47.665 1.00 52.96 520 GLY A N 1
ATOM 4023 C CA . GLY A 1 520 ? -95.029 -1.918 -48.030 1.00 51.34 520 GLY A CA 1
ATOM 4024 C C . GLY A 1 520 ? -95.397 -3.343 -48.414 1.00 50.15 520 GLY A C 1
ATOM 4025 O O . GLY A 1 520 ? -96.244 -3.564 -49.291 1.00 50.41 520 GLY A O 1
ATOM 4026 N N . VAL A 1 521 ? -94.748 -4.310 -47.760 1.00 48.36 521 VAL A N 1
ATOM 4027 C CA . VAL A 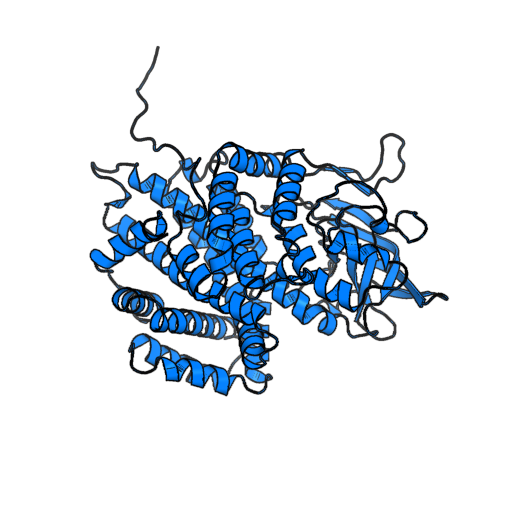1 521 ? -94.989 -5.732 -48.029 1.00 46.28 521 VAL A CA 1
ATOM 4028 C C . VAL A 1 521 ? -96.090 -6.246 -47.104 1.00 44.23 521 VAL A C 1
ATOM 4029 O O . VAL A 1 521 ? -95.940 -6.223 -45.883 1.00 43.94 521 VAL A O 1
ATOM 4033 N N . ARG A 1 522 ? -97.195 -6.697 -47.691 1.00 41.53 522 ARG A N 1
ATOM 4034 C CA . ARG A 1 522 ? -98.302 -7.280 -46.936 1.00 39.05 522 ARG A CA 1
ATOM 4035 C C . ARG A 1 522 ? -98.138 -8.804 -46.923 1.00 36.58 522 ARG A C 1
ATOM 4036 O O . ARG A 1 522 ? -97.839 -9.387 -47.958 1.00 37.75 522 ARG A O 1
ATOM 4039 N N . LEU A 1 523 ? -98.326 -9.439 -45.768 1.00 32.49 523 LEU A N 1
ATOM 4040 C CA . LEU A 1 523 ? -98.236 -10.904 -45.658 1.00 29.37 523 LEU A CA 1
ATOM 4041 C C . LEU A 1 523 ? -99.584 -11.530 -45.925 1.00 27.46 523 LEU A C 1
ATOM 4042 O O . LEU A 1 523 ? -100.604 -11.011 -45.480 1.00 27.56 523 LEU A O 1
ATOM 4047 N N . SER A 1 524 ? -99.609 -12.650 -46.638 1.00 24.73 524 SER A N 1
ATOM 4048 C CA . SER A 1 524 ? -100.857 -13.359 -46.826 1.00 23.42 524 SER A CA 1
ATOM 4049 C C . SER A 1 524 ? -101.451 -13.837 -45.503 1.00 22.86 524 SER A C 1
ATOM 4050 O O . SER A 1 524 ? -100.736 -14.072 -44.545 1.00 21.49 524 SER A O 1
ATOM 4053 N N . GLU A 1 525 ? -102.778 -13.980 -45.484 1.00 22.25 525 GLU A N 1
ATOM 4054 C CA . GLU A 1 525 ? -103.520 -14.547 -44.381 1.00 22.56 525 GLU A CA 1
ATOM 4055 C C . GLU A 1 525 ? -102.980 -15.896 -43.926 1.00 21.37 525 GLU A C 1
ATOM 4056 O O . GLU A 1 525 ? -102.842 -16.144 -42.724 1.00 21.57 525 GLU A O 1
ATOM 4062 N N . GLN A 1 526 ? -102.686 -16.783 -44.880 1.00 17.98 526 GLN A N 1
ATOM 4063 C CA . GLN A 1 526 ? -102.181 -18.093 -44.546 1.00 17.08 526 GLN A CA 1
ATOM 4064 C C . GLN A 1 526 ? -100.781 -18.021 -43.846 1.00 16.99 526 GLN A C 1
ATOM 4065 O O . GLN A 1 526 ? -100.526 -18.790 -42.937 1.00 17.47 526 GLN A O 1
ATOM 4071 N N . ILE A 1 527 ? -99.929 -17.104 -44.282 1.00 16.52 527 ILE A N 1
ATOM 4072 C CA . ILE A 1 527 ? -98.595 -16.990 -43.683 1.00 18.65 527 ILE A CA 1
ATOM 4073 C C . ILE A 1 527 ? -98.691 -16.499 -42.226 1.00 18.03 527 ILE A C 1
ATOM 4074 O O . ILE A 1 527 ? -98.034 -17.052 -41.324 1.00 18.51 527 ILE A O 1
ATOM 4079 N N . GLN A 1 528 ? -99.552 -15.511 -42.003 1.00 17.14 528 GLN A N 1
ATOM 4080 C CA . GLN A 1 528 ? -99.735 -14.936 -40.665 1.00 17.86 528 GLN A CA 1
ATOM 4081 C C . GLN A 1 528 ? -100.287 -16.013 -39.759 1.00 17.65 528 GLN A C 1
ATOM 4082 O O . GLN A 1 528 ? -99.824 -16.200 -38.656 1.00 17.52 528 GLN A O 1
ATOM 4088 N N . ASN A 1 529 ? -101.288 -16.757 -40.223 1.00 17.68 529 ASN A N 1
ATOM 4089 C CA . ASN A 1 529 ? -101.817 -17.837 -39.406 1.00 17.82 529 ASN A CA 1
ATOM 4090 C C . ASN A 1 529 ? -100.741 -18.890 -39.036 1.00 17.75 529 ASN A C 1
ATOM 4091 O O . ASN A 1 529 ? -100.646 -19.305 -37.880 1.00 18.31 529 ASN A O 1
ATOM 4096 N N . ASP A 1 530 ? -99.946 -19.317 -40.019 1.00 16.56 530 ASP A N 1
ATOM 4097 C CA . ASP A 1 530 ? -98.942 -20.379 -39.846 1.00 16.10 530 ASP A CA 1
ATOM 4098 C C . ASP A 1 530 ? -97.883 -19.814 -38.860 0.50 14.11 530 ASP A C 1
ATOM 4099 O O . ASP A 1 530 ? -97.487 -20.443 -37.911 1.00 14.68 530 ASP A O 1
ATOM 4104 N N . LEU A 1 531 ? -97.442 -18.600 -39.085 1.00 14.87 531 LEU A N 1
ATOM 4105 C CA . LEU A 1 531 ? -96.427 -17.972 -38.190 1.00 15.00 531 LEU A CA 1
ATOM 4106 C C . LEU A 1 531 ? -96.889 -17.969 -36.727 1.00 16.25 531 LEU A C 1
ATOM 4107 O O . LEU A 1 531 ? -96.151 -18.326 -35.805 1.00 17.00 531 LEU A O 1
ATOM 4112 N N . LEU A 1 532 ? -98.119 -17.519 -36.511 1.00 16.38 532 LEU A N 1
ATOM 4113 C CA . LEU A 1 532 ? -98.608 -17.350 -35.144 1.00 17.14 532 LEU A CA 1
ATOM 4114 C C . LEU A 1 532 ? -98.911 -18.686 -34.488 1.00 17.58 532 LEU A C 1
ATOM 4115 O O . LEU A 1 532 ? -98.648 -18.867 -33.294 1.00 18.45 532 LEU A O 1
ATOM 4120 N N . LEU A 1 533 ? -99.409 -19.661 -35.272 1.00 18.39 533 LEU A N 1
ATOM 4121 C CA . LEU A 1 533 ? -99.589 -21.013 -34.762 1.00 18.67 533 LEU A CA 1
ATOM 4122 C C . LEU A 1 533 ? -98.262 -21.682 -34.398 1.00 18.06 533 LEU A C 1
ATOM 4123 O O . LEU A 1 533 ? -98.152 -22.327 -33.338 1.00 19.13 533 LEU A O 1
ATOM 4128 N N . ARG A 1 534 ? -97.244 -21.526 -35.259 1.00 17.36 534 ARG A N 1
ATOM 4129 C CA . ARG A 1 534 ? -95.930 -22.165 -35.024 1.00 17.39 534 ARG A CA 1
ATOM 4130 C C . ARG A 1 534 ? -95.293 -21.632 -33.738 1.00 17.46 534 ARG A C 1
ATOM 4131 O O . ARG A 1 534 ? -94.575 -22.352 -33.053 1.00 19.32 534 ARG A O 1
ATOM 4139 N N . ALA A 1 535 ? -95.607 -20.393 -33.398 1.00 18.17 535 ALA A N 1
ATOM 4140 C CA . ALA A 1 535 ? -95.010 -19.683 -32.261 1.00 18.73 535 ALA A CA 1
ATOM 4141 C C . ALA A 1 535 ? -95.709 -20.016 -30.942 1.00 20.33 535 ALA A C 1
ATOM 4142 O O . ALA A 1 535 ? -95.280 -19.553 -29.873 1.00 18.17 535 ALA A O 1
ATOM 4144 N N . THR A 1 536 ? -96.798 -20.792 -31.011 1.00 20.29 536 THR A N 1
ATOM 4145 C CA . THR A 1 536 ? -97.549 -21.171 -29.814 1.00 23.92 536 THR A CA 1
ATOM 4146 C C . THR A 1 536 ? -97.564 -22.678 -29.567 1.00 27.75 536 THR A C 1
ATOM 4147 O O . THR A 1 536 ? -98.028 -23.132 -28.535 1.00 29.74 536 THR A O 1
ATOM 4151 N N . GLY A 1 537 ? -96.980 -23.440 -30.468 1.00 29.89 537 GLY A N 1
ATOM 4152 C CA . GLY A 1 537 ? -96.664 -24.802 -30.158 1.00 35.40 537 GLY A CA 1
ATOM 4153 C C . GLY A 1 537 ? -96.740 -25.501 -31.473 1.00 39.14 537 GLY A C 1
ATOM 4154 O O . GLY A 1 537 ? -95.685 -25.684 -32.154 1.00 39.40 537 GLY A O 1
ATOM 4155 N N . GLY A 1 538 ? -98.000 -25.813 -31.827 1.00 40.57 538 GLY A N 1
ATOM 4156 C CA . GLY A 1 538 ? -98.396 -26.434 -33.103 1.00 43.11 538 GLY A CA 1
ATOM 4157 C C . GLY A 1 538 ? -97.503 -27.550 -33.630 1.00 43.90 538 GLY A C 1
ATOM 4158 O O . GLY A 1 538 ? -97.914 -28.726 -33.720 1.00 45.48 538 GLY A O 1
ATOM 4159 N N . VAL A 1 539 ? -96.274 -27.174 -33.964 1.00 43.67 539 VAL A N 1
ATOM 4160 C CA . VAL A 1 539 ? -95.363 -28.009 -34.715 1.00 43.50 539 VAL A CA 1
ATOM 4161 C C . VAL A 1 539 ? -94.695 -29.136 -33.922 1.00 43.16 539 VAL A C 1
ATOM 4162 O O . VAL A 1 539 ? -94.429 -30.192 -34.486 1.00 43.43 539 VAL A O 1
ATOM 4166 N N . CYS A 1 540 ? -94.423 -28.911 -32.633 1.00 43.13 540 CYS A N 1
ATOM 4167 C CA . CYS A 1 540 ? -93.489 -29.758 -31.865 1.00 42.57 540 CYS A CA 1
ATOM 4168 C C . CYS A 1 540 ? -94.071 -31.125 -31.522 1.00 43.94 540 CYS A C 1
ATOM 4169 O O . CYS A 1 540 ? -94.751 -31.281 -30.498 1.00 45.03 540 CYS A O 1
#

Organism: Escherichia coli (strain K12) (NCBI:txid83333)

Foldseek 3Di:
DDPDDDDLFFDFFAQDFQQLFFLLQQVLCVVLWNPVCVVVSRVVSRVCRHPVNLVLQLQLQVFAKDFDQADPVGHGDGDIGGDVSLVVLLLVCLLLPLQALLPADCRDQSSLLSSLSVLLSSLLRHPLSCQQSLLNNLCLVLCVVFPDVLCVLLPQQSNHSGDFLDPWQNSPTNHFTEAEFQADPVDQQPSQVAAWAWDADPVRKTWTWFKGAWTWPSSTQWYFHWHAYPQGIFTWTFGQADSVTHGFQKRFDDWDPALASRSITITIITHDRGITHTGDDHHCHVVSCLSSVLSSLLSLLSSLLSLLLSLLLRLLSSQQSRDDPHHRNCPDQVNLQVSLVSLLVSSLSSLLSSLLSSLVSVVVDVLSVLCSQQQSLLSLQPRLVVSQVSLVVSLVSSPPVSVDSVHCSSNSNSPSVVSQPPRNGNLSSLVSNLCCLPPPPPVVVSLVVLLVVLPPLAPLLNVLVVVLVVCNVDVDSVCSNVNSNSVNLNSSLSSCSVDPDSLSSHLSSCCPRVVDHPDGRDPVSSVVSSSSSRRNND

Nearest PDB structures (foldseek):
  3u33-assembly1_B  TM=1.000E+00  e=6.716E-80  Escherichia coli K-12
  5ez3-assembly1_A  TM=9.455E-01  e=2.678E-45  Brucella melitensis bv. 1 str. 16M
  4y9j-assembly1_B  TM=8.625E-01  e=1.031E-28  Caenorhabditis elegans
  6sd8-assembly1_X  TM=9.120E-01  e=5.850E-27  Bdellovibrio bacteriovorus HD100
  5lnx-assembly2_F  TM=8.469E-01  e=2.783E-14  Bacillus subtilis subsp. subtilis str. 168

CATH classification: 6.10.250.600 (+1 more: 2.40.110.20)

GO terms:
  GO:0042802 identical protein binding (F, IPI)
  GO:0003677 DNA binding (F, IDA)
  GO:0045892 negative regulation of DNA-templated transcription (P, IEP)
  GO:0045892 negative regulation of DNA-templated transcription (P, IDA)
  GO:0008470 3-methylbutanoyl-CoA dehydrogenase activity (F, IDA)
  GO:0043565 sequence-specific DNA binding (F, IDA)
  GO:0006974 DNA damage response (P, IEP)
  GO:0005515 protein binding (F, IPI)

Solvent-accessible surface area: 22343 Å² total; per-residue (Å²): 308,90,133,131,109,107,164,56,91,20,112,103,22,58,100,29,29,4,5,71,24,7,0,13,0,16,64,0,0,88,80,10,40,0,32,84,4,33,129,73,0,24,48,2,0,119,107,14,0,37,38,126,14,19,69,46,0,95,42,3,10,86,62,48,11,92,37,40,99,111,46,106,131,55,167,75,53,4,28,13,135,23,50,92,2,4,52,86,14,0,84,39,2,2,84,11,42,0,2,0,15,19,58,54,148,108,42,139,99,2,5,6,0,0,0,0,0,18,2,0,0,9,2,5,4,4,14,0,2,12,16,0,0,18,3,1,0,1,0,0,38,17,0,60,134,42,32,17,88,70,6,137,91,8,50,106,10,2,35,18,52,72,39,17,70,116,72,67,24,4,28,120,21,101,2,7,15,0,0,19,0,38,38,1,124,88,17,29,67,88,22,122,39,4,95,0,121,4,48,114,58,123,116,37,4,8,59,0,81,22,26,1,72,100,1,8,0,7,32,1,9,0,6,2,0,2,0,33,6,101,42,28,8,0,1,0,0,1,0,27,28,33,76,111,34,72,72,2,22,19,46,6,71,136,42,32,131,39,116,7,14,79,1,2,1,4,0,18,2,75,3,98,74,0,36,0,34,46,1,35,130,64,39,48,0,71,57,32,21,122,62,6,11,11,13,8,34,2,5,13,0,0,2,0,1,0,3,0,9,2,0,0,9,18,0,5,85,14,0,121,46,77,82,42,204,68,80,36,19,16,97,43,110,132,40,26,50,41,0,0,71,12,4,0,32,12,19,1,0,4,9,0,0,0,27,0,0,48,0,37,45,84,66,111,71,80,79,19,23,13,18,4,93,0,2,2,2,0,0,1,17,5,0,1,77,39,0,46,88,9,0,38,65,0,24,131,7,25,33,61,84,0,178,62,105,158,25,37,0,9,36,13,101,51,7,0,33,36,19,11,113,84,55,15,39,5,87,50,0,3,52,26,0,20,135,9,8,123,91,69,95,46,1,108,72,26,8,62,58,30,16,101,82,0,138,67,101,15,90,62,0,22,75,21,15,138,67,3,97,82,33,15,204,106,56,35,118,146,67,2,104,67,0,0,73,41,0,0,17,1,3,1,0,4,7,6,18,69,106,28,59,92,74,6,4,104,12,2,0,61,20,44,24,31,134,116,40,87,10,109,12,49,113,126,9,19,49,58,0,10,121,30,14,78,9,80,67,66

Secondary structure (DSSP, 8-state):
--S----S-PPPP-S--TTTT-HHHHHHHHHTT-GGGHHHHHHHHHHHTSHHHHHHHHHHHHS--EEEEE-TTS-EEEEEE--HHHHHHHHHHHHTTTTTGGGSTTPPTTHHHHHHHHHHHHHHH-STTHHHHHHHHHHHHHHHHH--GGGGGGHHHHT-S-----SS-GGGSSS--EEEE--BTTBSS-GGG---EEEE-TTS-EEEEEEEEEEE-TTSSEEEEEEEETTEEEEEEEESB-TTSPBPSEEEEEE---SS-TTS-EEEEEEEEEEEEEESSTT-HHHHTHHHHHHHHHHHHHHHHHHHHHHHHHHHHHHHH-EETTEEGGGSHHHHHHHHHHHHHHHHHHHHHHHHHHHHHTTTSHHHHHHHHHHHHHHHHHHHHHHHHHHHHHHHHHGGGGGSTTSHHHHHHHHHHHHHHGGGHHHHHHHHHHHHHHH-TTHHHHHHHHHHTTTTS-HHHHHHHHHHHHHTTS--GGGHHHHHHHHHHHHHHHHHHHHS-HHHHHHHHHHHH-SS--PPPPHHHHHHHHHHTTSTT-

Sequence (538 aa):
WQTHTVFNQPIPLNNSNLYLSDGALCEAVTREGAGWDSDFLASIGQQLGTAESLELGRLANVNPPELLRYDAQGRRLDDVRFHPAWHLLMQALCTNRVHNLAWEEDARSGAFVARAARFMLHAQVEAGSLCPITMTFAATPLLLQMLPAPFQDWTTPLLSDRYDSHLLPGGQKRGLLIGMGMTEKQGGSDVMSNTTRAERLEDGSYRLVGHKWFFSVPQSDAHLVLAQTAGGLSCFFVPRFLPDGQRNAIRLERLKDKLGNRSNASCEVEFQDAIGWLLGLEGEGIRLILKMGGMTRFDCALGSHAMMRRAFSLAIYHAHQRHVFGNPLIQQPLMRHVLSRMALQLEGQTALLFRLARAWDRRADAKEALWARLFTPAAKFVICKRGMPFVAEAMEVLGGIGYCEESELPRLYREMPVNSIWEGSGNIMCLDVLRVLNKQAGVYDLLSEAFVEVKGQDRYFDRAVRRLQQQLRKPAEELGREITHQLFLLGCGAQMLKYASPPMAQAWCQVMLDTRGGVRLSEQIQNDLLLRATGGVC

B-factor: mean 20.31, std 7.7, range [10.55, 57.48]

=== Feature glossary ===
Key to the feature types in this record:

— What the protein is —

Primary structure: the covalent order of the twenty standard amino acids along the backbone. Two proteins with the same sequence will (almost always) fold to the same structure; two with 30% identity often share a fold but not the details.

Database cross-references. InterPro integrates a dozen domain/family signature databases into unified entries with residue-range hits. GO terms attach function/process/location labels with evidence codes. CATH codes position the fold in a four-level structural taxonomy. Organism is the NCBI-taxonomy species name.

— Where its atoms are —

The mmCIF block holds the 3D Cartesian coordinates of each backbone atom (N, Cα, C, O) in ångströms. mmCIF is the PDB's canonical archive format — a tagged-loop text representation of the atomic model.

Six rendered views show the 3D structure from the faces of a cube — i.e. along ±x, ±y, ±z. Rendering representation is drawn randomly per protein from cartoon (secondary-structure ribbons), sticks (backbone bonds), or molecular surface; coloring is either N→C rainbow (blue at the N-terminus through red at the C-terminus) or one color per chain.

— Local backbone conformation —

DSSP 8-state secondary structure assigns each residue one of H (α-helix), G (3₁₀-helix), I (π-helix), E (extended β-strand), B (isolated β-bridge), T (hydrogen-bonded turn), S (bend), or '-' (coil). The assignment is computed from backbone hydrogen-bond geometry via the Kabsch–Sander algorithm.

P-SEA three-state annotation labels each residue as helix, strand, or coil based purely on the geometry of the Cα trace. It serves as a fallback when the full backbone (and thus DSSP) is unavailable.

The φ/ψ torsion pair specifies the backbone conformation at each residue. φ rotates about the N–Cα bond, ψ about the Cα–C bond. Steric clashes forbid most of the (φ, ψ) plane — the allowed regions (α-helix basin, β-sheet basin, left-handed helix) are the Ramachandran-allowed regions.

— Global shape and packing —

The geometric summary reports three shape descriptors. Rg (radius of gyration) measures how spread out the Cα atoms are about their centre of mass; compact globular proteins have small Rg, elongated or unfolded ones large. Cα contacts (<8 Å, |i−j|>4) count long-range residue pairs in spatial proximity — high for tightly packed folds, near zero for rods or random coil. The bounding-box extents give the protein's footprint along x, y, z in Å.

Accessible surface area quantifies burial. A residue with SASA near zero is packed into the hydrophobic core; one with SASA >100 Å² sits on the surface. Computed here via the Shrake–Rupley numerical algorithm with a 1.4 Å probe.

Plot images: a contact map (which residues are close in 3D, as an N×N binary image), a Ramachandran scatter (backbone torsion angles, revealing secondary-structure composition at a glance), and — for AlphaFold structures — a PAE heatmap (pairwise prediction confidence).

— Structural neighborhood —

The Foldseek 3Di string encodes local tertiary geometry as a 20-letter alphabet — one character per residue — derived from the relative positions of nearby Cα atoms. Unlike the amino-acid sequence, 3Di is a direct function of the 3D structure, so two proteins with the same fold have similar 3Di strings even at low sequence identity.

Nearest PDB neighbors are the top structural matches found by Foldseek when searching this structure against the entire Protein Data Bank. Each hit reports a TM-score (0 to 1; >0.5 almost always implies the same fold) and an E-value. These are *structural* homologs — they may share no detectable sequence similarity.

— Confidence and disorder —

For AlphaFold models, the B-factor field carries pLDDT — the model's own estimate of local accuracy on a 0–100 scale. Regions with pLDDT<50 should be treated as essentially unmodeled; they often correspond to intrinsically disordered segments.

B-factor (Debye–Waller factor) reflects atomic displacement in the crystal lattice. It is an experimental observable (units Å²), not a prediction; low values mean the atom is pinned down, high values mean it moves or is heterogeneous across the crystal.

Predicted aligned error is AlphaFold's pairwise confidence. Unlike pLDDT (per-residue), PAE is per-residue-pair and captures whether two parts of the structure are correctly placed relative to each other. Units are ångströms of expected positional error.